Protein AF-0000000077172254 (afdb_homodimer)

Foldseek 3Di:
DAEEEEEAQDPVVQVVLCVLQVVVPYHYHYHNHLVSSLVVCQVPVGQAYEAEADGPDQGPLNSLQSQCLDPSRVLRAYEYEYEPPPPPCVLQCVLSPHPYYHYPPDDSVSSVVVVVVRSVVSVVVVPPDCVVVPPVVPSLPSQDKDKDAAFDWDDADQFKKKFWPAAKKWKWKAADVGDIETQDMHHPGAMDHDHPDPDSMDMIMGGHGMTIIGMDGPVRLVVGSSSVSSVVVSVVLSVLLVVLLPDDDPLSSLLSVVVSQQVRQWDADDQATWGPGADQLVNSCRHSVHDSVVSVVSVVVCVVVSQWDADPVRTIGGHPPRDD/DAEEEEEAQDPVVQVVLCVLQVVVPYHYHYHNHLVSSLVVCQVPVGQAYEAEADGPDQGPLNSLQSQCLDPSRVLRAYEYEYEPPPPPCVLQCVLSPHPYYHYPPDDSVSSVVVVVVRSVVSVVVVPPDCVVVPPVVPSLPVQDKDKDAAFDWDDADQFKKKFWPAAKKWKWKAADVGDIETQDMHHPGAMDHDHPDPDSMDMIMGGHGMTIIGMDGPVRLVVGSSSVSSVVVSVVLSVQLVVLLPDDDPLSSLLSVVVSQQVRQWDDDVQATWGPGADQLVNSCRHSVHDSVVSVVSVVVCVVVSQWDADPVRTIGGHPPRDD

pLDDT: mean 79.4, std 17.06, range [25.58, 97.06]

Structure (mmCIF, N/CA/C/O backbone):
data_AF-0000000077172254-model_v1
#
loop_
_entity.id
_entity.type
_entity.pdbx_description
1 polymer 'Two-component response regulator'
#
loop_
_atom_site.group_PDB
_atom_site.id
_atom_site.type_symbol
_atom_site.label_atom_id
_atom_site.label_alt_id
_atom_site.label_comp_id
_atom_site.label_asym_id
_atom_site.label_entity_id
_atom_site.label_seq_id
_atom_site.pdbx_PDB_ins_code
_atom_site.Cartn_x
_atom_site.Cartn_y
_atom_site.Cartn_z
_atom_site.occupancy
_atom_site.B_iso_or_equiv
_atom_site.auth_seq_id
_atom_site.auth_comp_id
_atom_site.auth_asym_id
_atom_site.auth_atom_id
_atom_site.pdbx_PDB_model_num
ATOM 1 N N . MET A 1 1 ? 36.312 -8.102 -20.938 1 73.25 1 MET A N 1
ATOM 2 C CA . MET A 1 1 ? 35.125 -8.461 -21.688 1 73.25 1 MET A CA 1
ATOM 3 C C . MET A 1 1 ? 33.906 -8.531 -20.781 1 73.25 1 MET A C 1
ATOM 5 O O . MET A 1 1 ? 34 -8.961 -19.625 1 73.25 1 MET A O 1
ATOM 9 N N . THR A 1 2 ? 32.719 -7.887 -21.156 1 86.75 2 THR A N 1
ATOM 10 C CA . THR A 1 2 ? 31.516 -7.84 -20.344 1 86.75 2 THR A CA 1
ATOM 11 C C . THR A 1 2 ? 30.688 -9.102 -20.562 1 86.75 2 THR A C 1
ATOM 13 O O . THR A 1 2 ? 30.375 -9.461 -21.703 1 86.75 2 THR A O 1
ATOM 16 N N . ASP A 1 3 ? 30.547 -9.859 -19.547 1 92.75 3 ASP A N 1
ATOM 17 C CA . ASP A 1 3 ? 29.812 -11.117 -19.562 1 92.75 3 ASP A CA 1
ATOM 18 C C . ASP A 1 3 ? 28.328 -10.898 -19.281 1 92.75 3 ASP A C 1
ATOM 20 O O . ASP A 1 3 ? 27.969 -10.266 -18.281 1 92.75 3 ASP A O 1
ATOM 24 N N . ILE A 1 4 ? 27.516 -11.414 -20.234 1 95.06 4 ILE A N 1
ATOM 25 C CA . ILE A 1 4 ? 26.078 -11.312 -20.031 1 95.06 4 ILE A CA 1
ATOM 26 C C . ILE A 1 4 ? 25.453 -12.711 -20.047 1 95.06 4 ILE A C 1
ATOM 28 O O . ILE A 1 4 ? 25.719 -13.5 -20.969 1 95.06 4 ILE A O 1
ATOM 32 N N . LEU A 1 5 ? 24.75 -13.055 -19 1 95.81 5 LEU A N 1
ATOM 33 C CA . LEU A 1 5 ? 24.031 -14.32 -18.906 1 95.81 5 LEU A CA 1
ATOM 34 C C . LEU A 1 5 ? 22.594 -14.172 -19.375 1 95.81 5 LEU A C 1
ATOM 36 O O . LEU A 1 5 ? 21.891 -13.266 -18.922 1 95.81 5 LEU A O 1
ATOM 40 N N . VAL A 1 6 ? 22.25 -15 -20.328 1 95.88 6 VAL A N 1
ATOM 41 C CA . VAL A 1 6 ? 20.891 -15.016 -20.859 1 95.88 6 VAL A CA 1
ATOM 42 C C . VAL A 1 6 ? 20.172 -16.312 -20.438 1 95.88 6 VAL A C 1
ATOM 44 O O . VAL A 1 6 ? 20.594 -17.406 -20.828 1 95.88 6 VAL A O 1
ATOM 47 N N . ILE A 1 7 ? 19.094 -16.109 -19.625 1 94.06 7 ILE A N 1
ATOM 48 C CA . ILE A 1 7 ? 18.312 -17.25 -19.156 1 94.06 7 ILE A CA 1
ATOM 49 C C . ILE A 1 7 ? 16.953 -17.281 -19.875 1 94.06 7 ILE A C 1
ATOM 51 O O . ILE A 1 7 ? 16.094 -16.438 -19.625 1 94.06 7 ILE A O 1
ATOM 55 N N . GLU A 1 8 ? 16.844 -18.266 -20.703 1 92 8 GLU A N 1
ATOM 56 C CA . GLU A 1 8 ? 15.703 -18.344 -21.625 1 92 8 GLU A CA 1
ATOM 57 C C . GLU A 1 8 ? 15.461 -19.781 -22.094 1 92 8 GLU A C 1
ATOM 59 O O . GLU A 1 8 ? 16.359 -20.422 -22.625 1 92 8 GLU A O 1
ATOM 64 N N . ASP A 1 9 ? 14.141 -20.188 -21.797 1 88.44 9 ASP A N 1
ATOM 65 C CA . ASP A 1 9 ? 13.875 -21.594 -22.078 1 88.44 9 ASP A CA 1
ATOM 66 C C . ASP A 1 9 ? 13.594 -21.797 -23.562 1 88.44 9 ASP A C 1
ATOM 68 O O . ASP A 1 9 ? 13.781 -22.906 -24.094 1 88.44 9 ASP A O 1
ATOM 72 N N . ASP A 1 10 ? 13.117 -20.812 -24.25 1 87.19 10 ASP A N 1
ATOM 73 C CA . ASP A 1 10 ? 12.906 -20.891 -25.688 1 87.19 10 ASP A CA 1
ATOM 74 C C . ASP A 1 10 ? 14.227 -20.766 -26.453 1 87.19 10 ASP A C 1
ATOM 76 O O . ASP A 1 10 ? 14.852 -19.703 -26.438 1 87.19 10 ASP A O 1
ATOM 80 N N . ALA A 1 11 ? 14.562 -21.781 -27.141 1 91.19 11 ALA A N 1
ATOM 81 C CA . ALA A 1 11 ? 15.867 -21.859 -27.797 1 91.19 11 ALA A CA 1
ATOM 82 C C . ALA A 1 11 ? 16 -20.781 -28.859 1 91.19 11 ALA A C 1
ATOM 84 O O . ALA A 1 11 ? 17.078 -20.188 -29.016 1 91.19 11 ALA A O 1
ATOM 85 N N . LEU A 1 12 ? 14.945 -20.547 -29.609 1 88.25 12 LEU A N 1
ATOM 86 C CA . LEU A 1 12 ? 14.992 -19.562 -30.688 1 88.25 12 LEU A CA 1
ATOM 87 C C . LEU A 1 12 ? 15.227 -18.156 -30.141 1 88.25 12 LEU A C 1
ATOM 89 O O . LEU A 1 12 ? 16.062 -17.422 -30.656 1 88.25 12 LEU A O 1
ATOM 93 N N . VAL A 1 13 ? 14.492 -17.859 -29.094 1 88.25 13 VAL A N 1
ATOM 94 C CA . VAL A 1 13 ? 14.625 -16.547 -28.484 1 88.25 13 VAL A CA 1
ATOM 95 C C . VAL A 1 13 ? 16.016 -16.406 -27.859 1 88.25 13 VAL A C 1
ATOM 97 O O . VAL A 1 13 ? 16.672 -15.383 -28.016 1 88.25 13 VAL A O 1
ATOM 100 N N . ARG A 1 14 ? 16.422 -17.422 -27.141 1 94.19 14 ARG A N 1
ATOM 101 C CA . ARG A 1 14 ? 17.719 -17.422 -26.469 1 94.19 14 ARG A CA 1
ATOM 102 C C . ARG A 1 14 ? 18.844 -17.188 -27.469 1 94.19 14 ARG A C 1
ATOM 104 O O . ARG A 1 14 ? 19.703 -16.328 -27.266 1 94.19 14 ARG A O 1
ATOM 111 N N . GLU A 1 15 ? 18.844 -17.906 -28.562 1 93.38 15 GLU A N 1
ATOM 112 C CA . GLU A 1 15 ? 19.906 -17.812 -29.578 1 93.38 15 GLU A CA 1
ATOM 113 C C . GLU A 1 15 ? 19.922 -16.438 -30.234 1 93.38 15 GLU A C 1
ATOM 115 O O . GLU A 1 15 ? 20.984 -15.891 -30.516 1 93.38 15 GLU A O 1
ATOM 120 N N . SER A 1 16 ? 18.688 -15.969 -30.5 1 92.44 16 SER A N 1
ATOM 121 C CA . SER A 1 16 ? 18.594 -14.648 -31.109 1 92.44 16 SER A CA 1
ATOM 122 C C . SER A 1 16 ? 19.219 -13.586 -30.219 1 92.44 16 SER A C 1
ATOM 124 O O . SER A 1 16 ? 19.953 -12.727 -30.703 1 92.44 16 SER A O 1
ATOM 126 N N . VAL A 1 17 ? 18.953 -13.68 -28.922 1 94.19 17 VAL A N 1
ATOM 127 C CA . VAL A 1 17 ? 19.469 -12.711 -27.969 1 94.19 17 VAL A CA 1
ATOM 128 C C . VAL A 1 17 ? 20.984 -12.844 -27.875 1 94.19 17 VAL A C 1
ATOM 130 O O . VAL A 1 17 ? 21.703 -11.844 -27.891 1 94.19 17 VAL A O 1
ATOM 133 N N . LEU A 1 18 ? 21.469 -14.062 -27.828 1 95 18 LEU A N 1
ATOM 134 C CA . LEU A 1 18 ? 22.891 -14.312 -27.75 1 95 18 LEU A CA 1
ATOM 135 C C . LEU A 1 18 ? 23.609 -13.734 -28.969 1 95 18 LEU A C 1
ATOM 137 O O . LEU A 1 18 ? 24.672 -13.109 -28.828 1 95 18 LEU A O 1
ATOM 141 N N . GLU A 1 19 ? 23.016 -13.922 -30.078 1 93.38 19 GLU A N 1
ATOM 142 C CA . GLU A 1 19 ? 23.609 -13.445 -31.328 1 93.38 19 GLU A CA 1
ATOM 143 C C . GLU A 1 19 ? 23.734 -11.922 -31.328 1 93.38 19 GLU A C 1
ATOM 145 O O . GLU A 1 19 ? 24.781 -11.383 -31.703 1 93.38 19 GLU A O 1
ATOM 150 N N . VAL A 1 20 ? 22.656 -11.289 -30.969 1 93.25 20 VAL A N 1
ATOM 151 C CA . VAL A 1 20 ? 22.641 -9.828 -30.953 1 93.25 20 VAL A CA 1
ATOM 152 C C . VAL A 1 20 ? 23.719 -9.312 -30 1 93.25 20 VAL A C 1
ATOM 154 O O . VAL A 1 20 ? 24.453 -8.375 -30.328 1 93.25 20 VAL A O 1
ATOM 157 N N . LEU A 1 21 ? 23.875 -9.977 -28.844 1 94.12 21 LEU A N 1
ATOM 158 C CA . LEU A 1 21 ? 24.844 -9.539 -27.828 1 94.12 21 LEU A CA 1
ATOM 159 C C . LEU A 1 21 ? 26.266 -9.789 -28.297 1 94.12 21 LEU A C 1
ATOM 161 O O . LEU A 1 21 ? 27.141 -8.93 -28.141 1 94.12 21 LEU A O 1
ATOM 165 N N . GLU A 1 22 ? 26.5 -10.93 -28.922 1 92.88 22 GLU A N 1
ATOM 166 C CA . GLU A 1 22 ? 27.828 -11.273 -29.406 1 92.88 22 GLU A CA 1
ATOM 167 C C . GLU A 1 22 ? 28.266 -10.359 -30.547 1 92.88 22 GLU A C 1
ATOM 169 O O . GLU A 1 22 ? 29.438 -10 -30.656 1 92.88 22 GLU A O 1
ATOM 174 N N . ALA A 1 23 ? 27.266 -9.953 -31.297 1 91.44 23 ALA A N 1
ATOM 175 C CA . ALA A 1 23 ? 27.562 -9.047 -32.406 1 91.44 23 ALA A CA 1
ATOM 176 C C . ALA A 1 23 ? 28.062 -7.699 -31.906 1 91.44 23 ALA A C 1
ATOM 178 O O . ALA A 1 23 ? 28.75 -6.977 -32.625 1 91.44 23 ALA A O 1
ATOM 179 N N . GLN A 1 24 ? 27.672 -7.391 -30.75 1 89.75 24 GLN A N 1
ATOM 180 C CA . GLN A 1 24 ? 28.062 -6.105 -30.172 1 89.75 24 GLN A CA 1
ATOM 181 C C . GLN A 1 24 ? 29.344 -6.238 -29.344 1 89.75 24 GLN A C 1
ATOM 183 O O . GLN A 1 24 ? 29.781 -5.277 -28.703 1 89.75 24 GLN A O 1
ATOM 188 N N . GLY A 1 25 ? 29.922 -7.52 -29.266 1 89.88 25 GLY A N 1
ATOM 189 C CA . GLY A 1 25 ? 31.203 -7.719 -28.609 1 89.88 25 GLY A CA 1
ATOM 190 C C . GLY A 1 25 ? 31.078 -8.227 -27.188 1 89.88 25 GLY A C 1
ATOM 191 O O . GLY A 1 25 ? 32.062 -8.305 -26.453 1 89.88 25 GLY A O 1
ATOM 192 N N . PHE A 1 26 ? 29.938 -8.531 -26.719 1 91.69 26 PHE A N 1
ATOM 193 C CA . PHE A 1 26 ? 29.75 -9.109 -25.391 1 91.69 26 PHE A CA 1
ATOM 194 C C . PHE A 1 26 ? 30.016 -10.609 -25.406 1 91.69 26 PHE A C 1
ATOM 196 O O . PHE A 1 26 ? 29.844 -11.258 -26.453 1 91.69 26 PHE A O 1
ATOM 203 N N . ARG A 1 27 ? 30.516 -11.07 -24.359 1 93.19 27 ARG A N 1
ATOM 204 C CA . ARG A 1 27 ? 30.469 -12.516 -24.156 1 93.19 27 ARG A CA 1
ATOM 205 C C . ARG A 1 27 ? 29.109 -12.945 -23.594 1 93.19 27 ARG A C 1
ATOM 207 O O . ARG A 1 27 ? 28.797 -12.641 -22.438 1 93.19 27 ARG A O 1
ATOM 214 N N . ALA A 1 28 ? 28.359 -13.586 -24.344 1 94.31 28 ALA A N 1
ATOM 215 C CA . ALA A 1 28 ? 27 -13.977 -23.953 1 94.31 28 ALA A CA 1
ATOM 216 C C . ALA A 1 28 ? 26.938 -15.469 -23.641 1 94.31 28 ALA A C 1
ATOM 218 O O . ALA A 1 28 ? 27.391 -16.297 -24.422 1 94.31 28 ALA A O 1
ATOM 219 N N . ILE A 1 29 ? 26.484 -15.82 -22.453 1 95.25 29 ILE A N 1
ATOM 220 C CA . ILE A 1 29 ? 26.297 -17.188 -22 1 95.25 29 ILE A CA 1
ATOM 221 C C . ILE A 1 29 ? 24.797 -17.516 -21.922 1 95.25 29 ILE A C 1
ATOM 223 O O . ILE A 1 29 ? 24.031 -16.75 -21.328 1 95.25 29 ILE A O 1
ATOM 227 N N . GLY A 1 30 ? 24.469 -18.562 -22.547 1 94.88 30 GLY A N 1
ATOM 228 C CA . GLY A 1 30 ? 23.062 -18.938 -22.547 1 94.88 30 GLY A CA 1
ATOM 229 C C . GLY A 1 30 ? 22.734 -20.047 -21.562 1 94.88 30 GLY A C 1
ATOM 230 O O . GLY A 1 30 ? 23.516 -20.984 -21.406 1 94.88 30 GLY A O 1
ATOM 231 N N . ALA A 1 31 ? 21.625 -19.875 -20.859 1 95 31 ALA A N 1
ATOM 232 C CA . ALA A 1 31 ? 21.047 -20.906 -19.984 1 95 31 ALA A CA 1
ATOM 233 C C . ALA A 1 31 ? 19.656 -21.297 -20.453 1 95 31 ALA A C 1
ATOM 235 O O . ALA A 1 31 ? 18.828 -20.438 -20.766 1 95 31 ALA A O 1
ATOM 236 N N . GLN A 1 32 ? 19.406 -22.562 -20.469 1 93.25 32 GLN A N 1
ATOM 237 C CA . GLN A 1 32 ? 18.172 -23.047 -21.047 1 93.25 32 GLN A CA 1
ATOM 238 C C . GLN A 1 32 ? 17.047 -23.094 -20.016 1 93.25 32 GLN A C 1
ATOM 240 O O . GLN A 1 32 ? 15.898 -23.391 -20.344 1 93.25 32 GLN A O 1
ATOM 245 N N . ASN A 1 33 ? 17.328 -22.984 -18.812 1 90.31 33 ASN A N 1
ATOM 246 C CA . ASN A 1 33 ? 16.344 -22.906 -17.734 1 90.31 33 ASN A CA 1
ATOM 247 C C . ASN A 1 33 ? 16.891 -22.203 -16.5 1 90.31 33 ASN A C 1
ATOM 249 O O . ASN A 1 33 ? 18.078 -21.875 -16.453 1 90.31 33 ASN A O 1
ATOM 253 N N . GLY A 1 34 ? 16.031 -21.953 -15.5 1 91.25 34 GLY A N 1
ATOM 254 C CA . GLY A 1 34 ? 16.422 -21.219 -14.312 1 91.25 34 GLY A CA 1
ATOM 255 C C . GLY A 1 34 ? 17.5 -21.891 -13.508 1 91.25 34 GLY A C 1
ATOM 256 O O . GLY A 1 34 ? 18.406 -21.234 -12.992 1 91.25 34 GLY A O 1
ATOM 257 N N . GLN A 1 35 ? 17.391 -23.219 -13.414 1 88.81 35 GLN A N 1
ATOM 258 C CA . GLN A 1 35 ? 18.375 -23.969 -12.633 1 88.81 35 GLN A CA 1
ATOM 259 C C . GLN A 1 35 ? 19.781 -23.828 -13.219 1 88.81 35 GLN A C 1
ATOM 261 O O . GLN A 1 35 ? 20.734 -23.547 -12.492 1 88.81 35 GLN A O 1
ATOM 266 N N . VAL A 1 36 ? 19.859 -24.016 -14.477 1 93.5 36 VAL A N 1
ATOM 267 C CA . VAL A 1 36 ? 21.125 -23.844 -15.164 1 93.5 36 VAL A CA 1
ATOM 268 C C . VAL A 1 36 ? 21.578 -22.391 -15.055 1 93.5 36 VAL A C 1
ATOM 270 O O . VAL A 1 36 ? 22.781 -22.109 -14.875 1 93.5 36 VAL A O 1
ATOM 273 N N . GLY A 1 37 ? 20.578 -21.5 -15.133 1 94.75 37 GLY A N 1
ATOM 274 C CA . GLY A 1 37 ? 20.891 -20.094 -14.992 1 94.75 37 GLY A CA 1
ATOM 275 C C . GLY A 1 37 ? 21.547 -19.75 -13.664 1 94.75 37 GLY A C 1
ATOM 276 O O . GLY A 1 37 ? 22.516 -19 -13.625 1 94.75 37 GLY A O 1
ATOM 277 N N . LEU A 1 38 ? 21.031 -20.297 -12.625 1 91.38 38 LEU A N 1
ATOM 278 C CA . LEU A 1 38 ? 21.578 -20.047 -11.297 1 91.38 38 LEU A CA 1
ATOM 279 C C . LEU A 1 38 ? 23 -20.594 -11.188 1 91.38 38 LEU A C 1
ATOM 281 O O . LEU A 1 38 ? 23.891 -19.906 -10.664 1 91.38 38 LEU A O 1
ATOM 285 N N . ARG A 1 39 ? 23.156 -21.766 -11.695 1 91.81 39 ARG A N 1
ATOM 286 C CA . ARG A 1 39 ? 24.484 -22.391 -11.672 1 91.81 39 ARG A CA 1
ATOM 287 C C . ARG A 1 39 ? 25.5 -21.547 -12.438 1 91.81 39 ARG A C 1
ATOM 289 O O . ARG A 1 39 ? 26.594 -21.266 -11.938 1 91.81 39 ARG A O 1
ATOM 296 N N . LEU A 1 40 ? 25.156 -21.094 -13.602 1 94 40 LEU A N 1
ATOM 297 C CA . LEU A 1 40 ? 26.062 -20.328 -14.453 1 94 40 LEU A CA 1
ATOM 298 C C . LEU A 1 40 ? 26.328 -18.953 -13.875 1 94 40 LEU A C 1
ATOM 300 O O . LEU A 1 40 ? 27.438 -18.406 -14.016 1 94 40 LEU A O 1
ATOM 304 N N . ALA A 1 41 ? 25.297 -18.422 -13.242 1 93.06 41 ALA A N 1
ATOM 305 C CA . ALA A 1 41 ? 25.5 -17.125 -12.594 1 93.06 41 ALA A CA 1
ATOM 306 C C . ALA A 1 41 ? 26.562 -17.219 -11.508 1 93.06 41 ALA A C 1
ATOM 308 O O . ALA A 1 41 ? 27.406 -16.312 -11.383 1 93.06 41 ALA A O 1
ATOM 309 N N . GLU A 1 42 ? 26.516 -18.281 -10.773 1 89.12 42 GLU A N 1
ATOM 310 C CA . GLU A 1 42 ? 27.484 -18.484 -9.703 1 89.12 42 GLU A CA 1
ATOM 311 C C . GLU A 1 42 ? 28.859 -18.797 -10.266 1 89.12 42 GLU A C 1
ATOM 313 O O . GLU A 1 42 ? 29.875 -18.328 -9.727 1 89.12 42 GLU A O 1
ATOM 318 N N . GLU A 1 43 ? 28.875 -19.516 -11.305 1 90.62 43 GLU A N 1
ATOM 319 C CA . GLU A 1 43 ? 30.125 -19.984 -11.898 1 90.62 43 GLU A CA 1
ATOM 320 C C . GLU A 1 43 ? 30.844 -18.844 -12.609 1 90.62 43 GLU A C 1
ATOM 322 O O . GLU A 1 43 ? 32.062 -18.719 -12.516 1 90.62 43 GLU A O 1
ATOM 327 N N . HIS A 1 44 ? 30.109 -17.969 -13.312 1 90.88 44 HIS A N 1
ATOM 328 C CA . HIS A 1 44 ? 30.75 -17.016 -14.203 1 90.88 44 HIS A CA 1
ATOM 329 C C . HIS A 1 44 ? 30.656 -15.594 -13.641 1 90.88 44 HIS A C 1
ATOM 331 O O . HIS A 1 44 ? 31.375 -14.695 -14.094 1 90.88 44 HIS A O 1
ATOM 337 N N . LEU A 1 45 ? 29.781 -15.438 -12.68 1 89.94 45 LEU A N 1
ATOM 338 C CA . LEU A 1 45 ? 29.562 -14.109 -12.117 1 89.94 45 LEU A CA 1
ATOM 339 C C . LEU A 1 45 ? 29.469 -13.062 -13.219 1 89.94 45 LEU A C 1
ATOM 341 O O . LEU A 1 45 ? 30.297 -12.156 -13.289 1 89.94 45 LEU A O 1
ATOM 345 N N . PRO A 1 46 ? 28.453 -13.172 -14.086 1 93.31 46 PRO A N 1
ATOM 346 C CA . PRO A 1 46 ? 28.312 -12.25 -15.219 1 93.31 46 PRO A CA 1
ATOM 347 C C . PRO A 1 46 ? 28.094 -10.805 -14.781 1 93.31 46 PRO A C 1
ATOM 349 O O . PRO A 1 46 ? 27.766 -10.555 -13.617 1 93.31 46 PRO A O 1
ATOM 352 N N . ASP A 1 47 ? 28.312 -9.945 -15.75 1 90.75 47 ASP A N 1
ATOM 353 C CA . ASP A 1 47 ? 28.141 -8.523 -15.477 1 90.75 47 ASP A CA 1
ATOM 354 C C . ASP A 1 47 ? 26.672 -8.117 -15.516 1 90.75 47 ASP A C 1
ATOM 356 O O . ASP A 1 47 ? 26.297 -7.074 -14.977 1 90.75 47 ASP A O 1
ATOM 360 N N . LEU A 1 48 ? 25.875 -8.891 -16.156 1 92.38 48 LEU A N 1
ATOM 361 C CA . LEU A 1 48 ? 24.438 -8.648 -16.312 1 92.38 48 LEU A CA 1
ATOM 362 C C . LEU A 1 48 ? 23.703 -9.945 -16.609 1 92.38 48 LEU A C 1
ATOM 364 O O . LEU A 1 48 ? 24.234 -10.828 -17.297 1 92.38 48 LEU A O 1
ATOM 368 N N . ILE A 1 49 ? 22.469 -10.016 -16.078 1 93.31 49 ILE A N 1
ATOM 369 C CA . ILE A 1 49 ? 21.656 -11.188 -16.328 1 93.31 49 ILE A CA 1
ATOM 370 C C . ILE A 1 49 ? 20.344 -10.773 -17.016 1 93.31 49 ILE A C 1
ATOM 372 O O . ILE A 1 49 ? 19.672 -9.844 -16.547 1 93.31 49 ILE A O 1
ATOM 376 N N . LEU A 1 50 ? 20.062 -11.367 -18.141 1 93.12 50 LEU A N 1
ATOM 377 C CA . LEU A 1 50 ? 18.766 -11.305 -18.797 1 93.12 50 LEU A CA 1
ATOM 378 C C . LEU A 1 50 ? 17.984 -12.594 -18.594 1 93.12 50 LEU A C 1
ATOM 380 O O . LEU A 1 50 ? 18.484 -13.688 -18.875 1 93.12 50 LEU A O 1
ATOM 384 N N . CYS A 1 51 ? 16.797 -12.422 -18 1 90.44 51 CYS A N 1
ATOM 385 C CA . CYS A 1 51 ? 16.094 -13.641 -17.625 1 90.44 51 CYS A CA 1
ATOM 386 C C . CYS A 1 51 ? 14.617 -13.57 -18.031 1 90.44 51 CYS A C 1
ATOM 388 O O . CYS A 1 51 ? 13.938 -12.594 -17.719 1 90.44 51 CYS A O 1
ATOM 390 N N . ASP A 1 52 ? 14.203 -14.617 -18.734 1 85.44 52 ASP A N 1
ATOM 391 C CA . ASP A 1 52 ? 12.766 -14.773 -18.969 1 85.44 52 ASP A CA 1
ATOM 392 C C . ASP A 1 52 ? 12.023 -15.039 -17.656 1 85.44 52 ASP A C 1
ATOM 394 O O . ASP A 1 52 ? 12.578 -15.633 -16.734 1 85.44 52 ASP A O 1
ATOM 398 N N . ILE A 1 53 ? 10.859 -14.641 -17.594 1 76.81 53 ILE A N 1
ATOM 399 C CA . ILE A 1 53 ? 10.07 -14.812 -16.375 1 76.81 53 ILE A CA 1
ATOM 400 C C . ILE A 1 53 ? 9.469 -16.219 -16.344 1 76.81 53 ILE A C 1
ATOM 402 O O . ILE A 1 53 ? 9.648 -16.953 -15.375 1 76.81 53 ILE A O 1
ATOM 406 N N . LEU A 1 54 ? 8.711 -16.5 -17.391 1 68.94 54 LEU A N 1
ATOM 407 C CA . LEU A 1 54 ? 8.008 -17.781 -17.422 1 68.94 54 LEU A CA 1
ATOM 408 C C . LEU A 1 54 ? 8.898 -18.875 -17.984 1 68.94 54 LEU A C 1
ATOM 410 O O . LEU A 1 54 ? 9.219 -18.875 -19.172 1 68.94 54 LEU A O 1
ATOM 414 N N . MET A 1 55 ? 9.367 -19.719 -17.172 1 76.5 55 MET A N 1
ATOM 415 C CA . MET A 1 55 ? 10.18 -20.875 -17.562 1 76.5 55 MET A CA 1
ATOM 416 C C . MET A 1 55 ? 9.766 -22.125 -16.781 1 76.5 55 MET A C 1
ATOM 418 O O . MET A 1 55 ? 9.32 -22.016 -15.633 1 76.5 55 MET A O 1
ATOM 422 N N . PRO A 1 56 ? 9.766 -23.25 -17.484 1 72.62 56 PRO A N 1
ATOM 423 C CA . PRO A 1 56 ? 9.508 -24.484 -16.734 1 72.62 56 PRO A CA 1
ATOM 424 C C . PRO A 1 56 ? 10.461 -24.688 -15.562 1 72.62 56 PRO A C 1
ATOM 426 O O . PRO A 1 56 ? 11.648 -24.375 -15.672 1 72.62 56 PRO A O 1
ATOM 429 N N . GLY A 1 57 ? 9.883 -25.156 -14.469 1 68.69 57 GLY A N 1
ATOM 430 C CA . GLY A 1 57 ? 10.688 -25.344 -13.273 1 68.69 57 GLY A CA 1
ATOM 431 C C . GLY A 1 57 ? 10.828 -24.078 -12.438 1 68.69 57 GLY A C 1
ATOM 432 O O . GLY A 1 57 ? 9.836 -23.562 -11.914 1 68.69 57 GLY A O 1
ATOM 433 N N . LEU A 1 58 ? 12.086 -23.625 -12.43 1 77.38 58 LEU A N 1
ATOM 434 C CA . LEU A 1 58 ? 12.398 -22.375 -11.727 1 77.38 58 LEU A CA 1
ATOM 435 C C . LEU A 1 58 ? 12.117 -21.172 -12.617 1 77.38 58 LEU A C 1
ATOM 437 O O . LEU A 1 58 ? 12.828 -20.938 -13.594 1 77.38 58 LEU A O 1
ATOM 441 N N . ASP A 1 59 ? 11.109 -20.453 -12.25 1 75.81 59 ASP A N 1
ATOM 442 C CA . ASP A 1 59 ? 10.773 -19.312 -13.094 1 75.81 59 ASP A CA 1
ATOM 443 C C . ASP A 1 59 ? 11.672 -18.109 -12.766 1 75.81 59 ASP A C 1
ATOM 445 O O . ASP A 1 59 ? 12.508 -18.188 -11.867 1 75.81 59 ASP A O 1
ATOM 449 N N . GLY A 1 60 ? 11.516 -17.109 -13.617 1 82.75 60 GLY A N 1
ATOM 450 C CA . GLY A 1 60 ? 12.398 -15.961 -13.484 1 82.75 60 GLY A CA 1
ATOM 451 C C . GLY A 1 60 ? 12.336 -15.312 -12.117 1 82.75 60 GLY A C 1
ATOM 452 O O . GLY A 1 60 ? 13.336 -14.781 -11.633 1 82.75 60 GLY A O 1
ATOM 453 N N . TYR A 1 61 ? 11.234 -15.422 -11.57 1 71.19 61 TYR A N 1
ATOM 454 C CA . TYR A 1 61 ? 11.094 -14.828 -10.242 1 71.19 61 TYR A CA 1
ATOM 455 C C . TYR A 1 61 ? 11.898 -15.609 -9.203 1 71.19 61 TYR A C 1
ATOM 457 O O . TYR A 1 61 ? 12.578 -15.016 -8.367 1 71.19 61 TYR A O 1
ATOM 465 N N . ALA A 1 62 ? 11.75 -16.828 -9.289 1 73.12 62 ALA A N 1
ATOM 466 C CA . ALA A 1 62 ? 12.516 -17.703 -8.398 1 73.12 62 ALA A CA 1
ATOM 467 C C . ALA A 1 62 ? 14.016 -17.547 -8.625 1 73.12 62 ALA A C 1
ATOM 469 O O . ALA A 1 62 ? 14.805 -17.562 -7.676 1 73.12 62 ALA A O 1
ATOM 470 N N . VAL A 1 63 ? 14.336 -17.344 -9.867 1 85.88 63 VAL A N 1
ATOM 471 C CA . VAL A 1 63 ? 15.742 -17.141 -10.203 1 85.88 63 VAL A CA 1
ATOM 472 C C . VAL A 1 63 ? 16.234 -15.852 -9.547 1 85.88 63 VAL A C 1
ATOM 474 O O . VAL A 1 63 ? 17.281 -15.844 -8.891 1 85.88 63 VAL A O 1
ATOM 477 N N . LEU A 1 64 ? 15.438 -14.875 -9.773 1 82.06 64 LEU A N 1
ATOM 478 C CA . LEU A 1 64 ? 15.836 -13.594 -9.195 1 82.06 64 LEU A CA 1
ATOM 479 C C . LEU A 1 64 ? 15.961 -13.703 -7.68 1 82.06 64 LEU A C 1
ATOM 481 O O . LEU A 1 64 ? 16.922 -13.195 -7.094 1 82.06 64 LEU A O 1
ATOM 485 N N . ALA A 1 65 ? 15.094 -14.312 -7.078 1 70.31 65 ALA A N 1
ATOM 486 C CA . ALA A 1 65 ? 15.102 -14.469 -5.625 1 70.31 65 ALA A CA 1
ATOM 487 C C . ALA A 1 65 ? 16.359 -15.211 -5.164 1 70.31 65 ALA A C 1
ATOM 489 O O . ALA A 1 65 ? 17.016 -14.797 -4.207 1 70.31 65 ALA A O 1
ATOM 490 N N . ALA A 1 66 ? 16.641 -16.234 -5.844 1 77 66 ALA A N 1
ATOM 491 C CA . ALA A 1 66 ? 17.828 -17.031 -5.512 1 77 66 ALA A CA 1
ATOM 492 C C . ALA A 1 66 ? 19.109 -16.219 -5.688 1 77 66 ALA A C 1
ATOM 494 O O . ALA A 1 66 ? 20.016 -16.297 -4.855 1 77 66 ALA A O 1
ATOM 495 N N . LEU A 1 67 ? 19.141 -15.461 -6.711 1 81.69 67 LEU A N 1
ATOM 496 C CA . LEU A 1 67 ? 20.328 -14.656 -6.988 1 81.69 67 LEU A CA 1
ATOM 497 C C . LEU A 1 67 ? 20.484 -13.547 -5.953 1 81.69 67 LEU A C 1
ATOM 499 O O . LEU A 1 67 ? 21.594 -13.227 -5.543 1 81.69 67 LEU A O 1
ATOM 503 N N . SER A 1 68 ? 19.375 -13.016 -5.633 1 72.5 68 SER A N 1
ATOM 504 C CA . SER A 1 68 ? 19.375 -11.914 -4.672 1 72.5 68 SER A CA 1
ATOM 505 C C . SER A 1 68 ? 19.828 -12.391 -3.293 1 72.5 68 SER A C 1
ATOM 507 O O . SER A 1 68 ? 20.406 -11.617 -2.523 1 72.5 68 SER A O 1
ATOM 509 N N . ASP A 1 69 ? 19.609 -13.562 -3.064 1 63.5 69 ASP A N 1
ATOM 510 C CA . ASP A 1 69 ? 19.906 -14.148 -1.762 1 63.5 69 ASP A CA 1
ATOM 511 C C . ASP A 1 69 ? 21.359 -14.617 -1.692 1 63.5 69 ASP A C 1
ATOM 513 O O . ASP A 1 69 ? 21.859 -14.953 -0.617 1 63.5 69 ASP A O 1
ATOM 517 N N . ASN A 1 70 ? 21.984 -14.68 -2.771 1 73.56 70 ASN A N 1
ATOM 518 C CA . ASN A 1 70 ? 23.391 -15.094 -2.865 1 73.56 70 ASN A CA 1
ATOM 519 C C . ASN A 1 70 ? 24.328 -13.891 -2.889 1 73.56 70 ASN A C 1
ATOM 521 O O . ASN A 1 70 ? 24.297 -13.094 -3.824 1 73.56 70 ASN A O 1
ATOM 525 N N . PRO A 1 71 ? 25.125 -13.773 -1.782 1 68.56 71 PRO A N 1
ATOM 526 C CA . PRO A 1 71 ? 26.016 -12.617 -1.708 1 68.56 71 PRO A CA 1
ATOM 527 C C . PRO A 1 71 ? 26.922 -12.477 -2.941 1 68.56 71 PRO A C 1
ATOM 529 O O . PRO A 1 71 ? 27.328 -11.367 -3.293 1 68.56 71 PRO A O 1
ATOM 532 N N . LEU A 1 72 ? 27.203 -13.586 -3.574 1 75.12 72 LEU A N 1
ATOM 533 C CA . LEU A 1 72 ? 28.078 -13.555 -4.738 1 75.12 72 LEU A CA 1
ATOM 534 C C . LEU A 1 72 ? 27.359 -12.961 -5.945 1 75.12 72 LEU A C 1
ATOM 536 O O . LEU A 1 72 ? 28 -12.359 -6.82 1 75.12 72 LEU A O 1
ATOM 540 N N . THR A 1 73 ? 26.016 -13.125 -5.969 1 83.25 73 THR A N 1
ATOM 541 C CA . THR A 1 73 ? 25.328 -12.773 -7.207 1 83.25 73 THR A CA 1
ATOM 542 C C . THR A 1 73 ? 24.328 -11.641 -6.973 1 83.25 73 THR A C 1
ATOM 544 O O . THR A 1 73 ? 23.766 -11.094 -7.922 1 83.25 73 THR A O 1
ATOM 547 N N . GLN A 1 74 ? 24.141 -11.234 -5.805 1 72.19 74 GLN A N 1
ATOM 548 C CA . GLN A 1 74 ? 23.094 -10.281 -5.449 1 72.19 74 GLN A CA 1
ATOM 549 C C . GLN A 1 74 ? 23.344 -8.914 -6.078 1 72.19 74 GLN A C 1
ATOM 551 O O . GLN A 1 74 ? 22.422 -8.148 -6.309 1 72.19 74 GLN A O 1
ATOM 556 N N . GLY A 1 75 ? 24.562 -8.68 -6.379 1 71.19 75 GLY A N 1
ATOM 557 C CA . GLY A 1 75 ? 24.922 -7.387 -6.941 1 71.19 75 GLY A CA 1
ATOM 558 C C . GLY A 1 75 ? 24.844 -7.352 -8.453 1 71.19 75 GLY A C 1
ATOM 559 O O . GLY A 1 75 ? 25 -6.293 -9.062 1 71.19 75 GLY A O 1
ATOM 560 N N . ILE A 1 76 ? 24.609 -8.43 -9.094 1 82.88 76 ILE A N 1
ATOM 561 C CA . ILE A 1 76 ? 24.594 -8.484 -10.547 1 82.88 76 ILE A CA 1
ATOM 562 C C . ILE A 1 76 ? 23.281 -7.887 -11.062 1 82.88 76 ILE A C 1
ATOM 564 O O . ILE A 1 76 ? 22.203 -8.305 -10.656 1 82.88 76 ILE A O 1
ATOM 568 N N . PRO A 1 77 ? 23.391 -6.863 -11.859 1 84 77 PRO A N 1
ATOM 569 C CA . PRO A 1 77 ? 22.172 -6.316 -12.445 1 84 77 PRO A CA 1
ATOM 570 C C . PRO A 1 77 ? 21.344 -7.367 -13.18 1 84 77 PRO A C 1
ATOM 572 O O . PRO A 1 77 ? 21.906 -8.227 -13.867 1 84 77 PRO A O 1
ATOM 575 N N . PHE A 1 78 ? 20.031 -7.277 -12.977 1 87.75 78 PHE A N 1
ATOM 576 C CA . PHE A 1 78 ? 19.109 -8.297 -13.453 1 87.75 78 PHE A CA 1
ATOM 577 C C . PHE A 1 78 ? 17.969 -7.664 -14.234 1 87.75 78 PHE A C 1
ATOM 579 O O . PHE A 1 78 ? 17.297 -6.754 -13.742 1 87.75 78 PHE A O 1
ATOM 586 N N . VAL A 1 79 ? 17.766 -8.172 -15.492 1 85.62 79 VAL A N 1
ATOM 587 C CA . VAL A 1 79 ? 16.719 -7.664 -16.375 1 85.62 79 VAL A CA 1
ATOM 588 C C . VAL A 1 79 ? 15.773 -8.805 -16.766 1 85.62 79 VAL A C 1
ATOM 590 O O . VAL A 1 79 ? 16.219 -9.844 -17.25 1 85.62 79 VAL A O 1
ATOM 593 N N . PHE A 1 80 ? 14.5 -8.602 -16.547 1 83.12 80 PHE A N 1
ATOM 594 C CA . PHE A 1 80 ? 13.516 -9.578 -16.984 1 83.12 80 PHE A CA 1
ATOM 595 C C . PHE A 1 80 ? 13.188 -9.391 -18.469 1 83.12 80 PHE A C 1
ATOM 597 O O . PHE A 1 80 ? 13 -8.266 -18.922 1 83.12 80 PHE A O 1
ATOM 604 N N . LEU A 1 81 ? 13.234 -10.508 -19.234 1 79.19 81 LEU A N 1
ATOM 605 C CA . LEU A 1 81 ? 12.641 -10.555 -20.562 1 79.19 81 LEU A CA 1
ATOM 606 C C . LEU A 1 81 ? 11.211 -11.07 -20.5 1 79.19 81 LEU A C 1
ATOM 608 O O . LEU A 1 81 ? 10.961 -12.188 -20.047 1 79.19 81 LEU A O 1
ATOM 612 N N . THR A 1 82 ? 10.242 -10.258 -20.703 1 64.44 82 THR A N 1
ATOM 613 C CA . THR A 1 82 ? 8.859 -10.625 -20.391 1 64.44 82 THR A CA 1
ATOM 614 C C . THR A 1 82 ? 8.016 -10.664 -21.656 1 64.44 82 THR A C 1
ATOM 616 O O . THR A 1 82 ? 8.32 -9.969 -22.641 1 64.44 82 THR A O 1
ATOM 619 N N . ALA A 1 83 ? 7.199 -11.758 -21.812 1 55.53 83 ALA A N 1
ATOM 620 C CA . ALA A 1 83 ? 6.23 -11.734 -22.906 1 55.53 83 ALA A CA 1
ATOM 621 C C . ALA A 1 83 ? 5.246 -10.578 -22.75 1 55.53 83 ALA A C 1
ATOM 623 O O . ALA A 1 83 ? 4.938 -10.18 -21.625 1 55.53 83 ALA A O 1
ATOM 624 N N . ARG A 1 84 ? 5.188 -9.883 -23.891 1 45.41 84 ARG A N 1
ATOM 625 C CA . ARG A 1 84 ? 4.289 -8.734 -23.938 1 45.41 84 ARG A CA 1
ATOM 626 C C . ARG A 1 84 ? 3.047 -8.969 -23.094 1 45.41 84 ARG A C 1
ATOM 628 O O . ARG A 1 84 ? 2.553 -8.039 -22.438 1 45.41 84 ARG A O 1
ATOM 635 N N . VAL A 1 85 ? 2.547 -10.078 -23.609 1 39.03 85 VAL A N 1
ATOM 636 C CA . VAL A 1 85 ? 1.215 -10.336 -23.062 1 39.03 85 VAL A CA 1
ATOM 637 C C . VAL A 1 85 ? 1.303 -10.547 -21.562 1 39.03 85 VAL A C 1
ATOM 639 O O . VAL A 1 85 ? 0.279 -10.656 -20.875 1 39.03 85 VAL A O 1
ATOM 642 N N . ALA A 1 86 ? 2.428 -11.188 -21.375 1 38.09 86 ALA A N 1
ATOM 643 C CA . ALA A 1 86 ? 2.389 -11.578 -19.969 1 38.09 86 ALA A CA 1
ATOM 644 C C . ALA A 1 86 ? 2.207 -10.367 -19.062 1 38.09 86 ALA A C 1
ATOM 646 O O . ALA A 1 86 ? 2.957 -9.391 -19.172 1 38.09 86 ALA A O 1
ATOM 647 N N . LYS A 1 87 ? 1.011 -10.055 -18.984 1 37.31 87 LYS A N 1
ATOM 648 C CA . LYS A 1 87 ? 0.582 -9.102 -17.969 1 37.31 87 LYS A CA 1
ATOM 649 C C . LYS A 1 87 ? 1.585 -9.039 -16.812 1 37.31 87 LYS A C 1
ATOM 651 O O . LYS A 1 87 ? 1.586 -9.898 -15.938 1 37.31 87 LYS A O 1
ATOM 656 N N . LEU A 1 88 ? 2.793 -9.062 -17.328 1 39.81 88 LEU A N 1
ATOM 657 C CA . LEU A 1 88 ? 3.939 -8.977 -16.438 1 39.81 88 LEU A CA 1
ATOM 658 C C . LEU A 1 88 ? 3.604 -8.141 -15.203 1 39.81 88 LEU A C 1
ATOM 660 O O . LEU A 1 88 ? 3.162 -6.996 -15.328 1 39.81 88 LEU A O 1
ATOM 664 N N . ASN A 1 89 ? 3.094 -8.82 -14.383 1 39.72 89 ASN A N 1
ATOM 665 C CA . ASN A 1 89 ? 3.057 -8.109 -13.109 1 39.72 89 ASN A CA 1
ATOM 666 C C . ASN A 1 89 ? 4.328 -7.301 -12.875 1 39.72 89 ASN A C 1
ATOM 668 O O . ASN A 1 89 ? 5.332 -7.832 -12.398 1 39.72 89 ASN A O 1
ATOM 672 N N . TRP A 1 90 ? 4.641 -6.465 -13.922 1 40.62 90 TRP A N 1
ATOM 673 C CA . TRP A 1 90 ? 5.746 -5.52 -13.797 1 40.62 90 TRP A CA 1
ATOM 674 C C . TRP A 1 90 ? 6.113 -5.301 -12.336 1 40.62 90 TRP A C 1
ATOM 676 O O . TRP A 1 90 ? 7.297 -5.262 -11.984 1 40.62 90 TRP A O 1
ATOM 686 N N . ARG A 1 91 ? 5.016 -5.297 -11.68 1 41.66 91 ARG A N 1
ATOM 687 C CA . ARG A 1 91 ? 5.148 -5.023 -10.25 1 41.66 91 ARG A CA 1
ATOM 688 C C . ARG A 1 91 ? 5.949 -6.121 -9.555 1 41.66 91 ARG A C 1
ATOM 690 O O . ARG A 1 91 ? 6.801 -5.832 -8.711 1 41.66 91 ARG A O 1
ATOM 697 N N . GLN A 1 92 ? 5.617 -7.293 -10.086 1 42.19 92 GLN A N 1
ATOM 698 C CA . GLN A 1 92 ? 6.301 -8.445 -9.516 1 42.19 92 GLN A CA 1
ATOM 699 C C . GLN A 1 92 ? 7.777 -8.461 -9.914 1 42.19 92 GLN A C 1
ATOM 701 O O . GLN A 1 92 ? 8.648 -8.727 -9.078 1 42.19 92 GLN A O 1
ATOM 706 N N . ALA A 1 93 ? 8 -8.164 -11.172 1 45.75 93 ALA A N 1
ATOM 707 C CA . ALA A 1 93 ? 9.375 -8.242 -11.656 1 45.75 93 ALA A CA 1
ATOM 708 C C . ALA A 1 93 ? 10.258 -7.188 -10.984 1 45.75 93 ALA A C 1
ATOM 710 O O . ALA A 1 93 ? 11.367 -7.484 -10.555 1 45.75 93 ALA A O 1
ATOM 711 N N . MET A 1 94 ? 9.68 -6.105 -10.906 1 44.69 94 MET A N 1
ATOM 712 C CA . MET A 1 94 ? 10.461 -5.016 -10.328 1 44.69 94 MET A CA 1
ATOM 713 C C . MET A 1 94 ? 10.578 -5.18 -8.812 1 44.69 94 MET A C 1
ATOM 715 O O . MET A 1 94 ? 11.633 -4.898 -8.234 1 44.69 94 MET A O 1
ATOM 719 N N . ALA A 1 95 ? 9.555 -5.766 -8.227 1 45.38 95 ALA A N 1
ATOM 720 C CA . ALA A 1 95 ? 9.516 -6.051 -6.793 1 45.38 95 ALA A CA 1
ATOM 721 C C . ALA A 1 95 ? 10.562 -7.09 -6.41 1 45.38 95 ALA A C 1
ATOM 723 O O . ALA A 1 95 ? 11.117 -7.043 -5.309 1 45.38 95 ALA A O 1
ATOM 724 N N . MET A 1 96 ? 10.938 -7.898 -7.312 1 44.59 96 MET A N 1
ATOM 725 C CA . MET A 1 96 ? 11.867 -8.992 -7.07 1 44.59 96 MET A CA 1
ATOM 726 C C . MET A 1 96 ? 13.312 -8.539 -7.27 1 44.59 96 MET A C 1
ATOM 728 O O . MET A 1 96 ? 14.25 -9.312 -7.059 1 44.59 96 MET A O 1
ATOM 732 N N . GLY A 1 97 ? 13.367 -7.211 -7.551 1 52.31 97 GLY A N 1
ATOM 733 C CA . GLY A 1 97 ? 14.719 -6.672 -7.598 1 52.31 97 GLY A CA 1
ATOM 734 C C . GLY A 1 97 ? 15.305 -6.656 -9 1 52.31 97 GLY A C 1
ATOM 735 O O . GLY A 1 97 ? 16.516 -6.559 -9.164 1 52.31 97 GLY A O 1
ATOM 736 N N . ALA A 1 98 ? 14.359 -6.863 -9.836 1 63.41 98 ALA A N 1
ATOM 737 C CA . ALA A 1 98 ? 14.922 -6.75 -11.18 1 63.41 98 ALA A CA 1
ATOM 738 C C . ALA A 1 98 ? 15.305 -5.309 -11.492 1 63.41 98 ALA A C 1
ATOM 740 O O . ALA A 1 98 ? 14.641 -4.371 -11.047 1 63.41 98 ALA A O 1
ATOM 741 N N . ASP A 1 99 ? 16.438 -5.137 -12.016 1 65.62 99 ASP A N 1
ATOM 742 C CA . ASP A 1 99 ? 16.938 -3.812 -12.367 1 65.62 99 ASP A CA 1
ATOM 743 C C . ASP A 1 99 ? 16.172 -3.217 -13.539 1 65.62 99 ASP A C 1
ATOM 745 O O . ASP A 1 99 ? 16.094 -1.996 -13.688 1 65.62 99 ASP A O 1
ATOM 749 N N . ASP A 1 100 ? 15.578 -4.055 -14.344 1 69 100 ASP A N 1
ATOM 750 C CA . ASP A 1 100 ? 14.852 -3.623 -15.531 1 69 100 ASP A CA 1
ATOM 751 C C . ASP A 1 100 ? 14.023 -4.766 -16.109 1 69 100 ASP A C 1
ATOM 753 O O . ASP A 1 100 ? 14.125 -5.91 -15.664 1 69 100 ASP A O 1
ATOM 757 N N . TYR A 1 101 ? 13.117 -4.301 -16.938 1 70.88 101 TYR A N 1
ATOM 758 C CA . TYR A 1 101 ? 12.336 -5.285 -17.688 1 70.88 101 TYR A CA 1
ATOM 759 C C . TYR A 1 101 ? 12.281 -4.926 -19.156 1 70.88 101 TYR A C 1
ATOM 761 O O . TYR A 1 101 ? 12.242 -3.746 -19.516 1 70.88 101 TYR A O 1
ATOM 769 N N . LEU A 1 102 ? 12.375 -5.895 -20.016 1 75.56 102 LEU A N 1
ATOM 770 C CA . LEU A 1 102 ? 12.281 -5.742 -21.469 1 75.56 102 LEU A CA 1
ATOM 771 C C . LEU A 1 102 ? 11.18 -6.625 -22.031 1 75.56 102 LEU A C 1
ATOM 773 O O . LEU A 1 102 ? 11.305 -7.852 -22.062 1 75.56 102 LEU A O 1
ATOM 777 N N . PRO A 1 103 ? 10 -5.988 -22.281 1 70.75 103 PRO A N 1
ATOM 778 C CA . PRO A 1 103 ? 8.883 -6.781 -22.797 1 70.75 103 PRO A CA 1
ATOM 779 C C . PRO A 1 103 ? 9.195 -7.426 -24.156 1 70.75 103 PRO A C 1
ATOM 781 O O . PRO A 1 103 ? 9.836 -6.805 -25 1 70.75 103 PRO A O 1
ATOM 784 N N . LYS A 1 104 ? 8.797 -8.656 -24.234 1 72.88 104 LYS A N 1
ATOM 785 C CA . LYS A 1 104 ? 8.836 -9.352 -25.516 1 72.88 104 LYS A CA 1
ATOM 786 C C . LYS A 1 104 ? 7.59 -9.055 -26.344 1 72.88 104 LYS A C 1
ATOM 788 O O . LYS A 1 104 ? 6.496 -8.922 -25.781 1 72.88 104 LYS A O 1
ATOM 793 N N . PRO A 1 105 ? 7.695 -8.844 -27.75 1 70.56 105 PRO A N 1
ATOM 794 C CA . PRO A 1 105 ? 8.938 -8.828 -28.531 1 70.56 105 PRO A CA 1
ATOM 795 C C . PRO A 1 105 ? 9.695 -7.512 -28.391 1 70.56 105 PRO A C 1
ATOM 797 O O . PRO A 1 105 ? 9.094 -6.473 -28.109 1 70.56 105 PRO A O 1
ATOM 800 N N . PHE A 1 106 ? 11.055 -7.574 -28.438 1 78.88 106 PHE A N 1
ATOM 801 C CA . PHE A 1 106 ? 11.898 -6.383 -28.406 1 78.88 106 PHE A CA 1
ATOM 802 C C . PHE A 1 106 ? 12.844 -6.359 -29.594 1 78.88 106 PHE A C 1
ATOM 804 O O . PHE A 1 106 ? 13.156 -7.406 -30.172 1 78.88 106 PHE A O 1
ATOM 811 N N . THR A 1 107 ? 13.211 -5.188 -30.062 1 79.94 107 THR A N 1
ATOM 812 C CA . THR A 1 107 ? 14.195 -5.035 -31.125 1 79.94 107 THR A CA 1
ATOM 813 C C . THR A 1 107 ? 15.609 -5.184 -30.578 1 79.94 107 THR A C 1
ATOM 815 O O . THR A 1 107 ? 15.828 -5.082 -29.375 1 79.94 107 THR A O 1
ATOM 818 N N . ALA A 1 108 ? 16.484 -5.434 -31.516 1 87.44 108 ALA A N 1
ATOM 819 C CA . ALA A 1 108 ? 17.891 -5.492 -31.141 1 87.44 108 ALA A CA 1
ATOM 820 C C . ALA A 1 108 ? 18.344 -4.188 -30.484 1 87.44 108 ALA A C 1
ATOM 822 O O . ALA A 1 108 ? 19.094 -4.203 -29.5 1 87.44 108 ALA A O 1
ATOM 823 N N . GLU A 1 109 ? 17.797 -3.168 -30.969 1 81.69 109 GLU A N 1
ATOM 824 C CA . GLU A 1 109 ? 18.156 -1.853 -30.438 1 81.69 109 GLU A CA 1
ATOM 825 C C . GLU A 1 109 ? 17.656 -1.68 -29 1 81.69 109 GLU A C 1
ATOM 827 O O . GLU A 1 109 ? 18.391 -1.176 -28.156 1 81.69 109 GLU A O 1
ATOM 832 N N . GLU A 1 110 ? 16.453 -2.078 -28.734 1 79.69 110 GLU A N 1
ATOM 833 C CA . GLU A 1 110 ? 15.883 -1.984 -27.406 1 79.69 110 GLU A CA 1
ATOM 834 C C . GLU A 1 110 ? 16.672 -2.826 -26.406 1 79.69 110 GLU A C 1
ATOM 836 O O . GLU A 1 110 ? 16.922 -2.385 -25.281 1 79.69 110 GLU A O 1
ATOM 841 N N . LEU A 1 111 ? 16.984 -3.998 -26.828 1 88.75 111 LEU A N 1
ATOM 842 C CA . LEU A 1 111 ? 17.766 -4.902 -26 1 88.75 111 LEU A CA 1
ATOM 843 C C . LEU A 1 111 ? 19.109 -4.285 -25.625 1 88.75 111 LEU A C 1
ATOM 845 O O . LEU A 1 111 ? 19.484 -4.246 -24.453 1 88.75 111 LEU A O 1
ATOM 849 N N . LEU A 1 112 ? 19.797 -3.752 -26.625 1 86.5 112 LEU A N 1
ATOM 850 C CA . LEU A 1 112 ? 21.141 -3.205 -26.422 1 86.5 112 LEU A CA 1
ATOM 851 C C . LEU A 1 112 ? 21.078 -1.942 -25.562 1 86.5 112 LEU A C 1
ATOM 853 O O . LEU A 1 112 ? 21.969 -1.702 -24.75 1 86.5 112 LEU A O 1
ATOM 857 N N . GLU A 1 113 ? 20.047 -1.18 -25.781 1 78.5 113 GLU A N 1
ATOM 858 C CA . GLU A 1 113 ? 19.891 0.02 -24.969 1 78.5 113 GLU A CA 1
ATOM 859 C C . GLU A 1 113 ? 19.688 -0.336 -23.5 1 78.5 113 GLU A C 1
ATOM 861 O O . GLU A 1 113 ? 20.297 0.276 -22.625 1 78.5 113 GLU A O 1
ATOM 866 N N . THR A 1 114 ? 18.844 -1.307 -23.266 1 79.62 114 THR A N 1
ATOM 867 C CA . THR A 1 114 ? 18.578 -1.754 -21.891 1 79.62 114 THR A CA 1
ATOM 868 C C . THR A 1 114 ? 19.859 -2.277 -21.25 1 79.62 114 THR A C 1
ATOM 870 O O . THR A 1 114 ? 20.172 -1.92 -20.109 1 79.62 114 THR A O 1
ATOM 873 N N . VAL A 1 115 ? 20.609 -3.062 -21.938 1 86.5 115 VAL A N 1
ATOM 874 C CA . VAL A 1 115 ? 21.859 -3.656 -21.453 1 86.5 115 VAL A CA 1
ATOM 875 C C . VAL A 1 115 ? 22.875 -2.559 -21.172 1 86.5 115 VAL A C 1
ATOM 877 O O . VAL A 1 115 ? 23.5 -2.549 -20.109 1 86.5 115 VAL A O 1
ATOM 880 N N . ALA A 1 116 ? 23 -1.64 -22.078 1 78.19 116 ALA A N 1
ATOM 881 C CA . ALA A 1 116 ? 23.984 -0.56 -21.922 1 78.19 116 ALA A CA 1
ATOM 882 C C . ALA A 1 116 ? 23.672 0.282 -20.688 1 78.19 116 ALA A C 1
ATOM 884 O O . ALA A 1 116 ? 24.578 0.611 -19.922 1 78.19 116 ALA A O 1
ATOM 885 N N . ILE A 1 117 ? 22.453 0.56 -20.562 1 70.56 117 ILE A N 1
ATOM 886 C CA . ILE A 1 117 ? 22.016 1.401 -19.453 1 70.56 117 ILE A CA 1
ATOM 887 C C . ILE A 1 117 ? 22.312 0.703 -18.125 1 70.56 117 ILE A C 1
ATOM 889 O O . ILE A 1 117 ? 22.844 1.314 -17.188 1 70.56 117 ILE A O 1
ATOM 893 N N . ARG A 1 118 ? 22.031 -0.543 -18.016 1 75.81 118 ARG A N 1
ATOM 894 C CA . ARG A 1 118 ? 22.172 -1.28 -16.766 1 75.81 118 ARG A CA 1
ATOM 895 C C . ARG A 1 118 ? 23.641 -1.526 -16.453 1 75.81 118 ARG A C 1
ATOM 897 O O . ARG A 1 118 ? 24.062 -1.446 -15.289 1 75.81 118 ARG A O 1
ATOM 904 N N . LEU A 1 119 ? 24.438 -1.81 -17.469 1 77.19 119 LEU A N 1
ATOM 905 C CA . LEU A 1 119 ? 25.875 -2.008 -17.266 1 77.19 119 LEU A CA 1
ATOM 906 C C . LEU A 1 119 ? 26.531 -0.713 -16.812 1 77.19 119 LEU A C 1
ATOM 908 O O . LEU A 1 119 ? 27.406 -0.729 -15.938 1 77.19 119 LEU A O 1
ATOM 912 N N . LYS A 1 120 ? 26.156 0.312 -17.422 1 66.75 120 LYS A N 1
ATOM 913 C CA . LYS A 1 120 ? 26.719 1.61 -17.062 1 66.75 120 LYS A CA 1
ATOM 914 C C . LYS A 1 120 ? 26.375 1.972 -15.625 1 66.75 120 LYS A C 1
ATOM 916 O O . LYS A 1 120 ? 27.25 2.424 -14.875 1 66.75 120 LYS A O 1
ATOM 921 N N . LYS A 1 121 ? 25.188 1.771 -15.305 1 61.5 121 LYS A N 1
ATOM 922 C CA . LYS A 1 121 ? 24.766 2.055 -13.938 1 61.5 121 LYS A CA 1
ATOM 923 C C . LYS A 1 121 ? 25.516 1.195 -12.938 1 61.5 121 LYS A C 1
ATOM 925 O O . LYS A 1 121 ? 25.922 1.679 -11.875 1 61.5 121 LYS A O 1
ATOM 930 N N . HIS A 1 122 ? 25.656 -0.026 -13.25 1 65.12 122 HIS A N 1
ATOM 931 C CA . HIS A 1 122 ? 26.391 -0.959 -12.391 1 65.12 122 HIS A CA 1
ATOM 932 C C . HIS A 1 122 ? 27.844 -0.559 -12.266 1 65.12 122 HIS A C 1
ATOM 934 O O . HIS A 1 122 ? 28.422 -0.639 -11.18 1 65.12 122 HIS A O 1
ATOM 940 N N . ALA A 1 123 ? 28.422 -0.276 -13.344 1 61.12 123 ALA A N 1
ATOM 941 C CA . ALA A 1 123 ? 29.828 0.159 -13.336 1 61.12 123 ALA A CA 1
ATOM 942 C C . ALA A 1 123 ? 30 1.408 -12.484 1 61.12 123 ALA A C 1
ATOM 944 O O . ALA A 1 123 ? 30.984 1.526 -11.75 1 61.12 123 ALA A O 1
ATOM 945 N N . LEU A 1 124 ? 29.125 2.242 -12.586 1 50.97 124 LEU A N 1
ATOM 946 C CA . LEU A 1 124 ? 29.172 3.473 -11.805 1 50.97 124 LEU A CA 1
ATOM 947 C C . LEU A 1 124 ? 29.062 3.172 -10.312 1 50.97 124 LEU A C 1
ATOM 949 O O . LEU A 1 124 ? 29.766 3.783 -9.5 1 50.97 124 LEU A O 1
ATOM 953 N N . LEU A 1 125 ? 28.312 2.244 -10.039 1 49.66 125 LEU A N 1
ATOM 954 C CA . LEU A 1 125 ? 28.125 1.85 -8.648 1 49.66 125 LEU A CA 1
ATOM 955 C C . LEU A 1 125 ? 29.359 1.126 -8.117 1 49.66 125 LEU A C 1
ATOM 957 O O . LEU A 1 125 ? 29.719 1.27 -6.949 1 49.66 125 LEU A O 1
ATOM 961 N N . ARG A 1 126 ? 30.016 0.2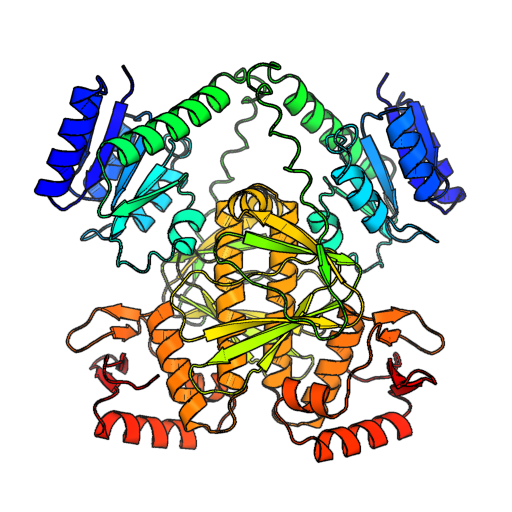8 -8.891 1 51.06 126 ARG A N 1
ATOM 962 C CA . ARG A 1 126 ? 31.219 -0.463 -8.516 1 51.06 126 ARG A CA 1
ATOM 963 C C . ARG A 1 126 ? 32.406 0.468 -8.375 1 51.06 126 ARG A C 1
ATOM 965 O O . ARG A 1 126 ? 33.406 0.142 -7.691 1 51.06 126 ARG A O 1
ATOM 972 N N . SER A 1 127 ? 32.625 1.4 -9.172 1 44.25 127 SER A N 1
ATOM 973 C CA . SER A 1 127 ? 33.781 2.309 -9.102 1 44.25 127 SER A CA 1
ATOM 974 C C . SER A 1 127 ? 33.719 3.145 -7.824 1 44.25 127 SER A C 1
ATOM 976 O O . SER A 1 127 ? 34.688 3.861 -7.512 1 44.25 127 SER A O 1
ATOM 978 N N . LEU A 1 128 ? 32.75 3.156 -7.18 1 37.44 128 LEU A N 1
ATOM 979 C CA . LEU A 1 128 ? 32.781 3.803 -5.871 1 37.44 128 LEU A CA 1
ATOM 980 C C . LEU A 1 128 ? 33.656 3.035 -4.887 1 37.44 128 LEU A C 1
ATOM 982 O O . LEU A 1 128 ? 33.656 1.803 -4.891 1 37.44 128 LEU A O 1
ATOM 986 N N . PRO A 1 129 ? 34.969 3.561 -4.434 1 33.16 129 PRO A N 1
ATOM 987 C CA . PRO A 1 129 ? 35.938 2.846 -3.6 1 33.16 129 PRO A CA 1
ATOM 988 C C . PRO A 1 129 ? 35.281 1.917 -2.586 1 33.16 129 PRO A C 1
ATOM 990 O O . PRO A 1 129 ? 34.125 2.154 -2.184 1 33.16 129 PRO A O 1
ATOM 993 N N . ASP A 1 130 ? 36.031 0.592 -2.332 1 34.59 130 ASP A N 1
ATOM 994 C CA . ASP A 1 130 ? 35.781 -0.511 -1.409 1 34.59 130 ASP A CA 1
ATOM 995 C C . ASP A 1 130 ? 35.344 0.006 -0.04 1 34.59 130 ASP A C 1
ATOM 997 O O . ASP A 1 130 ? 34.719 -0.73 0.746 1 34.59 130 ASP A O 1
ATOM 1001 N N . THR A 1 131 ? 36.156 0.995 0.626 1 30.25 131 THR A N 1
ATOM 1002 C CA . THR A 1 131 ? 35.969 1.534 1.966 1 30.25 131 THR A CA 1
ATOM 1003 C C . THR A 1 131 ? 34.5 1.951 2.168 1 30.25 131 THR A C 1
ATOM 1005 O O . THR A 1 131 ? 34 1.969 3.295 1 30.25 131 THR A O 1
ATOM 1008 N N . PHE A 1 132 ? 34 2.688 1.382 1 25.58 132 PHE A N 1
ATOM 1009 C CA . PHE A 1 132 ? 32.562 2.967 1.47 1 25.58 132 PHE A CA 1
ATOM 1010 C C . PHE A 1 132 ? 31.734 1.73 1.109 1 25.58 132 PHE A C 1
ATOM 1012 O O . PHE A 1 132 ? 30.516 1.734 1.229 1 25.58 132 PHE A O 1
ATOM 1019 N N . ASN A 1 133 ? 32.062 0.868 0.304 1 28.53 133 ASN A N 1
ATOM 1020 C CA . ASN A 1 133 ? 31.828 -0.553 0.09 1 28.53 133 ASN A CA 1
ATOM 1021 C C . ASN A 1 133 ? 32.125 -1.371 1.342 1 28.53 133 ASN A C 1
ATOM 1023 O O . ASN A 1 133 ? 32.406 -2.57 1.255 1 28.53 133 ASN A O 1
ATOM 1027 N N . THR A 1 134 ? 33.062 -0.818 2.074 1 28.22 134 THR A N 1
ATOM 1028 C CA . THR A 1 134 ? 33.531 -1.625 3.191 1 28.22 134 THR A CA 1
ATOM 1029 C C . THR A 1 134 ? 32.375 -2.381 3.846 1 28.22 134 THR A C 1
ATOM 1031 O O . THR A 1 134 ? 32.531 -3.551 4.203 1 28.22 134 THR A O 1
ATOM 1034 N N . LYS A 1 135 ? 31.938 -1.562 5.047 1 27.84 135 LYS A N 1
ATOM 1035 C CA . LYS A 1 135 ? 31.234 -2.584 5.812 1 27.84 135 LYS A CA 1
ATOM 1036 C C . LYS A 1 135 ? 30.188 -3.297 4.945 1 27.84 135 LYS A C 1
ATOM 1038 O O . LYS A 1 135 ? 29.344 -2.652 4.328 1 27.84 135 LYS A O 1
ATOM 1043 N N . LYS A 1 136 ? 30.578 -4.297 4.234 1 27.7 136 LYS A N 1
ATOM 1044 C CA . LYS A 1 136 ? 29.625 -5.309 3.816 1 27.7 136 LYS A CA 1
ATOM 1045 C C . LYS A 1 136 ? 28.25 -5.039 4.422 1 27.7 136 LYS A C 1
ATOM 1047 O O . LYS A 1 136 ? 28.094 -5.004 5.645 1 27.7 136 LYS A O 1
ATOM 1052 N N . PRO A 1 137 ? 27.469 -4.066 3.871 1 28.03 137 PRO A N 1
ATOM 1053 C CA . PRO A 1 137 ? 26.312 -4.184 4.754 1 28.03 137 PRO A CA 1
ATOM 1054 C C . PRO A 1 137 ? 26.281 -5.496 5.539 1 28.03 137 PRO A C 1
ATOM 1056 O O . PRO A 1 137 ? 26.75 -6.523 5.035 1 28.03 137 PRO A O 1
ATOM 1059 N N . ALA A 1 138 ? 26.625 -5.523 6.852 1 27.59 138 ALA A N 1
ATOM 1060 C CA . ALA A 1 138 ? 26.438 -6.883 7.355 1 27.59 138 ALA A CA 1
ATOM 1061 C C . ALA A 1 138 ? 25.609 -7.715 6.387 1 27.59 138 ALA A C 1
ATOM 1063 O O . ALA A 1 138 ? 24.766 -7.18 5.66 1 27.59 138 ALA A O 1
ATOM 1064 N N . ALA A 1 139 ? 26.094 -8.742 5.66 1 28.28 139 ALA A N 1
ATOM 1065 C CA . ALA A 1 139 ? 25.266 -9.711 4.961 1 28.28 139 ALA A CA 1
ATOM 1066 C C . ALA A 1 139 ? 23.781 -9.422 5.191 1 28.28 139 ALA A C 1
ATOM 1068 O O . ALA A 1 139 ? 23.375 -9.016 6.285 1 28.28 139 ALA A O 1
ATOM 1069 N N . PRO A 1 140 ? 23.047 -8.773 4.234 1 33.22 140 PRO A N 1
ATOM 1070 C CA . PRO A 1 140 ? 21.688 -8.828 4.754 1 33.22 140 PRO A CA 1
ATOM 1071 C C . PRO A 1 140 ? 21.547 -9.789 5.93 1 33.22 140 PRO A C 1
ATOM 1073 O O . PRO A 1 140 ? 22.094 -10.891 5.906 1 33.22 140 PRO A O 1
ATOM 1076 N N . PRO A 1 141 ? 21.703 -9.414 7.09 1 34.81 141 PRO A N 1
ATOM 1077 C CA . PRO A 1 141 ? 21.562 -10.555 8 1 34.81 141 PRO A CA 1
ATOM 1078 C C . PRO A 1 141 ? 20.953 -11.773 7.328 1 34.81 141 PRO A C 1
ATOM 1080 O O . PRO A 1 141 ? 20.141 -11.633 6.402 1 34.81 141 PRO A O 1
ATOM 1083 N N . GLN A 1 142 ? 21.594 -12.844 6.828 1 38.34 142 GLN A N 1
ATOM 1084 C CA . GLN A 1 142 ? 20.969 -14.141 6.578 1 38.34 142 GLN A CA 1
ATOM 1085 C C . GLN A 1 142 ? 19.516 -14.141 7.051 1 38.34 142 GLN A C 1
ATOM 1087 O O . GLN A 1 142 ? 19.25 -14.219 8.25 1 38.34 142 GLN A O 1
ATOM 1092 N N . HIS A 1 143 ? 18.719 -13.211 6.508 1 51.66 143 HIS A N 1
ATOM 1093 C CA . HIS A 1 143 ? 17.375 -13.352 7.051 1 51.66 143 HIS A CA 1
ATOM 1094 C C . HIS A 1 143 ? 16.969 -14.812 7.141 1 51.66 143 HIS A C 1
ATOM 1096 O O . HIS A 1 143 ? 17.031 -15.547 6.148 1 51.66 143 HIS A O 1
ATOM 1102 N N . SER A 1 144 ? 17.203 -15.398 8.047 1 64.19 144 SER A N 1
ATOM 1103 C CA . SER A 1 144 ? 16.734 -16.734 8.383 1 64.19 144 SER A CA 1
ATOM 1104 C C . SER A 1 144 ? 15.297 -16.953 7.918 1 64.19 144 SER A C 1
ATOM 1106 O O . SER A 1 144 ? 14.445 -16.078 8.109 1 64.19 144 SER A O 1
ATOM 1108 N N . ILE A 1 145 ? 15.227 -17.891 6.918 1 80.69 145 ILE A N 1
ATOM 1109 C CA . ILE A 1 145 ? 13.898 -18.328 6.512 1 80.69 145 ILE A CA 1
ATOM 1110 C C . ILE A 1 145 ? 13.188 -18.984 7.695 1 80.69 145 ILE A C 1
ATOM 1112 O O . ILE A 1 145 ? 13.742 -19.875 8.344 1 80.69 145 ILE A O 1
ATOM 1116 N N . SER A 1 146 ? 12.156 -18.406 8.008 1 88.88 146 SER A N 1
ATOM 1117 C CA . SER A 1 146 ? 11.281 -19 9.016 1 88.88 146 SER A CA 1
ATOM 1118 C C . SER A 1 146 ? 10.203 -19.859 8.375 1 88.88 146 SER A C 1
ATOM 1120 O O . SER A 1 146 ? 9.664 -19.516 7.324 1 88.88 146 SER A O 1
ATOM 1122 N N . HIS A 1 147 ? 9.984 -20.969 8.984 1 90.19 147 HIS A N 1
ATOM 1123 C CA . HIS A 1 147 ? 8.961 -21.875 8.484 1 90.19 147 HIS A CA 1
ATOM 1124 C C . HIS A 1 147 ? 7.715 -21.844 9.367 1 90.19 147 HIS A C 1
ATOM 1126 O O . HIS A 1 147 ? 7.816 -21.797 10.594 1 90.19 147 HIS A O 1
ATOM 1132 N N . PHE A 1 148 ? 6.609 -21.781 8.664 1 92.75 148 PHE A N 1
ATOM 1133 C CA . PHE A 1 148 ? 5.344 -21.812 9.383 1 92.75 148 PHE A CA 1
ATOM 1134 C C . PHE A 1 148 ? 4.449 -22.922 8.859 1 92.75 148 PHE A C 1
ATOM 1136 O O . PHE A 1 148 ? 4.375 -23.156 7.648 1 92.75 148 PHE A O 1
ATOM 1143 N N . ALA A 1 149 ? 3.797 -23.578 9.812 1 90.94 149 ALA A N 1
ATOM 1144 C CA . ALA A 1 149 ? 2.879 -24.672 9.492 1 90.94 149 ALA A CA 1
ATOM 1145 C C . ALA A 1 149 ? 1.506 -24.125 9.094 1 90.94 149 ALA A C 1
ATOM 1147 O O . ALA A 1 149 ? 1.215 -22.953 9.305 1 90.94 149 ALA A O 1
ATOM 1148 N N . PRO A 1 150 ? 0.701 -24.953 8.531 1 86.69 150 PRO A N 1
ATOM 1149 C CA . PRO A 1 150 ? -0.647 -24.516 8.156 1 86.69 150 PRO A CA 1
ATOM 1150 C C . PRO A 1 150 ? -1.448 -24 9.352 1 86.69 150 PRO A C 1
ATOM 1152 O O . PRO A 1 150 ? -1.447 -24.609 10.414 1 86.69 150 PRO A O 1
ATOM 1155 N N . ASN A 1 151 ? -2.07 -22.797 9.188 1 85.81 151 ASN A N 1
ATOM 1156 C CA . ASN A 1 151 ? -2.963 -22.156 10.148 1 85.81 151 ASN A CA 1
ATOM 1157 C C . ASN A 1 151 ? -2.189 -21.578 11.336 1 85.81 151 ASN A C 1
ATOM 1159 O O . ASN A 1 151 ? -2.787 -21.188 12.336 1 85.81 151 ASN A O 1
ATOM 1163 N N . GLN A 1 152 ? -0.909 -21.625 11.188 1 91.31 152 GLN A N 1
ATOM 1164 C CA . GLN A 1 152 ? -0.105 -21.031 12.25 1 91.31 152 GLN A CA 1
ATOM 1165 C C . GLN A 1 152 ? -0.093 -19.516 12.156 1 91.31 152 GLN A C 1
ATOM 1167 O O . GLN A 1 152 ? 0.038 -18.953 11.062 1 91.31 152 GLN A O 1
ATOM 1172 N N . GLY A 1 153 ? -0.264 -18.906 13.297 1 93.69 153 GLY A N 1
ATOM 1173 C CA . GLY A 1 153 ? -0.132 -17.453 13.344 1 93.69 153 GLY A CA 1
ATOM 1174 C C . GLY A 1 153 ? 1.291 -16.969 13.125 1 93.69 153 GLY A C 1
ATOM 1175 O O . GLY A 1 153 ? 2.242 -17.594 13.602 1 93.69 153 GLY A O 1
ATOM 1176 N N . ILE A 1 154 ? 1.384 -15.953 12.438 1 94.38 154 ILE A N 1
ATOM 1177 C CA . ILE A 1 154 ? 2.688 -15.359 12.148 1 94.38 154 ILE A CA 1
ATOM 1178 C C . ILE A 1 154 ? 2.867 -14.078 12.961 1 94.38 154 ILE A C 1
ATOM 1180 O O . ILE A 1 154 ? 2.082 -13.141 12.828 1 94.38 154 ILE A O 1
ATOM 1184 N N . PRO A 1 155 ? 3.877 -13.984 13.75 1 91.5 155 PRO A N 1
ATOM 1185 C CA . PRO A 1 155 ? 4.062 -12.789 14.57 1 91.5 155 PRO A CA 1
ATOM 1186 C C . PRO A 1 155 ? 4.418 -11.555 13.75 1 91.5 155 PRO A C 1
ATOM 1188 O O . PRO A 1 155 ? 5.25 -11.633 12.844 1 91.5 155 PRO A O 1
ATOM 1191 N N . LEU A 1 156 ? 3.744 -10.539 14.055 1 88.44 156 LEU A N 1
ATOM 1192 C CA . LEU A 1 156 ? 3.994 -9.266 13.383 1 88.44 156 LEU A CA 1
ATOM 1193 C C . LEU A 1 156 ? 4.629 -8.258 14.336 1 88.44 156 LEU A C 1
ATOM 1195 O O . LEU A 1 156 ? 4.25 -8.188 15.508 1 88.44 156 LEU A O 1
ATOM 1199 N N . HIS A 1 157 ? 5.621 -7.547 13.844 1 81.5 157 HIS A N 1
ATOM 1200 C CA . HIS A 1 157 ? 6.289 -6.5 14.617 1 81.5 157 HIS A CA 1
ATOM 1201 C C . HIS A 1 157 ? 6.352 -5.195 13.828 1 81.5 157 HIS A C 1
ATOM 1203 O O . HIS A 1 157 ? 6.641 -5.203 12.625 1 81.5 157 HIS A O 1
ATOM 1209 N N . PRO A 1 158 ? 6.102 -4.105 14.445 1 71.38 158 PRO A N 1
ATOM 1210 C CA . PRO A 1 158 ? 6.02 -2.82 13.75 1 71.38 158 PRO A CA 1
ATOM 1211 C C . PRO A 1 158 ? 7.328 -2.43 13.07 1 71.38 158 PRO A C 1
ATOM 1213 O O . PRO A 1 158 ? 7.332 -1.615 12.148 1 71.38 158 PRO A O 1
ATOM 1216 N N . ASP A 1 159 ? 8.391 -3.006 13.469 1 67.88 159 ASP A N 1
ATOM 1217 C CA . ASP A 1 159 ? 9.688 -2.578 12.945 1 67.88 159 ASP A CA 1
ATOM 1218 C C . ASP A 1 159 ? 10.211 -3.568 11.906 1 67.88 159 ASP A C 1
ATOM 1220 O O . ASP A 1 159 ? 11.383 -3.5 11.516 1 67.88 159 ASP A O 1
ATOM 1224 N N . SER A 1 160 ? 9.352 -4.473 11.594 1 80.75 160 SER A N 1
ATOM 1225 C CA . SER A 1 160 ? 9.82 -5.465 10.625 1 80.75 160 SER A CA 1
ATOM 1226 C C . SER A 1 160 ? 8.703 -5.895 9.688 1 80.75 160 SER A C 1
ATOM 1228 O O . SER A 1 160 ? 7.523 -5.68 9.977 1 80.75 160 SER A O 1
ATOM 1230 N N . PHE A 1 161 ? 9.133 -6.445 8.539 1 87.44 161 PHE A N 1
ATOM 1231 C CA . PHE A 1 161 ? 8.227 -6.984 7.531 1 87.44 161 PHE A CA 1
ATOM 1232 C C . PHE A 1 161 ? 8.609 -8.406 7.156 1 87.44 161 PHE A C 1
ATOM 1234 O O . PHE A 1 161 ? 9.789 -8.773 7.215 1 87.44 161 PHE A O 1
ATOM 1241 N N . TRP A 1 162 ? 7.609 -9.102 6.82 1 89.69 162 TRP A N 1
ATOM 1242 C CA . TRP A 1 162 ? 7.828 -10.43 6.25 1 89.69 162 TRP A CA 1
ATOM 1243 C C . TRP A 1 162 ? 7.73 -10.391 4.73 1 89.69 162 TRP A C 1
ATOM 1245 O O . TRP A 1 162 ? 6.863 -9.711 4.176 1 89.69 162 TRP A O 1
ATOM 1255 N N . GLN A 1 163 ? 8.594 -11.109 4.125 1 85.81 163 GLN A N 1
ATOM 1256 C CA . GLN A 1 163 ? 8.461 -11.383 2.695 1 85.81 163 GLN A CA 1
ATOM 1257 C C . GLN A 1 163 ? 8.18 -12.859 2.441 1 85.81 163 GLN A C 1
ATOM 1259 O O . GLN A 1 163 ? 8.852 -13.734 2.998 1 85.81 163 GLN A O 1
ATOM 1264 N N . VAL A 1 164 ? 7.246 -13.078 1.568 1 84.62 164 VAL A N 1
ATOM 1265 C CA . VAL A 1 164 ? 6.895 -14.461 1.275 1 84.62 164 VAL A CA 1
ATOM 1266 C C . VAL A 1 164 ? 7.871 -15.039 0.252 1 84.62 164 VAL A C 1
ATOM 1268 O O . VAL A 1 164 ? 8.039 -14.484 -0.835 1 84.62 164 VAL A O 1
ATOM 1271 N N . HIS A 1 165 ? 8.461 -16.047 0.665 1 78.19 165 HIS A N 1
ATOM 1272 C CA . HIS A 1 165 ? 9.32 -16.781 -0.254 1 78.19 165 HIS A CA 1
ATOM 1273 C C . HIS A 1 165 ? 8.562 -17.938 -0.91 1 78.19 165 HIS A C 1
ATOM 1275 O O . HIS A 1 165 ? 8.766 -18.234 -2.09 1 78.19 165 HIS A O 1
ATOM 1281 N N . HIS A 1 166 ? 7.832 -18.578 -0.102 1 79.62 166 HIS A N 1
ATOM 1282 C CA . HIS A 1 166 ? 7 -19.688 -0.567 1 79.62 166 HIS A CA 1
ATOM 1283 C C . HIS A 1 166 ? 5.707 -19.781 0.238 1 79.62 166 HIS A C 1
ATOM 1285 O O . HIS A 1 166 ? 5.703 -19.516 1.443 1 79.62 166 HIS A O 1
ATOM 1291 N N . GLY A 1 167 ? 4.637 -20.172 -0.578 1 81.38 167 GLY A N 1
ATOM 1292 C CA . GLY A 1 167 ? 3.365 -20.391 0.097 1 81.38 167 GLY A CA 1
ATOM 1293 C C . GLY A 1 167 ? 2.459 -19.172 0.059 1 81.38 167 GLY A C 1
ATOM 1294 O O . GLY A 1 167 ? 2.684 -18.25 -0.727 1 81.38 167 GLY A O 1
ATOM 1295 N N . LEU A 1 168 ? 1.388 -19.297 0.84 1 87.75 168 LEU A N 1
ATOM 1296 C CA . LEU A 1 168 ? 0.367 -18.266 0.89 1 87.75 168 LEU A CA 1
ATOM 1297 C C . LEU A 1 168 ? 0.068 -17.859 2.33 1 87.75 168 LEU A C 1
ATOM 1299 O O . LEU A 1 168 ? -0.039 -18.719 3.209 1 87.75 168 LEU A O 1
ATOM 1303 N N . VAL A 1 169 ? 0.041 -16.547 2.521 1 92.25 169 VAL A N 1
ATOM 1304 C CA . VAL A 1 169 ? -0.286 -16.016 3.84 1 92.25 169 VAL A CA 1
ATOM 1305 C C . VAL A 1 169 ? -1.619 -15.273 3.783 1 92.25 169 VAL A C 1
ATOM 1307 O O . VAL A 1 169 ? -1.848 -14.461 2.883 1 92.25 169 VAL A O 1
ATOM 1310 N N . LYS A 1 170 ? -2.479 -15.617 4.664 1 91.06 170 LYS A N 1
ATOM 1311 C CA . LYS A 1 170 ? -3.727 -14.875 4.824 1 91.06 170 LYS A CA 1
ATOM 1312 C C . LYS A 1 170 ? -3.541 -13.68 5.75 1 91.06 170 LYS A C 1
ATOM 1314 O O . LYS A 1 170 ? -3.025 -13.82 6.863 1 91.06 170 LYS A O 1
ATOM 1319 N N . LEU A 1 171 ? -3.951 -12.57 5.289 1 93.44 171 LEU A N 1
ATOM 1320 C CA . LEU A 1 171 ? -3.844 -11.336 6.055 1 93.44 171 LEU A CA 1
ATOM 1321 C C . LEU A 1 171 ? -5.223 -10.844 6.492 1 93.44 171 LEU A C 1
ATOM 1323 O O . LEU A 1 171 ? -6.156 -10.805 5.691 1 93.44 171 LEU A O 1
ATOM 1327 N N . SER A 1 172 ? -5.309 -10.477 7.75 1 91.38 172 SER A N 1
ATOM 1328 C CA . SER A 1 172 ? -6.578 -10.023 8.297 1 91.38 172 SER A CA 1
ATOM 1329 C C . SER A 1 172 ? -6.387 -8.812 9.203 1 91.38 172 SER A C 1
ATOM 1331 O O . SER A 1 172 ? -5.285 -8.562 9.695 1 91.38 172 SER A O 1
ATOM 1333 N N . ALA A 1 173 ? -7.375 -8.07 9.312 1 89.81 173 ALA A N 1
ATOM 1334 C CA . ALA A 1 173 ? -7.418 -6.918 10.211 1 89.81 173 ALA A CA 1
ATOM 1335 C C . ALA A 1 173 ? -8.742 -6.863 10.969 1 89.81 173 ALA A C 1
ATOM 1337 O O . ALA A 1 173 ? -9.766 -7.34 10.484 1 89.81 173 ALA A O 1
ATOM 1338 N N . ALA A 1 174 ? -8.633 -6.312 12.156 1 84.31 174 ALA A N 1
ATOM 1339 C CA . ALA A 1 174 ? -9.828 -6.195 12.984 1 84.31 174 ALA A CA 1
ATOM 1340 C C . ALA A 1 174 ? -9.852 -4.871 13.742 1 84.31 174 ALA A C 1
ATOM 1342 O O . ALA A 1 174 ? -8.805 -4.383 14.18 1 84.31 174 ALA A O 1
ATOM 1343 N N . LEU A 1 175 ? -11.07 -4.328 13.766 1 80.81 175 LEU A N 1
ATOM 1344 C CA . LEU A 1 175 ? -11.281 -3.234 14.711 1 80.81 175 LEU A CA 1
ATOM 1345 C C . LEU A 1 175 ? -11.305 -3.746 16.141 1 80.81 175 LEU A C 1
ATOM 1347 O O . LEU A 1 175 ? -11.414 -4.953 16.375 1 80.81 175 LEU A O 1
ATOM 1351 N N . VAL A 1 176 ? -11.172 -2.746 17.031 1 75.75 176 VAL A N 1
ATOM 1352 C CA . VAL A 1 176 ? -11.266 -3.123 18.438 1 75.75 176 VAL A CA 1
ATOM 1353 C C . VAL A 1 176 ? -12.625 -3.766 18.719 1 75.75 176 VAL A C 1
ATOM 1355 O O . VAL A 1 176 ? -13.664 -3.193 18.375 1 75.75 176 VAL A O 1
ATOM 1358 N N . GLU A 1 177 ? -12.727 -4.977 19.125 1 69.88 177 GLU A N 1
ATOM 1359 C CA . GLU A 1 177 ? -13.906 -5.754 19.484 1 69.88 177 GLU A CA 1
ATOM 1360 C C . GLU A 1 177 ? -14.641 -6.25 18.234 1 69.88 177 GLU A C 1
ATOM 1362 O O . GLU A 1 177 ? -15.773 -6.715 18.328 1 69.88 177 GLU A O 1
ATOM 1367 N N . GLY A 1 178 ? -14.07 -5.965 17.094 1 76.5 178 GLY A N 1
ATOM 1368 C CA . GLY A 1 178 ? -14.703 -6.43 15.875 1 76.5 178 GLY A CA 1
ATOM 1369 C C . GLY A 1 178 ? -14.172 -7.766 15.398 1 76.5 178 GLY A C 1
ATOM 1370 O O . GLY A 1 178 ? -13.188 -8.273 15.93 1 76.5 178 GLY A O 1
ATOM 1371 N N . GLU A 1 179 ? -14.875 -8.297 14.469 1 78.75 179 GLU A N 1
ATOM 1372 C CA . GLU A 1 179 ? -14.422 -9.539 13.844 1 78.75 179 GLU A CA 1
ATOM 1373 C C . GLU A 1 179 ? -13.336 -9.281 12.805 1 78.75 179 GLU A C 1
ATOM 1375 O O . GLU A 1 179 ? -13.398 -8.289 12.07 1 78.75 179 GLU A O 1
ATOM 1380 N N . PRO A 1 180 ? -12.43 -10.195 12.828 1 86.44 180 PRO A N 1
ATOM 1381 C CA . PRO A 1 180 ? -11.391 -10.023 11.812 1 86.44 180 PRO A CA 1
ATOM 1382 C C . PRO A 1 180 ? -11.93 -10.141 10.391 1 86.44 180 PRO A C 1
ATOM 1384 O O . PRO A 1 180 ? -12.828 -10.953 10.133 1 86.44 180 PRO A O 1
ATOM 1387 N N . VAL A 1 181 ? -11.336 -9.336 9.531 1 88.44 181 VAL A N 1
ATOM 1388 C CA . VAL A 1 181 ? -11.68 -9.344 8.109 1 88.44 181 VAL A CA 1
ATOM 1389 C C . VAL A 1 181 ? -10.422 -9.594 7.281 1 88.44 181 VAL A C 1
ATOM 1391 O O . VAL A 1 181 ? -9.344 -9.094 7.609 1 88.44 181 VAL A O 1
ATOM 1394 N N . VAL A 1 182 ? -10.648 -10.336 6.242 1 89.94 182 VAL A N 1
ATOM 1395 C CA . VAL A 1 182 ? -9.516 -10.57 5.348 1 89.94 182 VAL A CA 1
ATOM 1396 C C . VAL A 1 182 ? -9.188 -9.289 4.586 1 89.94 182 VAL A C 1
ATOM 1398 O O . VAL A 1 182 ? -10.07 -8.656 4.004 1 89.94 182 VAL A O 1
ATOM 1401 N N . VAL A 1 183 ? -7.93 -8.922 4.621 1 92.06 183 VAL A N 1
ATOM 1402 C CA . VAL A 1 183 ? -7.551 -7.688 3.943 1 92.06 183 VAL A CA 1
ATOM 1403 C C . VAL A 1 183 ? -6.637 -8.008 2.76 1 92.06 183 VAL A C 1
ATOM 1405 O O . VAL A 1 183 ? -6.238 -7.109 2.016 1 92.06 183 VAL A O 1
ATOM 1408 N N . GLY A 1 184 ? -6.301 -9.273 2.619 1 90.56 184 GLY A N 1
ATOM 1409 C CA . GLY A 1 184 ? -5.508 -9.688 1.475 1 90.56 184 GLY A CA 1
ATOM 1410 C C . GLY A 1 184 ? -4.816 -11.016 1.68 1 90.56 184 GLY A C 1
ATOM 1411 O O . GLY A 1 184 ? -5.066 -11.711 2.67 1 90.56 184 GLY A O 1
ATOM 1412 N N . TRP A 1 185 ? -4.031 -11.336 0.648 1 89.81 185 TRP A N 1
ATOM 1413 C CA . TRP A 1 185 ? -3.164 -12.516 0.645 1 89.81 185 TRP A CA 1
ATOM 1414 C C . TRP A 1 185 ? -1.767 -12.156 0.153 1 89.81 185 TRP A C 1
ATOM 1416 O O . TRP A 1 185 ? -1.61 -11.328 -0.747 1 89.81 185 TRP A O 1
ATOM 1426 N N . ALA A 1 186 ? -0.877 -12.75 0.764 1 89.81 186 ALA A N 1
ATOM 1427 C CA . ALA A 1 186 ? 0.498 -12.516 0.33 1 89.81 186 ALA A CA 1
ATOM 1428 C C . ALA A 1 186 ? 1.115 -13.781 -0.25 1 89.81 186 ALA A C 1
ATOM 1430 O O . ALA A 1 186 ? 1.043 -14.852 0.362 1 89.81 186 ALA A O 1
ATOM 1431 N N . VAL A 1 187 ? 1.557 -13.625 -1.405 1 81.44 187 VAL A N 1
ATOM 1432 C CA . VAL A 1 187 ? 2.336 -14.664 -2.07 1 81.44 187 VAL A CA 1
ATOM 1433 C C . VAL A 1 187 ? 3.709 -14.117 -2.451 1 81.44 187 VAL A C 1
ATOM 1435 O O . VAL A 1 187 ? 3.953 -12.914 -2.35 1 81.44 187 VAL A O 1
ATOM 1438 N N . ALA A 1 188 ? 4.594 -14.977 -2.797 1 73.25 188 ALA A N 1
ATOM 1439 C CA . ALA A 1 188 ? 5.906 -14.5 -3.227 1 73.25 188 ALA A CA 1
ATOM 1440 C C . ALA A 1 188 ? 5.785 -13.539 -4.398 1 73.25 188 ALA A C 1
ATOM 1442 O O . ALA A 1 188 ? 5.012 -13.773 -5.332 1 73.25 188 ALA A O 1
ATOM 1443 N N . PRO A 1 189 ? 6.434 -12.469 -4.34 1 71.44 189 PRO A N 1
ATOM 1444 C CA . PRO A 1 189 ? 7.383 -11.992 -3.33 1 71.44 189 PRO A CA 1
ATOM 1445 C C . PRO A 1 189 ? 6.812 -10.875 -2.461 1 71.44 189 PRO A C 1
ATOM 1447 O O . PRO A 1 189 ? 7.539 -9.961 -2.068 1 71.44 189 PRO A O 1
ATOM 1450 N N . MET A 1 190 ? 5.535 -10.914 -2.246 1 81.31 190 MET A N 1
ATOM 1451 C CA . MET A 1 190 ? 4.836 -9.828 -1.563 1 81.31 190 MET A CA 1
ATOM 1452 C C . MET A 1 190 ? 5.336 -9.68 -0.13 1 81.31 190 MET A C 1
ATOM 1454 O O . MET A 1 190 ? 5.855 -10.633 0.454 1 81.31 190 MET A O 1
ATOM 1458 N N . LEU A 1 191 ? 5.188 -8.484 0.372 1 86.25 191 LEU A N 1
ATOM 1459 C CA . LEU A 1 191 ? 5.547 -8.117 1.737 1 86.25 191 LEU A CA 1
ATOM 1460 C C . LEU A 1 191 ? 4.297 -7.883 2.582 1 86.25 191 LEU A C 1
ATOM 1462 O O . LEU A 1 191 ? 3.254 -7.488 2.057 1 86.25 191 LEU A O 1
ATOM 1466 N N . PHE A 1 192 ? 4.457 -8.18 3.811 1 90.25 192 PHE A N 1
ATOM 1467 C CA . PHE A 1 192 ? 3.402 -7.809 4.742 1 90.25 192 PHE A CA 1
ATOM 1468 C C . PHE A 1 192 ? 3.977 -7.527 6.125 1 90.25 192 PHE A C 1
ATOM 1470 O O . PHE A 1 192 ? 5.07 -7.992 6.457 1 90.25 192 PHE A O 1
ATOM 1477 N N . GLY A 1 193 ? 3.268 -6.73 6.824 1 88.19 193 GLY A N 1
ATOM 1478 C CA . GLY A 1 193 ? 3.637 -6.32 8.172 1 88.19 193 GLY A CA 1
ATOM 1479 C C . GLY A 1 193 ? 2.502 -5.648 8.922 1 88.19 193 GLY A C 1
ATOM 1480 O O . GLY A 1 193 ? 1.329 -5.902 8.641 1 88.19 193 GLY A O 1
ATOM 1481 N N . THR A 1 194 ? 2.9 -4.996 9.977 1 76.06 194 THR A N 1
ATOM 1482 C CA . THR A 1 194 ? 1.9 -4.312 10.789 1 76.06 194 THR A CA 1
ATOM 1483 C C . THR A 1 194 ? 2.293 -2.855 11.023 1 76.06 194 THR A C 1
ATOM 1485 O O . THR A 1 194 ? 3.463 -2.494 10.883 1 76.06 194 THR A O 1
ATOM 1488 N N . ASP A 1 195 ? 1.2 -2.197 11.125 1 68.19 195 ASP A N 1
ATOM 1489 C CA . ASP A 1 195 ? 1.396 -0.777 11.406 1 68.19 195 ASP A CA 1
ATOM 1490 C C . ASP A 1 195 ? 1.844 -0.556 12.844 1 68.19 195 ASP A C 1
ATOM 1492 O O . ASP A 1 195 ? 1.453 -1.305 13.742 1 68.19 195 ASP A O 1
ATOM 1496 N N . ALA A 1 196 ? 2.906 0.197 12.961 1 53.84 196 ALA A N 1
ATOM 1497 C CA . ALA A 1 196 ? 3.406 0.509 14.297 1 53.84 196 ALA A CA 1
ATOM 1498 C C . ALA A 1 196 ? 2.424 1.393 15.062 1 53.84 196 ALA A C 1
ATOM 1500 O O . ALA A 1 196 ? 2.506 1.51 16.281 1 53.84 196 ALA A O 1
ATOM 1501 N N . VAL A 1 197 ? 1.517 2.021 14.398 1 50.56 197 VAL A N 1
ATOM 1502 C CA . VAL A 1 197 ? 0.753 3.092 15.023 1 50.56 197 VAL A CA 1
ATOM 1503 C C . VAL A 1 197 ? -0.405 2.5 15.828 1 50.56 197 VAL A C 1
ATOM 1505 O O . VAL A 1 197 ? -0.969 1.472 15.445 1 50.56 197 VAL A O 1
ATOM 1508 N N . GLU A 1 198 ? -0.427 2.811 17.094 1 47.31 198 GLU A N 1
ATOM 1509 C CA . GLU A 1 198 ? -1.601 2.506 17.906 1 47.31 198 GLU A CA 1
ATOM 1510 C C . GLU A 1 198 ? -2.887 2.674 17.109 1 47.31 198 GLU A C 1
ATOM 1512 O O . GLU A 1 198 ? -3.443 3.771 17.047 1 47.31 198 GLU A O 1
ATOM 1517 N N . SER A 1 199 ? -3.076 1.754 16.156 1 61 199 SER A N 1
ATOM 1518 C CA . SER A 1 199 ? -4.234 1.867 15.266 1 61 199 SER A CA 1
ATOM 1519 C C . SER A 1 199 ? -5.441 1.135 15.844 1 61 199 SER A C 1
ATOM 1521 O O . SER A 1 199 ? -5.305 0.345 16.781 1 61 199 SER A O 1
ATOM 1523 N N . GLU A 1 200 ? -6.598 1.723 15.695 1 66.25 200 GLU A N 1
ATOM 1524 C CA . GLU A 1 200 ? -7.879 1.09 15.992 1 66.25 200 GLU A CA 1
ATOM 1525 C C . GLU A 1 200 ? -8.008 -0.252 15.273 1 66.25 200 GLU A C 1
ATOM 1527 O O . GLU A 1 200 ? -8.984 -0.982 15.484 1 66.25 200 GLU A O 1
ATOM 1532 N N . VAL A 1 201 ? -6.895 -0.572 14.586 1 79.25 201 VAL A N 1
ATOM 1533 C CA . VAL A 1 201 ? -6.973 -1.778 13.766 1 79.25 201 VAL A CA 1
ATOM 1534 C C . VAL A 1 201 ? -5.824 -2.721 14.125 1 79.25 201 VAL A C 1
ATOM 1536 O O . VAL A 1 201 ? -4.672 -2.297 14.211 1 79.25 201 VAL A O 1
ATOM 1539 N N . TYR A 1 202 ? -6.195 -3.91 14.477 1 82.69 202 TYR A N 1
ATOM 1540 C CA . TYR A 1 202 ? -5.211 -4.953 14.75 1 82.69 202 TYR A CA 1
ATOM 1541 C C . TYR A 1 202 ? -5.012 -5.844 13.531 1 82.69 202 TYR A C 1
ATOM 1543 O O . TYR A 1 202 ? -5.98 -6.23 12.867 1 82.69 202 TYR A O 1
ATOM 1551 N N . TYR A 1 203 ? -3.723 -6.105 13.25 1 87.88 203 TYR A N 1
ATOM 1552 C CA . TYR A 1 203 ? -3.398 -6.891 12.062 1 87.88 203 TYR A CA 1
ATOM 1553 C C . TYR A 1 203 ? -2.932 -8.289 12.453 1 87.88 203 TYR A C 1
ATOM 1555 O O . TYR A 1 203 ? -2.234 -8.461 13.453 1 87.88 203 TYR A O 1
ATOM 1563 N N . GLN A 1 204 ? -3.373 -9.219 11.688 1 88.56 204 GLN A N 1
ATOM 1564 C CA . GLN A 1 204 ? -2.996 -10.609 11.898 1 88.56 204 GLN A CA 1
ATOM 1565 C C . GLN A 1 204 ? -2.598 -11.281 10.586 1 88.56 204 GLN A C 1
ATOM 1567 O O . GLN A 1 204 ? -3.029 -10.852 9.508 1 88.56 204 GLN A O 1
ATOM 1572 N N . ALA A 1 205 ? -1.707 -12.211 10.703 1 94.44 205 ALA A N 1
ATOM 1573 C CA . ALA A 1 205 ? -1.282 -13.016 9.562 1 94.44 205 ALA A CA 1
ATOM 1574 C C . ALA A 1 205 ? -1.216 -14.492 9.93 1 94.44 205 ALA A C 1
ATOM 1576 O O . ALA A 1 205 ? -0.801 -14.852 11.031 1 94.44 205 ALA A O 1
ATOM 1577 N N . SER A 1 206 ? -1.657 -15.336 9.008 1 92.38 206 SER A N 1
ATOM 1578 C CA . SER A 1 206 ? -1.609 -16.781 9.25 1 92.38 206 SER A CA 1
ATOM 1579 C C . SER A 1 206 ? -1.197 -17.531 7.996 1 92.38 206 SER A C 1
ATOM 1581 O O . SER A 1 206 ? -1.511 -17.109 6.879 1 92.38 206 SER A O 1
ATOM 1583 N N . ALA A 1 207 ? -0.559 -18.609 8.125 1 92.31 207 ALA A N 1
ATOM 1584 C CA . ALA A 1 207 ? -0.078 -19.438 7.027 1 92.31 207 ALA A CA 1
ATOM 1585 C C . ALA A 1 207 ? -1.204 -20.297 6.449 1 92.31 207 ALA A C 1
ATOM 1587 O O . ALA A 1 207 ? -1.959 -20.922 7.191 1 92.31 207 ALA A O 1
ATOM 1588 N N . VAL A 1 208 ? -1.28 -20.141 5.125 1 86.81 208 VAL A N 1
ATOM 1589 C CA . VAL A 1 208 ? -2.141 -21.062 4.402 1 86.81 208 VAL A CA 1
ATOM 1590 C C . VAL A 1 208 ? -1.299 -22.188 3.801 1 86.81 208 VAL A C 1
ATOM 1592 O O . VAL A 1 208 ? -0.621 -21.984 2.789 1 86.81 208 VAL A O 1
ATOM 1595 N N . GLY A 1 209 ? -1.222 -23.359 4.438 1 83.44 209 GLY A N 1
ATOM 1596 C CA . GLY A 1 209 ? -0.266 -24.406 4.094 1 83.44 209 GLY A CA 1
ATOM 1597 C C . GLY A 1 209 ? 1.124 -24.141 4.645 1 83.44 209 GLY A C 1
ATOM 1598 O O . GLY A 1 209 ? 1.275 -23.5 5.68 1 83.44 209 GLY A O 1
ATOM 1599 N N . ARG A 1 210 ? 2.07 -24.688 3.955 1 84.56 210 ARG A N 1
ATOM 1600 C CA . ARG A 1 210 ? 3.455 -24.438 4.352 1 84.56 210 ARG A CA 1
ATOM 1601 C C . ARG A 1 210 ? 3.979 -23.141 3.744 1 84.56 210 ARG A C 1
ATOM 1603 O O . ARG A 1 210 ? 3.842 -22.922 2.541 1 84.56 210 ARG A O 1
ATOM 1610 N N . VAL A 1 211 ? 4.48 -22.344 4.672 1 89.81 211 VAL A N 1
ATOM 1611 C CA . VAL A 1 211 ? 4.918 -21.031 4.215 1 89.81 211 VAL A CA 1
ATOM 1612 C C . VAL A 1 211 ? 6.359 -20.781 4.652 1 89.81 211 VAL A C 1
ATOM 1614 O O . VAL A 1 211 ? 6.762 -21.188 5.742 1 89.81 211 VAL A O 1
ATOM 1617 N N . GLU A 1 212 ? 7.094 -20.234 3.777 1 85.44 212 GLU A N 1
ATOM 1618 C CA . GLU A 1 212 ? 8.461 -19.781 4.055 1 85.44 212 GLU A CA 1
ATOM 1619 C C . GLU A 1 212 ? 8.578 -18.266 3.945 1 85.44 212 GLU A C 1
ATOM 1621 O O . GLU A 1 212 ? 8.234 -17.688 2.916 1 85.44 212 GLU A O 1
ATOM 1626 N N . LEU A 1 213 ? 9.078 -17.719 5.062 1 89.5 213 LEU A N 1
ATOM 1627 C CA . LEU A 1 213 ? 9.133 -16.266 5.121 1 89.5 213 LEU A CA 1
ATOM 1628 C C . LEU A 1 213 ? 10.539 -15.781 5.465 1 89.5 213 LEU A C 1
ATOM 1630 O O . LEU A 1 213 ? 11.242 -16.422 6.246 1 89.5 213 LEU A O 1
ATOM 1634 N N . ALA A 1 214 ? 10.859 -14.656 4.918 1 83.75 214 ALA A N 1
ATOM 1635 C CA . ALA A 1 214 ? 12.07 -13.938 5.301 1 83.75 214 ALA A CA 1
ATOM 1636 C C . ALA A 1 214 ? 11.727 -12.625 6.004 1 83.75 214 ALA A C 1
ATOM 1638 O O . ALA A 1 214 ? 10.805 -11.922 5.598 1 83.75 214 ALA A O 1
ATOM 1639 N N . LYS A 1 215 ? 12.469 -12.352 6.992 1 84.62 215 LYS A N 1
ATOM 1640 C CA . LYS A 1 215 ? 12.219 -11.141 7.766 1 84.62 215 LYS A CA 1
ATOM 1641 C C . LYS A 1 215 ? 13.156 -10.016 7.352 1 84.62 215 LYS A C 1
ATOM 1643 O O . LYS A 1 215 ? 14.352 -10.234 7.164 1 84.62 215 LYS A O 1
ATOM 1648 N N . PHE A 1 216 ? 12.555 -8.859 7.211 1 78.5 216 PHE A N 1
ATOM 1649 C CA . PHE A 1 216 ? 13.32 -7.664 6.871 1 78.5 216 PHE A CA 1
ATOM 1650 C C . PHE A 1 216 ? 12.992 -6.523 7.828 1 78.5 216 PHE A C 1
ATOM 1652 O O . PHE A 1 216 ? 11.844 -6.375 8.258 1 78.5 216 PHE A O 1
ATOM 1659 N N . SER A 1 217 ? 13.938 -5.754 8.078 1 72.06 217 SER A N 1
ATOM 1660 C CA . SER A 1 217 ? 13.672 -4.559 8.867 1 72.06 217 SER A CA 1
ATOM 1661 C C . SER A 1 217 ? 12.977 -3.49 8.031 1 72.06 217 SER A C 1
ATOM 1663 O O . SER A 1 217 ? 13.055 -3.506 6.805 1 72.06 217 SER A O 1
ATOM 1665 N N . ALA A 1 218 ? 12.32 -2.635 8.695 1 71.5 218 ALA A N 1
ATOM 1666 C CA . ALA A 1 218 ? 11.664 -1.521 8.016 1 71.5 218 ALA A CA 1
ATOM 1667 C C . ALA A 1 218 ? 12.664 -0.703 7.207 1 71.5 218 ALA A C 1
ATOM 1669 O O . ALA A 1 218 ? 12.344 -0.23 6.113 1 71.5 218 ALA A O 1
ATOM 1670 N N . GLN A 1 219 ? 13.766 -0.582 7.691 1 63.75 219 GLN A N 1
ATOM 1671 C CA . GLN A 1 219 ? 14.812 0.167 7.008 1 63.75 219 GLN A CA 1
ATOM 1672 C C . GLN A 1 219 ? 15.234 -0.528 5.715 1 63.75 219 GLN A C 1
ATOM 1674 O O . GLN A 1 219 ? 15.438 0.126 4.691 1 63.75 219 GLN A O 1
ATOM 1679 N N . GLU A 1 220 ? 15.359 -1.785 5.82 1 67.06 220 GLU A N 1
ATOM 1680 C CA . GLU A 1 220 ? 15.711 -2.572 4.645 1 67.06 220 GLU A CA 1
ATOM 1681 C C . GLU A 1 220 ? 14.641 -2.461 3.561 1 67.06 220 GLU A C 1
ATOM 1683 O O . GLU A 1 220 ? 14.961 -2.363 2.373 1 67.06 220 GLU A O 1
ATOM 1688 N N . VAL A 1 221 ? 13.469 -2.465 3.945 1 73.31 221 VAL A N 1
ATOM 1689 C CA . VAL A 1 221 ? 12.336 -2.375 3.023 1 73.31 221 VAL A CA 1
ATOM 1690 C C . VAL A 1 221 ? 12.328 -1.004 2.35 1 73.31 221 VAL A C 1
ATOM 1692 O O . VAL A 1 221 ? 12.148 -0.904 1.135 1 73.31 221 VAL A O 1
ATOM 1695 N N . ALA A 1 222 ? 12.586 -0.047 3.088 1 66.94 222 ALA A N 1
ATOM 1696 C CA . ALA A 1 222 ? 12.57 1.318 2.57 1 66.94 222 ALA A CA 1
ATOM 1697 C C . ALA A 1 222 ? 13.734 1.55 1.606 1 66.94 222 ALA A C 1
ATOM 1699 O O . ALA A 1 222 ? 13.625 2.342 0.667 1 66.94 222 ALA A O 1
ATOM 1700 N N . ALA A 1 223 ? 14.758 0.868 1.85 1 58.69 223 ALA A N 1
ATOM 1701 C CA . ALA A 1 223 ? 15.977 1.095 1.083 1 58.69 223 ALA A CA 1
ATOM 1702 C C . ALA A 1 223 ? 15.977 0.276 -0.205 1 58.69 223 ALA A C 1
ATOM 1704 O O . ALA A 1 223 ? 16.828 0.485 -1.081 1 58.69 223 ALA A O 1
ATOM 1705 N N . SER A 1 224 ? 15.016 -0.578 -0.268 1 62.5 224 SER A N 1
ATOM 1706 C CA . SER A 1 224 ? 15.008 -1.487 -1.409 1 62.5 224 SER A CA 1
ATOM 1707 C C . SER A 1 224 ? 13.883 -1.143 -2.379 1 62.5 224 SER A C 1
ATOM 1709 O O . SER A 1 224 ? 12.703 -1.257 -2.035 1 62.5 224 SER A O 1
ATOM 1711 N N . PRO A 1 225 ? 14.219 -0.72 -3.543 1 61.62 225 PRO A N 1
ATOM 1712 C CA . PRO A 1 225 ? 13.18 -0.419 -4.531 1 61.62 225 PRO A CA 1
ATOM 1713 C C . PRO A 1 225 ? 12.25 -1.605 -4.793 1 61.62 225 PRO A C 1
ATOM 1715 O O . PRO A 1 225 ? 11.055 -1.419 -5.039 1 61.62 225 PRO A O 1
ATOM 1718 N N . HIS A 1 226 ? 12.758 -2.729 -4.664 1 63.12 226 HIS A N 1
ATOM 1719 C CA . HIS A 1 226 ? 11.961 -3.934 -4.875 1 63.12 226 HIS A CA 1
ATOM 1720 C C . HIS A 1 226 ? 10.891 -4.082 -3.803 1 63.12 226 HIS A C 1
ATOM 1722 O O . HIS A 1 226 ? 9.773 -4.516 -4.09 1 63.12 226 HIS A O 1
ATOM 1728 N N . MET A 1 227 ? 11.273 -3.713 -2.812 1 69.88 227 MET A N 1
ATOM 1729 C CA . MET A 1 227 ? 10.336 -3.846 -1.704 1 69.88 227 MET A CA 1
ATOM 1730 C C . MET A 1 227 ? 9.219 -2.814 -1.812 1 69.88 227 MET A C 1
ATOM 1732 O O . MET A 1 227 ? 8.07 -3.094 -1.457 1 69.88 227 MET A O 1
ATOM 1736 N N . ALA A 1 228 ? 9.508 -1.689 -2.377 1 71.25 228 ALA A N 1
ATOM 1737 C CA . ALA A 1 228 ? 8.469 -0.69 -2.635 1 71.25 228 ALA A CA 1
ATOM 1738 C C . ALA A 1 228 ? 7.418 -1.228 -3.6 1 71.25 228 ALA A C 1
ATOM 1740 O O . ALA A 1 228 ? 6.223 -0.993 -3.416 1 71.25 228 ALA A O 1
ATOM 1741 N N . GLN A 1 229 ? 7.789 -1.929 -4.434 1 70.62 229 GLN A N 1
ATOM 1742 C CA . GLN A 1 229 ? 6.875 -2.516 -5.406 1 70.62 229 GLN A CA 1
ATOM 1743 C C . GLN A 1 229 ? 5.988 -3.578 -4.758 1 70.62 229 GLN A C 1
ATOM 1745 O O . GLN A 1 229 ? 4.805 -3.689 -5.086 1 70.62 229 GLN A O 1
ATOM 1750 N N . ALA A 1 230 ? 6.676 -4.375 -3.98 1 75.62 230 ALA A N 1
ATOM 1751 C CA . ALA A 1 230 ? 5.906 -5.375 -3.246 1 75.62 230 ALA A CA 1
ATOM 1752 C C . ALA A 1 230 ? 4.816 -4.719 -2.406 1 75.62 230 ALA A C 1
ATOM 1754 O O . ALA A 1 230 ? 3.699 -5.238 -2.314 1 75.62 230 ALA A O 1
ATOM 1755 N N . LEU A 1 231 ? 5.102 -3.631 -1.942 1 80.38 231 LEU A N 1
ATOM 1756 C CA . LEU A 1 231 ? 4.133 -2.885 -1.152 1 80.38 231 LEU A CA 1
ATOM 1757 C C . LEU A 1 231 ? 3.006 -2.355 -2.035 1 80.38 231 LEU A C 1
ATOM 1759 O O . LEU A 1 231 ? 1.839 -2.369 -1.636 1 80.38 231 LEU A O 1
ATOM 1763 N N . LEU A 1 232 ? 3.379 -1.94 -3.174 1 80.69 232 LEU A N 1
ATOM 1764 C CA . LEU A 1 232 ? 2.393 -1.435 -4.121 1 80.69 232 LEU A CA 1
ATOM 1765 C C . LEU A 1 232 ? 1.414 -2.531 -4.527 1 80.69 232 LEU A C 1
ATOM 1767 O O . LEU A 1 232 ? 0.211 -2.285 -4.637 1 80.69 232 LEU A O 1
ATOM 1771 N N . SER A 1 233 ? 1.94 -3.656 -4.719 1 82.38 233 SER A N 1
ATOM 1772 C CA . SER A 1 233 ? 1.081 -4.785 -5.062 1 82.38 233 SER A CA 1
ATOM 1773 C C . SER A 1 233 ? 0.064 -5.062 -3.961 1 82.38 233 SER A C 1
ATOM 1775 O O . SER A 1 233 ? -1.106 -5.328 -4.242 1 82.38 233 SER A O 1
ATOM 1777 N N . ARG A 1 234 ? 0.534 -4.961 -2.816 1 86.75 234 ARG A N 1
ATOM 1778 C CA . ARG A 1 234 ? -0.354 -5.16 -1.675 1 86.75 234 ARG A CA 1
ATOM 1779 C C . ARG A 1 234 ? -1.424 -4.074 -1.619 1 86.75 234 ARG A C 1
ATOM 1781 O O . ARG A 1 234 ? -2.588 -4.359 -1.331 1 86.75 234 ARG A O 1
ATOM 1788 N N . LEU A 1 235 ? -0.989 -2.928 -1.87 1 88.88 235 LEU A N 1
ATOM 1789 C CA . LEU A 1 235 ? -1.924 -1.809 -1.854 1 88.88 235 LEU A CA 1
ATOM 1790 C C . LEU A 1 235 ? -3.027 -2.008 -2.887 1 88.88 235 LEU A C 1
ATOM 1792 O O . LEU A 1 235 ? -4.211 -1.879 -2.568 1 88.88 235 LEU A O 1
ATOM 1796 N N . TYR A 1 236 ? -2.703 -2.4 -4.008 1 86.81 236 TYR A N 1
ATOM 1797 C CA . TYR A 1 236 ? -3.695 -2.545 -5.07 1 86.81 236 TYR A CA 1
ATOM 1798 C C . TYR A 1 236 ? -4.586 -3.756 -4.82 1 86.81 236 TYR A C 1
ATOM 1800 O O . TYR A 1 236 ? -5.77 -3.744 -5.164 1 86.81 236 TYR A O 1
ATOM 1808 N N . GLN A 1 237 ? -4.016 -4.738 -4.242 1 89.31 237 GLN A N 1
ATOM 1809 C CA . GLN A 1 237 ? -4.855 -5.855 -3.83 1 89.31 237 GLN A CA 1
ATOM 1810 C C . GLN A 1 237 ? -5.922 -5.406 -2.834 1 89.31 237 GLN A C 1
ATOM 1812 O O . GLN A 1 237 ? -7.094 -5.75 -2.975 1 89.31 237 GLN A O 1
ATOM 1817 N N . SER A 1 238 ? -5.477 -4.672 -1.849 1 91.94 238 SER A N 1
ATOM 1818 C CA . SER A 1 238 ? -6.414 -4.172 -0.846 1 91.94 238 SER A CA 1
ATOM 1819 C C . SER A 1 238 ? -7.465 -3.264 -1.473 1 91.94 238 SER A C 1
ATOM 1821 O O . SER A 1 238 ? -8.648 -3.338 -1.124 1 91.94 238 SER A O 1
ATOM 1823 N N . ASN A 1 239 ? -7.031 -2.438 -2.381 1 91.44 239 ASN A N 1
ATOM 1824 C CA . ASN A 1 239 ? -7.973 -1.57 -3.078 1 91.44 239 ASN A CA 1
ATOM 1825 C C . ASN A 1 239 ? -8.984 -2.377 -3.891 1 91.44 239 ASN A C 1
ATOM 1827 O O . ASN A 1 239 ? -10.172 -2.051 -3.916 1 91.44 239 ASN A O 1
ATOM 1831 N N . ALA A 1 240 ? -8.5 -3.373 -4.52 1 90.38 240 ALA A N 1
ATOM 1832 C CA . ALA A 1 240 ? -9.398 -4.234 -5.293 1 90.38 240 ALA A CA 1
ATOM 1833 C C . ALA A 1 240 ? -10.422 -4.91 -4.391 1 90.38 240 ALA A C 1
ATOM 1835 O O . ALA A 1 240 ? -11.594 -5.035 -4.754 1 90.38 240 ALA A O 1
ATOM 1836 N N . LEU A 1 241 ? -9.945 -5.332 -3.295 1 93.12 241 LEU A N 1
ATOM 1837 C CA . LEU A 1 241 ? -10.852 -5.961 -2.342 1 93.12 241 LEU A CA 1
ATOM 1838 C C . LEU A 1 241 ? -11.938 -4.984 -1.892 1 93.12 241 LEU A C 1
ATOM 1840 O O . LEU A 1 241 ? -13.102 -5.363 -1.761 1 93.12 241 LEU A O 1
ATOM 1844 N N . LEU A 1 242 ? -11.508 -3.795 -1.696 1 92.75 242 LEU A N 1
ATOM 1845 C CA . LEU A 1 242 ? -12.484 -2.773 -1.328 1 92.75 242 LEU A CA 1
ATOM 1846 C C . LEU A 1 242 ? -13.523 -2.596 -2.428 1 92.75 242 LEU A C 1
ATOM 1848 O O . LEU A 1 242 ? -14.727 -2.529 -2.148 1 92.75 242 LEU A O 1
ATOM 1852 N N . ALA A 1 243 ? -13.102 -2.529 -3.613 1 90.12 243 ALA A N 1
ATOM 1853 C CA . ALA A 1 243 ? -14.008 -2.379 -4.746 1 90.12 243 ALA A CA 1
ATOM 1854 C C . ALA A 1 243 ? -14.984 -3.553 -4.832 1 90.12 243 ALA A C 1
ATOM 1856 O O . ALA A 1 243 ? -16.172 -3.363 -5.102 1 90.12 243 ALA A O 1
ATOM 1857 N N . VAL A 1 244 ? -14.438 -4.688 -4.57 1 91.69 244 VAL A N 1
ATOM 1858 C CA . VAL A 1 244 ? -15.242 -5.902 -4.617 1 91.69 244 VAL A CA 1
ATOM 1859 C C . VAL A 1 244 ? -16.297 -5.871 -3.51 1 91.69 244 VAL A C 1
ATOM 1861 O O . VAL A 1 244 ? -17.484 -6.078 -3.768 1 91.69 244 VAL A O 1
ATOM 1864 N N . CYS A 1 245 ? -15.844 -5.578 -2.311 1 90.31 245 CYS A N 1
ATOM 1865 C CA . CYS A 1 245 ? -16.719 -5.621 -1.142 1 90.31 245 CYS A CA 1
ATOM 1866 C C . CYS A 1 245 ? -17.75 -4.5 -1.188 1 90.31 245 CYS A C 1
ATOM 1868 O O . CYS A 1 245 ? -18.797 -4.586 -0.544 1 90.31 245 CYS A O 1
ATOM 1870 N N . GLY A 1 246 ? -17.469 -3.537 -1.934 1 87.25 246 GLY A N 1
ATOM 1871 C CA . GLY A 1 246 ? -18.359 -2.387 -2.021 1 87.25 246 GLY A CA 1
ATOM 1872 C C . GLY A 1 246 ? -19.531 -2.604 -2.967 1 87.25 246 GLY A C 1
ATOM 1873 O O . GLY A 1 246 ? -20.438 -1.78 -3.033 1 87.25 246 GLY A O 1
ATOM 1874 N N . GLN A 1 247 ? -19.562 -3.664 -3.662 1 87 247 GLN A N 1
ATOM 1875 C CA . GLN A 1 247 ? -20.656 -3.949 -4.57 1 87 247 GLN A CA 1
ATOM 1876 C C . GLN A 1 247 ? -21.938 -4.285 -3.797 1 87 247 GLN A C 1
ATOM 1878 O O . GLN A 1 247 ? -21.875 -4.891 -2.727 1 87 247 GLN A O 1
ATOM 1883 N N . ARG A 1 248 ? -23.078 -3.945 -4.387 1 83.5 248 ARG A N 1
ATOM 1884 C CA . ARG A 1 248 ? -24.359 -4.129 -3.703 1 83.5 248 ARG A CA 1
ATOM 1885 C C . ARG A 1 248 ? -24.797 -5.59 -3.752 1 83.5 248 ARG A C 1
ATOM 1887 O O . ARG A 1 248 ? -25.297 -6.125 -2.76 1 83.5 248 ARG A O 1
ATOM 1894 N N . ARG A 1 249 ? -24.609 -6.215 -4.867 1 89.06 249 ARG A N 1
ATOM 1895 C CA . ARG A 1 249 ? -25.094 -7.578 -5.055 1 89.06 249 ARG A CA 1
ATOM 1896 C C . ARG A 1 249 ? -24.031 -8.602 -4.648 1 89.06 249 ARG A C 1
ATOM 1898 O O . ARG A 1 249 ? -22.875 -8.484 -5.039 1 89.06 249 ARG A O 1
ATOM 1905 N N . ALA A 1 250 ? -24.469 -9.578 -3.9 1 91.31 250 ALA A N 1
ATOM 1906 C CA . ALA A 1 250 ? -23.562 -10.633 -3.457 1 91.31 250 ALA A CA 1
ATOM 1907 C C . ALA A 1 250 ? -22.953 -11.367 -4.645 1 91.31 250 ALA A C 1
ATOM 1909 O O . ALA A 1 250 ? -21.797 -11.789 -4.598 1 91.31 250 ALA A O 1
ATOM 1910 N N . ASP A 1 251 ? -23.703 -11.5 -5.676 1 93.38 251 ASP A N 1
ATOM 1911 C CA . ASP A 1 251 ? -23.25 -12.148 -6.898 1 93.38 251 ASP A CA 1
ATOM 1912 C C . ASP A 1 251 ? -22.031 -11.422 -7.48 1 93.38 251 ASP A C 1
ATOM 1914 O O . ASP A 1 251 ? -21.031 -12.047 -7.828 1 93.38 251 ASP A O 1
ATOM 1918 N N . ASP A 1 252 ? -22.156 -10.117 -7.504 1 90.88 252 ASP A N 1
ATOM 1919 C CA . ASP A 1 252 ? -21.062 -9.289 -8.023 1 90.88 252 ASP A CA 1
ATOM 1920 C C . ASP A 1 252 ? -19.828 -9.375 -7.133 1 90.88 252 ASP A C 1
ATOM 1922 O O . ASP A 1 252 ? -18.703 -9.438 -7.625 1 90.88 252 ASP A O 1
ATOM 1926 N N . ARG A 1 253 ? -20.094 -9.367 -5.879 1 92.5 253 ARG A N 1
ATOM 1927 C CA . ARG A 1 253 ? -18.984 -9.445 -4.938 1 92.5 253 ARG A CA 1
ATOM 1928 C C . ARG A 1 253 ? -18.234 -10.766 -5.074 1 92.5 253 ARG A C 1
ATOM 1930 O O . ARG A 1 253 ? -17 -10.789 -5.117 1 92.5 253 ARG A O 1
ATOM 1937 N N . LEU A 1 254 ? -18.969 -11.867 -5.203 1 95.12 254 LEU A N 1
ATOM 1938 C CA . LEU A 1 254 ? -18.312 -13.172 -5.297 1 95.12 254 LEU A CA 1
ATOM 1939 C C . LEU A 1 254 ? -17.562 -13.32 -6.617 1 95.12 254 LEU A C 1
ATOM 1941 O O . LEU A 1 254 ? -16.438 -13.82 -6.645 1 95.12 254 LEU A O 1
ATOM 1945 N N . ARG A 1 255 ? -18.188 -12.867 -7.664 1 93.69 255 ARG A N 1
ATOM 1946 C CA . ARG A 1 255 ? -17.516 -12.914 -8.953 1 93.69 255 ARG A CA 1
ATOM 1947 C C . ARG A 1 255 ? -16.219 -12.094 -8.922 1 93.69 255 ARG A C 1
ATOM 1949 O O . ARG A 1 255 ? -15.172 -12.562 -9.359 1 93.69 255 ARG A O 1
ATOM 1956 N N . GLY A 1 256 ? -16.344 -10.906 -8.391 1 92.12 256 GLY A N 1
ATOM 1957 C CA . GLY A 1 256 ? -15.172 -10.062 -8.266 1 92.12 256 GLY A CA 1
ATOM 1958 C C . GLY A 1 256 ? -14.07 -10.695 -7.43 1 92.12 256 GLY A C 1
ATOM 1959 O O . GLY A 1 256 ? -12.891 -10.617 -7.777 1 92.12 256 GLY A O 1
ATOM 1960 N N . LEU A 1 257 ? -14.461 -11.273 -6.348 1 93.62 257 LEU A N 1
ATOM 1961 C CA . LEU A 1 257 ? -13.492 -11.938 -5.48 1 93.62 257 LEU A CA 1
ATOM 1962 C C . LEU A 1 257 ? -12.797 -13.078 -6.219 1 93.62 257 LEU A C 1
ATOM 1964 O O . LEU A 1 257 ? -11.57 -13.211 -6.141 1 93.62 257 LEU A O 1
ATOM 1968 N N . LEU A 1 258 ? -13.555 -13.867 -6.914 1 94 258 LEU A N 1
ATOM 1969 C CA . LEU A 1 258 ? -12.984 -15.008 -7.629 1 94 258 LEU A CA 1
ATOM 1970 C C . LEU A 1 258 ? -12.016 -14.539 -8.703 1 94 258 LEU A C 1
ATOM 1972 O O . LEU A 1 258 ? -10.953 -15.141 -8.898 1 94 258 LEU A O 1
ATOM 1976 N N . LEU A 1 259 ? -12.375 -13.492 -9.359 1 90.19 259 LEU A N 1
ATOM 1977 C CA . LEU A 1 259 ? -11.484 -12.945 -10.375 1 90.19 259 LEU A CA 1
ATOM 1978 C C . LEU A 1 259 ? -10.195 -12.414 -9.742 1 90.19 259 LEU A C 1
ATOM 1980 O O . LEU A 1 259 ? -9.109 -12.594 -10.305 1 90.19 259 LEU A O 1
ATOM 1984 N N . LEU A 1 260 ? -10.359 -11.773 -8.664 1 88.5 260 LEU A N 1
ATOM 1985 C CA . LEU A 1 260 ? -9.195 -11.281 -7.945 1 88.5 260 LEU A CA 1
ATOM 1986 C C . LEU A 1 260 ? -8.297 -12.43 -7.508 1 88.5 260 LEU A C 1
ATOM 1988 O O . LEU A 1 260 ? -7.078 -12.375 -7.68 1 88.5 260 LEU A O 1
ATOM 1992 N N . LEU A 1 261 ? -8.914 -13.477 -6.934 1 89.62 261 LEU A N 1
ATOM 1993 C CA . LEU A 1 261 ? -8.156 -14.633 -6.477 1 89.62 261 LEU A CA 1
ATOM 1994 C C . LEU A 1 261 ? -7.461 -15.32 -7.645 1 89.62 261 LEU A C 1
ATOM 1996 O O . LEU A 1 261 ? -6.316 -15.766 -7.52 1 89.62 261 LEU A O 1
ATOM 2000 N N . LYS A 1 262 ? -8.172 -15.383 -8.688 1 88.12 262 LYS A N 1
ATOM 2001 C CA . LYS A 1 262 ? -7.605 -15.945 -9.914 1 88.12 262 LYS A CA 1
ATOM 2002 C C . LYS A 1 262 ? -6.316 -15.234 -10.305 1 88.12 262 LYS A C 1
ATOM 2004 O O . LYS A 1 262 ? -5.324 -15.883 -10.656 1 88.12 262 LYS A O 1
ATOM 2009 N N . ARG A 1 263 ? -6.348 -14.016 -10.18 1 81.06 263 ARG A N 1
ATOM 2010 C CA . ARG A 1 263 ? -5.211 -13.188 -10.57 1 81.06 263 ARG A CA 1
ATOM 2011 C C . ARG A 1 263 ? -4.078 -13.305 -9.562 1 81.06 263 ARG A C 1
ATOM 2013 O O . ARG A 1 263 ? -2.908 -13.422 -9.938 1 81.06 263 ARG A O 1
ATOM 2020 N N . GLU A 1 264 ? -4.406 -13.328 -8.305 1 80.06 264 GLU A N 1
ATOM 2021 C CA . GLU A 1 264 ? -3.42 -13.203 -7.238 1 80.06 264 GLU A CA 1
ATOM 2022 C C . GLU A 1 264 ? -2.797 -14.555 -6.898 1 80.06 264 GLU A C 1
ATOM 2024 O O . GLU A 1 264 ? -1.606 -14.633 -6.59 1 80.06 264 GLU A O 1
ATOM 2029 N N . VAL A 1 265 ? -3.635 -15.539 -6.918 1 82 265 VAL A N 1
ATOM 2030 C CA . VAL A 1 265 ? -3.146 -16.812 -6.402 1 82 265 VAL A CA 1
ATOM 2031 C C . VAL A 1 265 ? -3.496 -17.938 -7.375 1 82 265 VAL A C 1
ATOM 2033 O O . VAL A 1 265 ? -3.658 -19.078 -6.973 1 82 265 VAL A O 1
ATOM 2036 N N . GLY A 1 266 ? -3.697 -17.531 -8.562 1 80.62 266 GLY A N 1
ATOM 2037 C CA . GLY A 1 266 ? -4.074 -18.516 -9.562 1 80.62 266 GLY A CA 1
ATOM 2038 C C . GLY A 1 266 ? -2.885 -19.141 -10.266 1 80.62 266 GLY A C 1
ATOM 2039 O O . GLY A 1 266 ? -1.812 -18.547 -10.336 1 80.62 266 GLY A O 1
ATOM 2040 N N . GLU A 1 267 ? -3.123 -20.312 -10.734 1 74.06 267 GLU A N 1
ATOM 2041 C CA . GLU A 1 267 ? -2.197 -21.016 -11.609 1 74.06 267 GLU A CA 1
ATOM 2042 C C . GLU A 1 267 ? -2.926 -21.625 -12.805 1 74.06 267 GLU A C 1
ATOM 2044 O O . GLU A 1 267 ? -4.059 -22.094 -12.672 1 74.06 267 GLU A O 1
ATOM 2049 N N . PRO A 1 268 ? -2.295 -21.578 -13.906 1 75.56 268 PRO A N 1
ATOM 2050 C CA . PRO A 1 268 ? -2.975 -22.125 -15.078 1 75.56 268 PRO A CA 1
ATOM 2051 C C . PRO A 1 268 ? -3.303 -23.609 -14.93 1 75.56 268 PRO A C 1
ATOM 2053 O O . PRO A 1 268 ? -2.521 -24.359 -14.344 1 75.56 268 PRO A O 1
ATOM 2056 N N . CYS A 1 269 ? -4.508 -24.047 -15.305 1 73.94 269 CYS A N 1
ATOM 2057 C CA . CYS A 1 269 ? -4.938 -25.438 -15.336 1 73.94 269 CYS A CA 1
ATOM 2058 C C . CYS A 1 269 ? -5.809 -25.719 -16.562 1 73.94 269 CYS A C 1
ATOM 2060 O O . CYS A 1 269 ? -6.047 -24.812 -17.375 1 73.94 269 CYS A O 1
ATOM 2062 N N . ARG A 1 270 ? -6.129 -27.062 -16.594 1 77.19 270 ARG A N 1
ATOM 2063 C CA . ARG A 1 270 ? -7.023 -27.453 -17.672 1 77.19 270 ARG A CA 1
ATOM 2064 C C . ARG A 1 270 ? -8.391 -26.797 -17.516 1 77.19 270 ARG A C 1
ATOM 2066 O O . ARG A 1 270 ? -9.023 -26.922 -16.469 1 77.19 270 ARG A O 1
ATOM 2073 N N . GLY A 1 271 ? -8.75 -25.906 -18.312 1 80.06 271 GLY A N 1
ATOM 2074 C CA . GLY A 1 271 ? -10.062 -25.297 -18.266 1 80.06 271 GLY A CA 1
ATOM 2075 C C . GLY A 1 271 ? -10.039 -23.844 -17.812 1 80.06 271 GLY A C 1
ATOM 2076 O O . GLY A 1 271 ? -11.078 -23.172 -17.797 1 80.06 271 GLY A O 1
ATOM 2077 N N . GLY A 1 272 ? -8.906 -23.516 -17.234 1 88.44 272 GLY A N 1
ATOM 2078 C CA . GLY A 1 272 ? -8.789 -22.125 -16.844 1 88.44 272 GLY A CA 1
ATOM 2079 C C . GLY A 1 272 ? -7.648 -21.859 -15.875 1 88.44 272 GLY A C 1
ATOM 2080 O O . GLY A 1 272 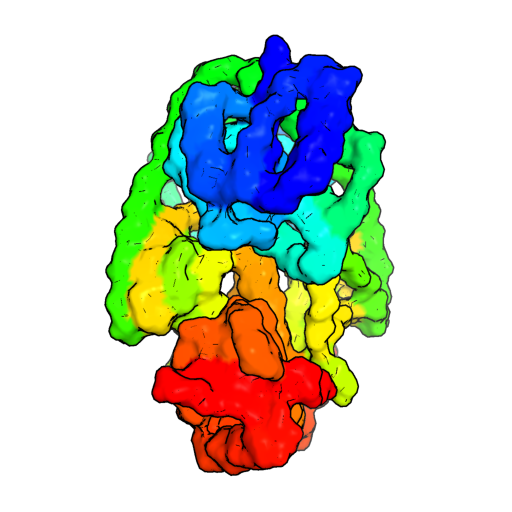? -6.492 -22.156 -16.188 1 88.44 272 GLY A O 1
ATOM 2081 N N . THR A 1 273 ? -8.062 -21.312 -14.703 1 88.56 273 THR A N 1
ATOM 2082 C CA . THR A 1 273 ? -7.082 -20.984 -13.672 1 88.56 273 THR A CA 1
ATOM 2083 C C . THR A 1 273 ? -7.469 -21.594 -12.336 1 88.56 273 THR A C 1
ATOM 2085 O O . THR A 1 273 ? -8.562 -21.359 -11.828 1 88.56 273 THR A O 1
ATOM 2088 N N . ARG A 1 274 ? -6.555 -22.375 -11.82 1 89.06 274 ARG A N 1
ATOM 2089 C CA . ARG A 1 274 ? -6.805 -23.016 -10.531 1 89.06 274 ARG A CA 1
ATOM 2090 C C . ARG A 1 274 ? -6.191 -22.219 -9.391 1 89.06 274 ARG A C 1
ATOM 2092 O O . ARG A 1 274 ? -5.07 -21.703 -9.516 1 89.06 274 ARG A O 1
ATOM 2099 N N . LEU A 1 275 ? -6.98 -22.094 -8.273 1 87.75 275 LEU A N 1
ATOM 2100 C CA . LEU A 1 275 ? -6.438 -21.406 -7.105 1 87.75 275 LEU A CA 1
ATOM 2101 C C . LEU A 1 275 ? -5.418 -22.281 -6.387 1 87.75 275 LEU A C 1
ATOM 2103 O O . LEU A 1 275 ? -5.645 -23.484 -6.203 1 87.75 275 LEU A O 1
ATOM 2107 N N . ARG A 1 276 ? -4.344 -21.719 -5.969 1 77.62 276 ARG A N 1
ATOM 2108 C CA . ARG A 1 276 ? -3.23 -22.438 -5.371 1 77.62 276 ARG A CA 1
ATOM 2109 C C . ARG A 1 276 ? -3.602 -22.969 -3.988 1 77.62 276 ARG A C 1
ATOM 2111 O O . ARG A 1 276 ? -2.955 -23.891 -3.475 1 77.62 276 ARG A O 1
ATOM 2118 N N . VAL A 1 277 ? -4.648 -22.422 -3.436 1 78.12 277 VAL A N 1
ATOM 2119 C CA . VAL A 1 277 ? -5.066 -22.828 -2.098 1 78.12 277 VAL A CA 1
ATOM 2120 C C . VAL A 1 277 ? -6.574 -23.062 -2.076 1 78.12 277 VAL A C 1
ATOM 2122 O O . VAL A 1 277 ? -7.301 -22.562 -2.938 1 78.12 277 VAL A O 1
ATOM 2125 N N . ARG A 1 278 ? -6.883 -23.859 -1.077 1 85.62 278 ARG A N 1
ATOM 2126 C CA . ARG A 1 278 ? -8.297 -24.141 -0.868 1 85.62 278 ARG A CA 1
ATOM 2127 C C . ARG A 1 278 ? -8.953 -23.031 -0.049 1 85.62 278 ARG A C 1
ATOM 2129 O O . ARG A 1 278 ? -8.453 -22.656 1.011 1 85.62 278 ARG A O 1
ATOM 2136 N N . PHE A 1 279 ? -10.055 -22.547 -0.559 1 87.5 279 PHE A N 1
ATOM 2137 C CA . PHE A 1 279 ? -10.891 -21.609 0.183 1 87.5 279 PHE A CA 1
ATOM 2138 C C . PHE A 1 279 ? -12.227 -22.25 0.536 1 87.5 279 PHE A C 1
ATOM 2140 O O . PHE A 1 279 ? -12.922 -22.781 -0.337 1 87.5 279 PHE A O 1
ATOM 2147 N N . THR A 1 280 ? -12.508 -22.203 1.842 1 87.81 280 THR A N 1
ATOM 2148 C CA . THR A 1 280 ? -13.82 -22.703 2.236 1 87.81 280 THR A CA 1
ATOM 2149 C C . THR A 1 280 ? -14.914 -21.703 1.867 1 87.81 280 THR A C 1
ATOM 2151 O O . THR A 1 280 ? -14.625 -20.531 1.587 1 87.81 280 THR A O 1
ATOM 2154 N N . HIS A 1 281 ? -16.141 -22.203 1.819 1 93.12 281 HIS A N 1
ATOM 2155 C CA . HIS A 1 281 ? -17.266 -21.312 1.577 1 93.12 281 HIS A CA 1
ATOM 2156 C C . HIS A 1 281 ? -17.328 -20.219 2.637 1 93.12 281 HIS A C 1
ATOM 2158 O O . HIS A 1 281 ? -17.688 -19.078 2.334 1 93.12 281 HIS A O 1
ATOM 2164 N N . GLN A 1 282 ? -16.922 -20.562 3.814 1 87.62 282 GLN A N 1
ATOM 2165 C CA . GLN A 1 282 ? -16.922 -19.609 4.914 1 87.62 282 GLN A CA 1
ATOM 2166 C C . GLN A 1 282 ? -15.859 -18.531 4.703 1 87.62 282 GLN A C 1
ATOM 2168 O O . GLN A 1 282 ? -16.094 -17.344 4.965 1 87.62 282 GLN A O 1
ATOM 2173 N N . ASP A 1 283 ? -14.719 -18.969 4.199 1 84.81 283 ASP A N 1
ATOM 2174 C CA . ASP A 1 283 ? -13.648 -18.016 3.898 1 84.81 283 ASP A CA 1
ATOM 2175 C C . ASP A 1 283 ? -14.117 -16.969 2.895 1 84.81 283 ASP A C 1
ATOM 2177 O O . ASP A 1 283 ? -13.906 -15.773 3.098 1 84.81 283 ASP A O 1
ATOM 2181 N N . LEU A 1 284 ? -14.703 -17.484 1.876 1 92.12 284 LEU A N 1
ATOM 2182 C CA . LEU A 1 284 ? -15.188 -16.609 0.821 1 92.12 284 LEU A CA 1
ATOM 2183 C C . LEU A 1 284 ? -16.281 -15.68 1.345 1 92.12 284 LEU A C 1
ATOM 2185 O O . LEU A 1 284 ? -16.266 -14.477 1.063 1 92.12 284 LEU A O 1
ATOM 2189 N N . ALA A 1 285 ? -17.172 -16.203 2.176 1 91.12 285 ALA A N 1
ATOM 2190 C CA . ALA A 1 285 ? -18.266 -15.43 2.75 1 91.12 285 ALA A CA 1
ATOM 2191 C C . ALA A 1 285 ? -17.734 -14.32 3.656 1 91.12 285 ALA A C 1
ATOM 2193 O O . ALA A 1 285 ? -18.172 -13.172 3.557 1 91.12 285 ALA A O 1
ATOM 2194 N N . ASN A 1 286 ? -16.766 -14.617 4.418 1 83.19 286 ASN A N 1
ATOM 2195 C CA . ASN A 1 286 ? -16.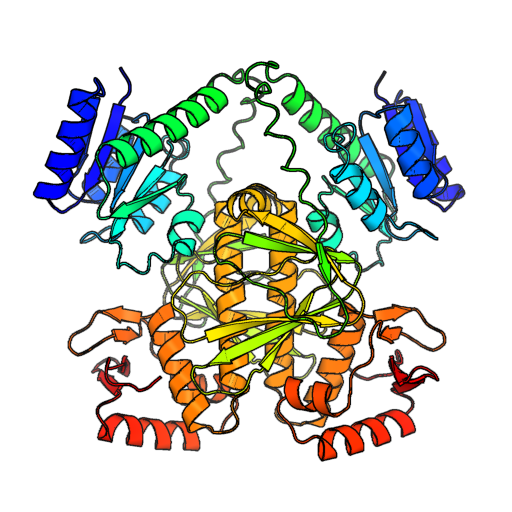172 -13.641 5.332 1 83.19 286 ASN A CA 1
ATOM 2196 C C . ASN A 1 286 ? -15.484 -12.508 4.578 1 83.19 286 ASN A C 1
ATOM 2198 O O . ASN A 1 286 ? -15.523 -11.352 5.008 1 83.19 286 ASN A O 1
ATOM 2202 N N . THR A 1 287 ? -14.906 -12.914 3.529 1 87.25 287 THR A N 1
ATOM 2203 C CA . THR A 1 287 ? -14.141 -11.93 2.77 1 87.25 287 THR A CA 1
ATOM 2204 C C . THR A 1 287 ? -15.07 -10.906 2.121 1 87.25 287 THR A C 1
ATOM 2206 O O . THR A 1 287 ? -14.766 -9.711 2.098 1 87.25 287 THR A O 1
ATOM 2209 N N . ILE A 1 288 ? -16.219 -11.359 1.67 1 89.94 288 ILE A N 1
ATOM 2210 C CA . ILE A 1 288 ? -17.062 -10.43 0.929 1 89.94 288 ILE A CA 1
ATOM 2211 C C . ILE A 1 288 ? -18.234 -9.992 1.802 1 89.94 288 ILE A C 1
ATOM 2213 O O . ILE A 1 288 ? -19.188 -9.375 1.314 1 89.94 288 ILE A O 1
ATOM 2217 N N . GLY A 1 289 ? -18.219 -10.375 3.031 1 84.88 289 GLY A N 1
ATOM 2218 C CA . GLY A 1 289 ? -19.203 -9.883 3.996 1 84.88 289 GLY A CA 1
ATOM 2219 C C . GLY A 1 289 ? -20.609 -10.391 3.73 1 84.88 289 GLY A C 1
ATOM 2220 O O . GLY A 1 289 ? -21.562 -9.609 3.697 1 84.88 289 GLY A O 1
ATOM 2221 N N . THR A 1 290 ? -20.75 -11.633 3.482 1 88.19 290 THR A N 1
ATOM 2222 C CA . THR A 1 290 ? -22.062 -12.219 3.281 1 88.19 290 THR A CA 1
ATOM 2223 C C . THR A 1 290 ? -22.188 -13.539 4.031 1 88.19 290 THR A C 1
ATOM 2225 O O . THR A 1 290 ? -21.266 -13.953 4.727 1 88.19 290 THR A O 1
ATOM 2228 N N . ALA A 1 291 ? -23.375 -14.07 3.992 1 90.44 291 ALA A N 1
ATOM 2229 C CA . ALA A 1 291 ? -23.625 -15.336 4.68 1 90.44 291 ALA A CA 1
ATOM 2230 C C . ALA A 1 291 ? -23.047 -16.516 3.898 1 90.44 291 ALA A C 1
ATOM 2232 O O . ALA A 1 291 ? -23.078 -16.516 2.666 1 90.44 291 ALA A O 1
ATOM 2233 N N . ARG A 1 292 ? -22.594 -17.5 4.648 1 92.56 292 ARG A N 1
ATOM 2234 C CA . ARG A 1 292 ? -22.031 -18.703 4.047 1 92.56 292 ARG A CA 1
ATOM 2235 C C . ARG A 1 292 ? -23.047 -19.359 3.111 1 92.56 292 ARG A C 1
ATOM 2237 O O . ARG A 1 292 ? -22.688 -19.828 2.027 1 92.56 292 ARG A O 1
ATOM 2244 N N . ALA A 1 293 ? -24.266 -19.406 3.543 1 95.69 293 ALA A N 1
ATOM 2245 C CA . ALA A 1 293 ? -25.312 -20.047 2.752 1 95.69 293 ALA A CA 1
ATOM 2246 C C . ALA A 1 293 ? -25.469 -19.359 1.393 1 95.69 293 ALA A C 1
ATOM 2248 O O . ALA A 1 293 ? -25.703 -20.031 0.381 1 95.69 293 ALA A O 1
ATOM 2249 N N . THR A 1 294 ? -25.312 -18.078 1.386 1 95.19 294 THR A N 1
ATOM 2250 C CA . THR A 1 294 ? -25.406 -17.312 0.149 1 95.19 294 THR A CA 1
ATOM 2251 C C . THR A 1 294 ? -24.281 -17.672 -0.804 1 95.19 294 THR A C 1
ATOM 2253 O O . THR A 1 294 ? -24.5 -17.859 -2.002 1 95.19 294 THR A O 1
ATOM 2256 N N . VAL A 1 295 ? -23.094 -17.812 -0.328 1 95.44 295 VAL A N 1
ATOM 2257 C CA . VAL A 1 295 ? -21.938 -18.156 -1.138 1 95.44 295 VAL A CA 1
ATOM 2258 C C . VAL A 1 295 ? -22.094 -19.562 -1.706 1 95.44 295 VAL A C 1
ATOM 2260 O O . VAL A 1 295 ? -21.797 -19.797 -2.875 1 95.44 295 VAL A O 1
ATOM 2263 N N . THR A 1 296 ? -22.562 -20.453 -0.868 1 96.44 296 THR A N 1
ATOM 2264 C CA . THR A 1 296 ? -22.781 -21.828 -1.314 1 96.44 296 THR A CA 1
ATOM 2265 C C . THR A 1 296 ? -23.766 -21.859 -2.488 1 96.44 296 THR A C 1
ATOM 2267 O O . THR A 1 296 ? -23.516 -22.547 -3.484 1 96.44 296 THR A O 1
ATOM 2270 N N . LEU A 1 297 ? -24.828 -21.109 -2.334 1 97.06 297 LEU A N 1
ATOM 2271 C CA . LEU A 1 297 ? -25.828 -21.047 -3.391 1 97.06 297 LEU A CA 1
ATOM 2272 C C . LEU A 1 297 ? -25.219 -20.469 -4.672 1 97.06 297 LEU A C 1
ATOM 2274 O O . LEU A 1 297 ? -25.469 -21 -5.762 1 97.06 297 LEU A O 1
ATOM 2278 N N . LEU A 1 298 ? -24.469 -19.469 -4.555 1 96.94 298 LEU A N 1
ATOM 2279 C CA . LEU A 1 298 ? -23.891 -18.797 -5.715 1 96.94 298 LEU A CA 1
ATOM 2280 C C . LEU A 1 298 ? -22.844 -19.672 -6.383 1 96.94 298 LEU A C 1
ATOM 2282 O O . LEU A 1 298 ? -22.766 -19.734 -7.609 1 96.94 298 LEU A O 1
ATOM 2286 N N . LEU A 1 299 ? -22.062 -20.312 -5.602 1 96.25 299 LEU A N 1
ATOM 2287 C CA . LEU A 1 299 ? -21.047 -21.188 -6.16 1 96.25 299 LEU A CA 1
ATOM 2288 C C . LEU A 1 299 ? -21.688 -22.328 -6.949 1 96.25 299 LEU A C 1
ATOM 2290 O O . LEU A 1 299 ? -21.172 -22.734 -7.992 1 96.25 299 LEU A O 1
ATOM 2294 N N . ASN A 1 300 ? -22.766 -22.828 -6.387 1 96.56 300 ASN A N 1
ATOM 2295 C CA . ASN A 1 300 ? -23.5 -23.859 -7.117 1 96.56 300 ASN A CA 1
ATOM 2296 C C . ASN A 1 300 ? -24.031 -23.328 -8.453 1 96.56 300 ASN A C 1
ATOM 2298 O O . ASN A 1 300 ? -23.938 -24.031 -9.469 1 96.56 300 ASN A O 1
ATOM 2302 N N . ARG A 1 301 ? -24.562 -22.203 -8.422 1 96.88 301 ARG A N 1
ATOM 2303 C CA . ARG A 1 301 ? -25.031 -21.578 -9.648 1 96.88 301 ARG A CA 1
ATOM 2304 C C . ARG A 1 301 ? -23.891 -21.375 -10.641 1 96.88 301 ARG A C 1
ATOM 2306 O O . ARG A 1 301 ? -24.047 -21.609 -11.836 1 96.88 301 ARG A O 1
ATOM 2313 N N . PHE A 1 302 ? -22.75 -20.859 -10.133 1 96.94 302 PHE A N 1
ATOM 2314 C CA . PHE A 1 302 ? -21.594 -20.609 -10.984 1 96.94 302 PHE A CA 1
ATOM 2315 C C . PHE A 1 302 ? -21.094 -21.906 -11.617 1 96.94 302 PHE A C 1
ATOM 2317 O O . PHE A 1 302 ? -20.656 -21.906 -12.773 1 96.94 302 PHE A O 1
ATOM 2324 N N . LYS A 1 303 ? -21.172 -22.969 -10.883 1 95.75 303 LYS A N 1
ATOM 2325 C CA . LYS A 1 303 ? -20.812 -24.281 -11.391 1 95.75 303 LYS A CA 1
ATOM 2326 C C . LYS A 1 303 ? -21.719 -24.719 -12.531 1 95.75 303 LYS A C 1
ATOM 2328 O O . LYS A 1 303 ? -21.25 -25.219 -13.555 1 95.75 303 LYS A O 1
ATOM 2333 N N . GLN A 1 304 ? -22.984 -24.531 -12.352 1 95.88 304 GLN A N 1
ATOM 2334 C CA . GLN A 1 304 ? -23.969 -24.891 -13.359 1 95.88 304 GLN A CA 1
ATOM 2335 C C . GLN A 1 304 ? -23.766 -24.109 -14.648 1 95.88 304 GLN A C 1
ATOM 2337 O O . GLN A 1 304 ? -23.984 -24.641 -15.742 1 95.88 304 GLN A O 1
ATOM 2342 N N . CYS A 1 305 ? -23.281 -22.891 -14.492 1 95.31 305 CYS A N 1
ATOM 2343 C CA . CYS A 1 305 ? -23.047 -22.031 -15.648 1 95.31 305 CYS A CA 1
ATOM 2344 C C . CYS A 1 305 ? -21.703 -22.344 -16.297 1 95.31 305 CYS A C 1
ATOM 2346 O O . CYS A 1 305 ? -21.375 -21.781 -17.344 1 95.31 305 CYS A O 1
ATOM 2348 N N . GLY A 1 306 ? -20.906 -23.188 -15.648 1 93.81 306 GLY A N 1
ATOM 2349 C CA . GLY A 1 306 ? -19.594 -23.547 -16.172 1 93.81 306 GLY A CA 1
ATOM 2350 C C . GLY A 1 306 ? -18.531 -22.516 -15.883 1 93.81 306 GLY A C 1
ATOM 2351 O O . GLY A 1 306 ? -17.484 -22.484 -16.547 1 93.81 306 GLY A O 1
ATOM 2352 N N . TRP A 1 307 ? -18.812 -21.656 -14.93 1 95.81 307 TRP A N 1
ATOM 2353 C CA . TRP A 1 307 ? -17.891 -20.562 -14.633 1 95.81 307 TRP A CA 1
ATOM 2354 C C . TRP A 1 307 ? -16.797 -21.016 -13.672 1 95.81 307 TRP A C 1
ATOM 2356 O O . TRP A 1 307 ? -15.711 -20.438 -13.625 1 95.81 307 TRP A O 1
ATOM 2366 N N . ILE A 1 308 ? -17.141 -22.031 -12.867 1 96.12 308 ILE A N 1
ATOM 2367 C CA . ILE A 1 308 ? -16.141 -22.562 -11.938 1 96.12 308 ILE A CA 1
ATOM 2368 C C . ILE A 1 308 ? -16.281 -24.094 -11.867 1 96.12 308 ILE A C 1
ATOM 2370 O O . ILE A 1 308 ? -17.281 -24.656 -12.289 1 96.12 308 ILE A O 1
ATOM 2374 N N . ALA A 1 309 ? -15.219 -24.734 -11.438 1 94.69 309 ALA A N 1
ATOM 2375 C CA . ALA A 1 309 ? -15.195 -26.156 -11.148 1 94.69 309 ALA A CA 1
ATOM 2376 C C . ALA A 1 309 ? -14.422 -26.453 -9.867 1 94.69 309 ALA A C 1
ATOM 2378 O O . ALA A 1 309 ? -13.539 -25.672 -9.477 1 94.69 309 ALA A O 1
ATOM 2379 N N . VAL A 1 310 ? -14.844 -27.453 -9.219 1 91.94 310 VAL A N 1
ATOM 2380 C CA . VAL A 1 310 ? -14.133 -27.875 -8.016 1 91.94 310 VAL A CA 1
ATOM 2381 C C . VAL A 1 310 ? -13.305 -29.125 -8.32 1 91.94 310 VAL A C 1
ATOM 2383 O O . VAL A 1 310 ? -13.844 -30.141 -8.773 1 91.94 310 VAL A O 1
ATOM 2386 N N . GLU A 1 311 ? -12.086 -28.984 -8 1 88.75 311 GLU A N 1
ATOM 2387 C CA . GLU A 1 311 ? -11.18 -30.109 -8.273 1 88.75 311 GLU A CA 1
ATOM 2388 C C . GLU A 1 311 ? -11.227 -31.141 -7.156 1 88.75 311 GLU A C 1
ATOM 2390 O O . GLU A 1 311 ? -11.875 -30.922 -6.129 1 88.75 311 GLU A O 1
ATOM 2395 N N . SER A 1 312 ? -10.516 -32.281 -7.383 1 85.94 312 SER A N 1
ATOM 2396 C CA . SER A 1 312 ? -10.531 -33.375 -6.441 1 85.94 312 SER A CA 1
ATOM 2397 C C . SER A 1 312 ? -9.93 -33 -5.098 1 85.94 312 SER A C 1
ATOM 2399 O O . SER A 1 312 ? -10.328 -33.531 -4.055 1 85.94 312 SER A O 1
ATOM 2401 N N . ASP A 1 313 ? -9.047 -32.062 -5.168 1 84.62 313 ASP A N 1
ATOM 2402 C CA . ASP A 1 313 ? -8.414 -31.609 -3.932 1 84.62 313 ASP A CA 1
ATOM 2403 C C . ASP A 1 313 ? -9.188 -30.469 -3.299 1 84.62 313 ASP A C 1
ATOM 2405 O O . ASP A 1 313 ? -8.695 -29.812 -2.381 1 84.62 313 ASP A O 1
ATOM 2409 N N . ARG A 1 314 ? -10.367 -30.156 -3.84 1 87.62 314 ARG A N 1
ATOM 2410 C CA . ARG A 1 314 ? -11.328 -29.188 -3.311 1 87.62 314 ARG A CA 1
ATOM 2411 C C . ARG A 1 314 ? -10.906 -27.766 -3.617 1 87.62 314 ARG A C 1
ATOM 2413 O O . ARG A 1 314 ? -11.453 -26.812 -3.053 1 87.62 314 ARG A O 1
ATOM 2420 N N . ARG A 1 315 ? -9.914 -27.641 -4.469 1 90.06 315 ARG A N 1
ATOM 2421 C CA . ARG A 1 315 ? -9.547 -26.297 -4.926 1 90.06 315 ARG A CA 1
ATOM 2422 C C . ARG A 1 315 ? -10.445 -25.859 -6.074 1 90.06 315 ARG A C 1
ATOM 2424 O O . ARG A 1 315 ? -10.961 -26.688 -6.824 1 90.06 315 ARG A O 1
ATOM 2431 N N . LEU A 1 316 ? -10.594 -24.562 -6.18 1 93.44 316 LEU A N 1
ATOM 2432 C CA . LEU A 1 316 ? -11.484 -24 -7.188 1 93.44 316 LEU A CA 1
ATOM 2433 C C . LEU A 1 316 ? -10.727 -23.734 -8.484 1 93.44 316 LEU A C 1
ATOM 2435 O O . LEU A 1 316 ? -9.602 -23.25 -8.469 1 93.44 316 LEU A O 1
ATOM 2439 N N . CYS A 1 317 ? -11.297 -24.172 -9.531 1 94.38 317 CYS A N 1
ATOM 2440 C CA . CYS A 1 317 ? -10.844 -23.797 -10.875 1 94.38 317 CYS A CA 1
ATOM 2441 C C . CYS A 1 317 ? -11.789 -22.781 -11.492 1 94.38 317 CYS A C 1
ATOM 2443 O O . CYS A 1 317 ? -12.984 -23.031 -11.625 1 94.38 317 CYS A O 1
ATOM 2445 N N . ILE A 1 318 ? -11.242 -21.688 -11.828 1 94.38 318 ILE A N 1
ATOM 2446 C CA . ILE A 1 318 ? -12.039 -20.578 -12.375 1 94.38 318 ILE A CA 1
ATOM 2447 C C . ILE A 1 318 ? -11.883 -20.531 -13.891 1 94.38 318 ILE A C 1
ATOM 2449 O O . ILE A 1 318 ? -10.766 -20.359 -14.398 1 94.38 318 ILE A O 1
ATOM 2453 N N . SER A 1 319 ? -12.969 -20.625 -14.531 1 93.44 319 SER A N 1
ATOM 2454 C CA . SER A 1 319 ? -12.984 -20.625 -15.992 1 93.44 319 SER A CA 1
ATOM 2455 C C . SER A 1 319 ? -12.773 -19.219 -16.547 1 93.44 319 SER A C 1
ATOM 2457 O O . SER A 1 319 ? -13.141 -18.234 -15.906 1 93.44 319 SER A O 1
ATOM 2459 N N . ASP A 1 320 ? -12.297 -19.188 -17.781 1 86.94 320 ASP A N 1
ATOM 2460 C CA . ASP A 1 320 ? -12.125 -17.906 -18.453 1 86.94 320 ASP A CA 1
ATOM 2461 C C . ASP A 1 320 ? -13.477 -17.328 -18.891 1 86.94 320 ASP A C 1
ATOM 2463 O O . ASP A 1 320 ? -13.57 -16.156 -19.25 1 86.94 320 ASP A O 1
ATOM 2467 N N . ALA A 1 321 ? -14.477 -18.141 -18.766 1 88.5 321 ALA A N 1
ATOM 2468 C CA . ALA A 1 321 ? -15.82 -17.734 -19.156 1 88.5 321 ALA A CA 1
ATOM 2469 C C . ALA A 1 321 ? -16.5 -16.938 -18.047 1 88.5 321 ALA A C 1
ATOM 2471 O O . ALA A 1 321 ? -17.562 -16.359 -18.25 1 88.5 321 ALA A O 1
ATOM 2472 N N . LEU A 1 322 ? -15.875 -16.938 -16.875 1 90.75 322 LEU A N 1
ATOM 2473 C CA . LEU A 1 322 ? -16.453 -16.141 -15.797 1 90.75 322 LEU A CA 1
ATOM 2474 C C . LEU A 1 322 ? -16.531 -14.672 -16.188 1 90.75 322 LEU A C 1
ATOM 2476 O O . LEU A 1 322 ? -15.516 -14.062 -16.547 1 90.75 322 LEU A O 1
ATOM 2480 N N . PRO A 1 323 ? -17.766 -14.18 -16.141 1 81 323 PRO A N 1
ATOM 2481 C CA . PRO A 1 323 ? -17.938 -12.797 -16.578 1 81 323 PRO A CA 1
ATOM 2482 C C . PRO A 1 323 ? -17.266 -11.797 -15.633 1 81 323 PRO A C 1
ATOM 2484 O O . PRO A 1 323 ? -17.25 -12 -14.422 1 81 323 PRO A O 1
ATOM 2487 N N . HIS A 1 324 ? -16.828 -10.695 -16.203 1 78 324 HIS A N 1
ATOM 2488 C CA . HIS A 1 324 ? -16.234 -9.609 -15.43 1 78 324 HIS A CA 1
ATOM 2489 C C . HIS A 1 324 ? -17.312 -8.688 -14.867 1 78 324 HIS A C 1
ATOM 2491 O O . HIS A 1 324 ? -18.375 -8.523 -15.469 1 78 324 HIS A O 1
ATOM 2497 N N . MET B 1 1 ? 34.562 22.188 10.578 1 73.25 1 MET B N 1
ATOM 2498 C CA . MET B 1 1 ? 33.562 22.109 11.648 1 73.25 1 MET B CA 1
ATOM 2499 C C . MET B 1 1 ? 32.219 21.641 11.109 1 73.25 1 MET B C 1
ATOM 2501 O O . MET B 1 1 ? 31.828 22 9.992 1 73.25 1 MET B O 1
ATOM 2505 N N . THR B 1 2 ? 31.547 20.625 11.773 1 86.69 2 THR B N 1
ATOM 2506 C CA . THR B 1 2 ? 30.281 20.047 11.336 1 86.69 2 THR B CA 1
ATOM 2507 C C . THR B 1 2 ? 29.109 20.891 11.844 1 86.69 2 THR B C 1
ATOM 2509 O O . THR B 1 2 ? 29 21.172 13.039 1 86.69 2 THR B O 1
ATOM 2512 N N . ASP B 1 3 ? 28.422 21.484 10.945 1 92.69 3 ASP B N 1
ATOM 2513 C CA . ASP B 1 3 ? 27.281 22.359 11.25 1 92.69 3 ASP B CA 1
ATOM 2514 C C . ASP B 1 3 ? 25.984 21.547 11.367 1 92.69 3 ASP B C 1
ATOM 2516 O O . ASP B 1 3 ? 25.656 20.781 10.469 1 92.69 3 ASP B O 1
ATOM 2520 N N . ILE B 1 4 ? 25.344 21.766 12.539 1 95.06 4 ILE B N 1
ATOM 2521 C CA . ILE B 1 4 ? 24.062 21.094 12.734 1 95.06 4 ILE B CA 1
ATOM 2522 C C . ILE B 1 4 ? 22.969 22.125 13 1 95.06 4 ILE B C 1
ATOM 2524 O O . ILE B 1 4 ? 23.141 23.016 13.852 1 95.06 4 ILE B O 1
ATOM 2528 N N . LEU B 1 5 ? 21.922 22.094 12.211 1 95.81 5 LEU B N 1
ATOM 2529 C CA . LEU B 1 5 ? 20.781 22.984 12.391 1 95.81 5 LEU B CA 1
ATOM 2530 C C . LEU B 1 5 ? 19.688 22.312 13.219 1 95.81 5 LEU B C 1
ATOM 2532 O O . LEU B 1 5 ? 19.297 21.172 12.938 1 95.81 5 LEU B O 1
ATOM 2536 N N . VAL B 1 6 ? 19.312 22.984 14.273 1 95.88 6 VAL B N 1
ATOM 2537 C CA . VAL B 1 6 ? 18.266 22.484 15.148 1 95.88 6 VAL B CA 1
ATOM 2538 C C . VAL B 1 6 ? 17.016 23.375 15.016 1 95.88 6 VAL B C 1
ATOM 2540 O O . VAL B 1 6 ? 17.062 24.562 15.344 1 95.88 6 VAL B O 1
ATOM 2543 N N . ILE B 1 7 ? 15.922 22.734 14.516 1 94.06 7 ILE B N 1
ATOM 2544 C CA . ILE B 1 7 ? 14.664 23.438 14.359 1 94.06 7 ILE B CA 1
ATOM 2545 C C . ILE B 1 7 ? 13.664 22.969 15.422 1 94.06 7 ILE B C 1
ATOM 2547 O O . ILE B 1 7 ? 13.164 21.844 15.359 1 94.06 7 ILE B O 1
ATOM 2551 N N . GLU B 1 8 ? 13.391 23.875 16.312 1 91.94 8 GLU B N 1
ATOM 2552 C CA . GLU B 1 8 ? 12.617 23.547 17.516 1 91.94 8 GLU B CA 1
ATOM 2553 C C . GLU B 1 8 ? 11.969 24.797 18.109 1 91.94 8 GLU B C 1
ATOM 2555 O O . GLU B 1 8 ? 12.648 25.766 18.422 1 91.94 8 GLU B O 1
ATOM 2560 N N . ASP B 1 9 ? 10.578 24.641 18.203 1 88.44 9 ASP B N 1
ATOM 2561 C CA . ASP B 1 9 ? 9.875 25.844 18.625 1 88.44 9 ASP B CA 1
ATOM 2562 C C . ASP B 1 9 ? 9.953 26 20.156 1 88.44 9 ASP B C 1
ATOM 2564 O O . ASP B 1 9 ? 9.836 27.125 20.672 1 88.44 9 ASP B O 1
ATOM 2568 N N . ASP B 1 10 ? 10.117 24.953 20.875 1 87.25 10 ASP B N 1
ATOM 2569 C CA . ASP B 1 10 ? 10.289 25.031 22.312 1 87.25 10 ASP B CA 1
ATOM 2570 C C . ASP B 1 10 ? 11.703 25.469 22.688 1 87.25 10 ASP B C 1
ATOM 2572 O O . ASP B 1 10 ? 12.664 24.734 22.438 1 87.25 10 ASP B O 1
ATOM 2576 N N . ALA B 1 11 ? 11.797 26.578 23.312 1 91.12 11 ALA B N 1
ATOM 2577 C CA . ALA B 1 11 ? 13.094 27.188 23.594 1 91.12 11 ALA B CA 1
ATOM 2578 C C . ALA B 1 11 ? 13.93 26.312 24.516 1 91.12 11 ALA B C 1
ATOM 2580 O O . ALA B 1 11 ? 15.148 26.203 24.344 1 91.12 11 ALA B O 1
ATOM 2581 N N . LEU B 1 12 ? 13.273 25.719 25.5 1 88.38 12 LEU B N 1
ATOM 2582 C CA . LEU B 1 12 ? 14 24.891 26.469 1 88.38 12 LEU B CA 1
ATOM 2583 C C . LEU B 1 12 ? 14.609 23.672 25.797 1 88.38 12 LEU B C 1
ATOM 2585 O O . LEU B 1 12 ? 15.773 23.344 26.016 1 88.38 12 LEU B O 1
ATOM 2589 N N . VAL B 1 13 ? 13.789 23.078 24.984 1 88.12 13 VAL B N 1
ATOM 2590 C CA . VAL B 1 13 ? 14.258 21.875 24.281 1 88.12 13 VAL B CA 1
ATOM 2591 C C . VAL B 1 13 ? 15.352 22.25 23.297 1 88.12 13 VAL B C 1
ATOM 2593 O O . VAL B 1 13 ? 16.375 21.578 23.203 1 88.12 13 VAL B O 1
ATOM 2596 N N . ARG B 1 14 ? 15.117 23.297 22.531 1 94.19 14 ARG B N 1
ATOM 2597 C CA . ARG B 1 14 ? 16.078 23.766 21.547 1 94.19 14 ARG B CA 1
ATOM 2598 C C . ARG B 1 14 ? 17.438 24.047 22.188 1 94.19 14 ARG B C 1
ATOM 2600 O O . ARG B 1 14 ? 18.469 23.594 21.703 1 94.19 14 ARG B O 1
ATOM 2607 N N . GLU B 1 15 ? 17.469 24.781 23.266 1 93.38 15 GLU B N 1
ATOM 2608 C CA . GLU B 1 15 ? 18.703 25.172 23.953 1 93.38 15 GLU B CA 1
ATOM 2609 C C . GLU B 1 15 ? 19.438 23.953 24.5 1 93.38 15 GLU B C 1
ATOM 2611 O O . GLU B 1 15 ? 20.656 23.875 24.453 1 93.38 15 GLU B O 1
ATOM 2616 N N . SER B 1 16 ? 18.609 23.047 25.062 1 92.44 16 SER B N 1
ATOM 2617 C CA . SER B 1 16 ? 19.203 21.828 25.594 1 92.44 16 SER B CA 1
ATOM 2618 C C . SER B 1 16 ? 19.938 21.047 24.516 1 92.44 16 SER B C 1
ATOM 2620 O O . SER B 1 16 ? 21.062 20.594 24.719 1 92.44 16 SER B O 1
ATOM 2622 N N . VAL B 1 17 ? 19.297 20.969 23.344 1 94.06 17 VAL B N 1
ATOM 2623 C CA . VAL B 1 17 ? 19.875 20.219 22.234 1 94.06 17 VAL B CA 1
ATOM 2624 C C . VAL B 1 17 ? 21.125 20.938 21.734 1 94.06 17 VAL B C 1
ATOM 2626 O O . VAL B 1 17 ? 22.156 20.297 21.484 1 94.06 17 VAL B O 1
ATOM 2629 N N . LEU B 1 18 ? 21.062 22.234 21.625 1 95 18 LEU B N 1
ATOM 2630 C CA . LEU B 1 18 ? 22.203 23.016 21.172 1 95 18 LEU B CA 1
ATOM 2631 C C . LEU B 1 18 ? 23.391 22.844 22.109 1 95 18 LEU B C 1
ATOM 2633 O O . LEU B 1 18 ? 24.531 22.672 21.656 1 95 18 LEU B O 1
ATOM 2637 N N . GLU B 1 19 ? 23.094 22.844 23.359 1 93.38 19 GLU B N 1
ATOM 2638 C CA . GLU B 1 19 ? 24.141 22.703 24.359 1 93.38 19 GLU B CA 1
ATOM 2639 C C . GLU B 1 19 ? 24.859 21.359 24.234 1 93.38 19 GLU B C 1
ATOM 2641 O O . GLU B 1 19 ? 26.078 21.281 24.297 1 93.38 19 GLU B O 1
ATOM 2646 N N . VAL B 1 20 ? 24.062 20.344 24.156 1 93.31 20 VAL B N 1
ATOM 2647 C CA . VAL B 1 20 ? 24.609 18.984 24.047 1 93.31 20 VAL B CA 1
ATOM 2648 C C . VAL B 1 20 ? 25.5 18.891 22.812 1 93.31 20 VAL B C 1
ATOM 2650 O O . VAL B 1 20 ? 26.594 18.328 22.891 1 93.31 20 VAL B O 1
ATOM 2653 N N . LEU B 1 21 ? 25.062 19.484 21.703 1 94.12 21 LEU B N 1
ATOM 2654 C CA . LEU B 1 21 ? 25.797 19.406 20.438 1 94.12 21 LEU B CA 1
ATOM 2655 C C . LEU B 1 21 ? 27.078 20.219 20.516 1 94.12 21 LEU B C 1
ATOM 2657 O O . LEU B 1 21 ? 28.141 19.766 20.078 1 94.12 21 LEU B O 1
ATOM 2661 N N . GLU B 1 22 ? 27 21.391 21.125 1 92.81 22 GLU B N 1
ATOM 2662 C CA . GLU B 1 22 ? 28.172 22.25 21.25 1 92.81 22 GLU B CA 1
ATOM 2663 C C . GLU B 1 22 ? 29.219 21.641 22.172 1 92.81 22 GLU B C 1
ATOM 2665 O O . GLU B 1 22 ? 30.422 21.781 21.922 1 92.81 22 GLU B O 1
ATOM 2670 N N . ALA B 1 23 ? 28.734 20.938 23.141 1 91.38 23 ALA B N 1
ATOM 2671 C CA . ALA B 1 23 ? 29.641 20.281 24.078 1 91.38 23 ALA B CA 1
ATOM 2672 C C . ALA B 1 23 ? 30.469 19.203 23.375 1 91.38 23 ALA B C 1
ATOM 2674 O O . ALA B 1 23 ? 31.562 18.859 23.828 1 91.38 23 ALA B O 1
ATOM 2675 N N . GLN B 1 24 ? 29.922 18.703 22.344 1 89.62 24 GLN B N 1
ATOM 2676 C CA . GLN B 1 24 ? 30.609 17.641 21.609 1 89.62 24 GLN B CA 1
ATOM 2677 C C . GLN B 1 24 ? 31.453 18.219 20.484 1 89.62 24 GLN B C 1
ATOM 2679 O O . GLN B 1 24 ? 32.031 17.469 19.688 1 89.62 24 GLN B O 1
ATOM 2684 N N . GLY B 1 25 ? 31.469 19.609 20.328 1 89.88 25 GLY B N 1
ATOM 2685 C CA . GLY B 1 25 ? 32.344 20.266 19.344 1 89.88 25 GLY B CA 1
ATOM 2686 C C . GLY B 1 25 ? 31.625 20.594 18.047 1 89.88 25 GLY B C 1
ATOM 2687 O O . GLY B 1 25 ? 32.25 21.016 17.078 1 89.88 25 GLY B O 1
ATOM 2688 N N . PHE B 1 26 ? 30.359 20.422 17.922 1 91.56 26 PHE B N 1
ATOM 2689 C CA . PHE B 1 26 ? 29.609 20.797 16.734 1 91.56 26 PHE B CA 1
ATOM 2690 C C . PHE B 1 26 ? 29.266 22.281 16.781 1 91.56 26 PHE B C 1
ATOM 2692 O O . PHE B 1 26 ? 29.141 22.875 17.859 1 91.56 26 PHE B O 1
ATOM 2699 N N . ARG B 1 27 ? 29.234 22.844 15.664 1 93.12 27 ARG B N 1
ATOM 2700 C CA . ARG B 1 27 ? 28.578 24.141 15.562 1 93.12 27 ARG B CA 1
ATOM 2701 C C . ARG B 1 27 ? 27.062 23.984 15.422 1 93.12 27 ARG B C 1
ATOM 2703 O O . ARG B 1 27 ? 26.578 23.516 14.383 1 93.12 27 ARG B O 1
ATOM 2710 N N . ALA B 1 28 ? 26.344 24.312 16.391 1 94.31 28 ALA B N 1
ATOM 2711 C CA . ALA B 1 28 ? 24.891 24.109 16.391 1 94.31 28 ALA B CA 1
ATOM 2712 C C . ALA B 1 28 ? 24.172 25.438 16.203 1 94.31 28 ALA B C 1
ATOM 2714 O O . ALA B 1 28 ? 24.453 26.422 16.891 1 94.31 28 ALA B O 1
ATOM 2715 N N . ILE B 1 29 ? 23.312 25.516 15.211 1 95.25 29 ILE B N 1
ATOM 2716 C CA . ILE B 1 29 ? 22.484 26.672 14.898 1 95.25 29 ILE B CA 1
ATOM 2717 C C . ILE B 1 29 ? 21.016 26.375 15.25 1 95.25 29 ILE B C 1
ATOM 2719 O O . ILE B 1 29 ? 20.484 25.344 14.852 1 95.25 29 ILE B O 1
ATOM 2723 N N . GLY B 1 30 ? 20.484 27.25 16 1 94.88 30 GLY B N 1
ATOM 2724 C CA . GLY B 1 30 ? 19.109 27.047 16.422 1 94.88 30 GLY B CA 1
ATOM 2725 C C . GLY B 1 30 ? 18.109 27.875 15.633 1 94.88 30 GLY B C 1
ATOM 2726 O O . GLY B 1 30 ? 18.375 29.031 15.312 1 94.88 30 GLY B O 1
ATOM 2727 N N . ALA B 1 31 ? 17 27.25 15.234 1 95 31 ALA B N 1
ATOM 2728 C CA . ALA B 1 31 ? 15.859 27.922 14.625 1 95 31 ALA B CA 1
ATOM 2729 C C . ALA B 1 31 ? 14.602 27.75 15.477 1 95 31 ALA B C 1
ATOM 2731 O O . ALA B 1 31 ? 14.305 26.656 15.945 1 95 31 ALA B O 1
ATOM 2732 N N . GLN B 1 32 ? 13.906 28.828 15.625 1 93.19 32 GLN B N 1
ATOM 2733 C CA . GLN B 1 32 ? 12.781 28.812 16.562 1 93.19 32 GLN B CA 1
ATOM 2734 C C . GLN B 1 32 ? 11.5 28.359 15.875 1 93.19 32 GLN B C 1
ATOM 2736 O O . GLN B 1 32 ? 10.461 28.219 16.531 1 93.19 32 GLN B O 1
ATOM 2741 N N . ASN B 1 33 ? 11.461 28.312 14.633 1 90.38 33 ASN B N 1
ATOM 2742 C CA . ASN B 1 33 ? 10.328 27.797 13.875 1 90.38 33 ASN B CA 1
ATOM 2743 C C . ASN B 1 33 ? 10.75 27.297 12.492 1 90.38 33 ASN B C 1
ATOM 2745 O O . ASN B 1 33 ? 11.906 27.453 12.102 1 90.38 33 ASN B O 1
ATOM 2749 N N . GLY B 1 34 ? 9.812 26.672 11.75 1 91.25 34 GLY B N 1
ATOM 2750 C CA . GLY B 1 34 ? 10.109 26.062 10.461 1 91.25 34 GLY B CA 1
ATOM 2751 C C . GLY B 1 34 ? 10.586 27.078 9.43 1 91.25 34 GLY B C 1
ATOM 2752 O O . GLY B 1 34 ? 11.492 26.797 8.648 1 91.25 34 GLY B O 1
ATOM 2753 N N . GLN B 1 35 ? 9.945 28.25 9.453 1 88.62 35 GLN B N 1
ATOM 2754 C CA . GLN B 1 35 ? 10.297 29.281 8.477 1 88.62 35 GLN B CA 1
ATOM 2755 C C . GLN B 1 35 ? 11.75 29.719 8.648 1 88.62 35 GLN B C 1
ATOM 2757 O O . GLN B 1 35 ? 12.492 29.797 7.676 1 88.62 35 GLN B O 1
ATOM 2762 N N . VAL B 1 36 ? 12.086 29.984 9.844 1 93.44 36 VAL B N 1
ATOM 2763 C CA . VAL B 1 36 ? 13.461 30.375 10.148 1 93.44 36 VAL B CA 1
ATOM 2764 C C . VAL B 1 36 ? 14.398 29.203 9.828 1 93.44 36 VAL B C 1
ATOM 2766 O O . VAL B 1 36 ? 15.5 29.422 9.312 1 93.44 36 VAL B O 1
ATOM 2769 N N . GLY B 1 37 ? 13.891 28.016 10.133 1 94.69 37 GLY B N 1
ATOM 2770 C CA . GLY B 1 37 ? 14.672 26.828 9.828 1 94.69 37 GLY B CA 1
ATOM 2771 C C . GLY B 1 37 ? 15.016 26.703 8.352 1 94.69 37 GLY B C 1
ATOM 2772 O O . GLY B 1 37 ? 16.156 26.406 8.008 1 94.69 37 GLY B O 1
ATOM 2773 N N . LEU B 1 38 ? 14.07 26.938 7.516 1 91.31 38 LEU B N 1
ATOM 2774 C CA . LEU B 1 38 ? 14.281 26.859 6.078 1 91.31 38 LEU B CA 1
ATOM 2775 C C . LEU B 1 38 ? 15.297 27.906 5.621 1 91.31 38 LEU B C 1
ATOM 2777 O O . LEU B 1 38 ? 16.203 27.609 4.836 1 91.31 38 LEU B O 1
ATOM 2781 N N . ARG B 1 39 ? 15.109 29.078 6.137 1 91.81 39 ARG B N 1
ATOM 2782 C CA . ARG B 1 39 ? 16.031 30.156 5.789 1 91.81 39 ARG B CA 1
ATOM 2783 C C . ARG B 1 39 ? 17.453 29.828 6.203 1 91.81 39 ARG B C 1
ATOM 2785 O O . ARG B 1 39 ? 18.391 29.969 5.406 1 91.81 39 ARG B O 1
ATOM 2792 N N . LEU B 1 40 ? 17.656 29.344 7.387 1 94 40 LEU B N 1
ATOM 2793 C CA . LEU B 1 40 ? 18.984 29.062 7.91 1 94 40 LEU B CA 1
ATOM 2794 C C . LEU B 1 40 ? 19.609 27.859 7.195 1 94 40 LEU B C 1
ATOM 2796 O O . LEU B 1 40 ? 20.828 27.812 7.004 1 94 40 LEU B O 1
ATOM 2800 N N . ALA B 1 41 ? 18.734 26.938 6.84 1 93 41 ALA B N 1
ATOM 2801 C CA . ALA B 1 41 ? 19.234 25.797 6.086 1 93 41 ALA B CA 1
ATOM 2802 C C . ALA B 1 41 ? 19.844 26.234 4.762 1 93 41 ALA B C 1
ATOM 2804 O O . ALA B 1 41 ? 20.891 25.719 4.359 1 93 41 ALA B O 1
ATOM 2805 N N . GLU B 1 42 ? 19.172 27.141 4.129 1 89.12 42 GLU B N 1
ATOM 2806 C CA . GLU B 1 42 ? 19.656 27.641 2.848 1 89.12 42 GLU B CA 1
ATOM 2807 C C . GLU B 1 42 ? 20.906 28.5 3.027 1 89.12 42 GLU B C 1
ATOM 2809 O O . GLU B 1 42 ? 21.812 28.453 2.207 1 89.12 42 GLU B O 1
ATOM 2814 N N . GLU B 1 43 ? 20.906 29.234 4.066 1 90.56 43 GLU B N 1
ATOM 2815 C CA . GLU B 1 43 ? 21.984 30.172 4.316 1 90.56 43 GLU B CA 1
ATOM 2816 C C . GLU B 1 43 ? 23.266 29.453 4.738 1 90.56 43 GLU B C 1
ATOM 2818 O O . GLU B 1 43 ? 24.359 29.812 4.301 1 90.56 43 GLU B O 1
ATOM 2823 N N . HIS B 1 44 ? 23.156 28.422 5.566 1 90.81 44 HIS B N 1
ATOM 2824 C CA . HIS B 1 44 ? 24.328 27.828 6.195 1 90.81 44 HIS B CA 1
ATOM 2825 C C . HIS B 1 44 ? 24.656 26.453 5.598 1 90.81 44 HIS B C 1
ATOM 2827 O O . HIS B 1 44 ? 25.75 25.938 5.781 1 90.81 44 HIS B O 1
ATOM 2833 N N . LEU B 1 45 ? 23.672 25.922 4.902 1 90 45 LEU B N 1
ATOM 2834 C CA . LEU B 1 45 ? 23.844 24.594 4.344 1 90 45 LEU B CA 1
ATOM 2835 C C . LEU B 1 45 ? 24.469 23.641 5.363 1 90 45 LEU B C 1
ATOM 2837 O O . LEU B 1 45 ? 25.578 23.141 5.148 1 90 45 LEU B O 1
ATOM 2841 N N . PRO B 1 46 ? 23.797 23.391 6.477 1 93.38 46 PRO B N 1
ATOM 2842 C CA . PRO B 1 46 ? 24.344 22.547 7.547 1 93.38 46 PRO B CA 1
ATOM 2843 C C . PRO B 1 46 ? 24.594 21.109 7.098 1 93.38 46 PRO B C 1
ATOM 2845 O O . PRO B 1 46 ? 24.078 20.688 6.059 1 93.38 46 PRO B O 1
ATOM 2848 N N . ASP B 1 47 ? 25.375 20.453 7.926 1 90.75 47 ASP B N 1
ATOM 2849 C CA . ASP B 1 47 ? 25.719 19.078 7.625 1 90.75 47 ASP B CA 1
ATOM 2850 C C . ASP B 1 47 ? 24.594 18.125 8.039 1 90.75 47 ASP B C 1
ATOM 2852 O O . ASP B 1 47 ? 24.531 17 7.559 1 90.75 47 ASP B O 1
ATOM 2856 N N . LEU B 1 48 ? 23.75 18.562 8.914 1 92.38 48 LEU B N 1
ATOM 2857 C CA . LEU B 1 48 ? 22.641 17.781 9.445 1 92.38 48 LEU B CA 1
ATOM 2858 C C . LEU B 1 48 ? 21.562 18.703 10.016 1 92.38 48 LEU B C 1
ATOM 2860 O O . LEU B 1 48 ? 21.875 19.75 10.578 1 92.38 48 LEU B O 1
ATOM 2864 N N . ILE B 1 49 ? 20.312 18.266 9.828 1 93.31 49 ILE B N 1
ATOM 2865 C CA . ILE B 1 49 ? 19.203 19.031 10.367 1 93.31 49 ILE B CA 1
ATOM 2866 C C . ILE B 1 49 ? 18.406 18.172 11.352 1 93.31 49 ILE B C 1
ATOM 2868 O O . ILE B 1 49 ? 18.047 17.031 11.039 1 93.31 49 ILE B O 1
ATOM 2872 N N . LEU B 1 50 ? 18.234 18.672 12.547 1 93.12 50 LEU B N 1
ATOM 2873 C CA . LEU B 1 50 ? 17.297 18.141 13.547 1 93.12 50 LEU B CA 1
ATOM 2874 C C . LEU B 1 50 ? 16.047 19 13.633 1 93.12 50 LEU B C 1
ATOM 2876 O O . LEU B 1 50 ? 16.141 20.219 13.828 1 93.12 50 LEU B O 1
ATOM 2880 N N . CYS B 1 51 ? 14.906 18.344 13.375 1 90.5 51 CYS B N 1
ATOM 2881 C CA . CYS B 1 51 ? 13.703 19.172 13.289 1 90.5 51 CYS B CA 1
ATOM 2882 C C . CYS B 1 51 ? 12.555 18.547 14.07 1 90.5 51 CYS B C 1
ATOM 2884 O O . CYS B 1 51 ? 12.258 17.359 13.898 1 90.5 51 CYS B O 1
ATOM 2886 N N . ASP B 1 52 ? 11.984 19.375 14.938 1 85.5 52 ASP B N 1
ATOM 2887 C CA . ASP B 1 52 ? 10.727 18.969 15.555 1 85.5 52 ASP B CA 1
ATOM 2888 C C . ASP B 1 52 ? 9.617 18.844 14.516 1 85.5 52 ASP B C 1
ATOM 2890 O O . ASP B 1 52 ? 9.602 19.578 13.523 1 85.5 52 ASP B O 1
ATOM 2894 N N . ILE B 1 53 ? 8.719 18.016 14.727 1 77 53 ILE B N 1
ATOM 2895 C CA . ILE B 1 53 ? 7.629 17.797 13.789 1 77 53 ILE B CA 1
ATOM 2896 C C . ILE B 1 53 ? 6.539 18.844 14.008 1 77 53 ILE B C 1
ATOM 2898 O O . ILE B 1 53 ? 6.145 19.531 13.07 1 77 53 ILE B O 1
ATOM 2902 N N . LEU B 1 54 ? 6.051 18.875 15.234 1 69.44 54 LEU B N 1
ATOM 2903 C CA . LEU B 1 54 ? 4.941 19.766 15.539 1 69.44 54 LEU B CA 1
ATOM 2904 C C . LEU B 1 54 ? 5.453 21.156 15.898 1 69.44 54 LEU B C 1
ATOM 2906 O O . LEU B 1 54 ? 6.066 21.344 16.953 1 69.44 54 LEU B O 1
ATOM 2910 N N . MET B 1 55 ? 5.305 22.078 15.039 1 76.44 55 MET B N 1
ATOM 2911 C CA . MET B 1 55 ? 5.668 23.469 15.258 1 76.44 55 MET B CA 1
ATOM 2912 C C . MET B 1 55 ? 4.602 24.406 14.703 1 76.44 55 MET B C 1
ATOM 2914 O O . MET B 1 55 ? 3.926 24.078 13.727 1 76.44 55 MET B O 1
ATOM 2918 N N . PRO B 1 56 ? 4.355 25.5 15.445 1 72.69 56 PRO B N 1
ATOM 2919 C CA . PRO B 1 56 ? 3.434 26.484 14.883 1 72.69 56 PRO B CA 1
ATOM 2920 C C . PRO B 1 56 ? 3.871 26.984 13.5 1 72.69 56 PRO B C 1
ATOM 2922 O O . PRO B 1 56 ? 5.066 27.172 13.258 1 72.69 56 PRO B O 1
ATOM 2925 N N . GLY B 1 57 ? 2.883 27.125 12.625 1 68.69 57 GLY B N 1
ATOM 2926 C CA . GLY B 1 57 ? 3.184 27.547 11.266 1 68.69 57 GLY B CA 1
ATOM 2927 C C . GLY B 1 57 ? 3.572 26.406 10.359 1 68.69 57 GLY B C 1
ATOM 2928 O O . GLY B 1 57 ? 2.768 25.5 10.102 1 68.69 57 GLY B O 1
ATOM 2929 N N . LEU B 1 58 ? 4.859 26.453 9.977 1 77.44 58 LEU B N 1
ATOM 2930 C CA . LEU B 1 58 ? 5.422 25.406 9.148 1 77.44 58 LEU B CA 1
ATOM 2931 C C . LEU B 1 58 ? 5.895 24.234 10.008 1 77.44 58 LEU B C 1
ATOM 2933 O O . LEU B 1 58 ? 6.879 24.344 10.742 1 77.44 58 LEU B O 1
ATOM 2937 N N . ASP B 1 59 ? 5.191 23.172 9.875 1 75.88 59 ASP B N 1
ATOM 2938 C CA . ASP B 1 59 ? 5.582 22.031 10.711 1 75.88 59 ASP B CA 1
ATOM 2939 C C . ASP B 1 59 ? 6.746 21.266 10.086 1 75.88 59 ASP B C 1
ATOM 2941 O O . ASP B 1 59 ? 7.211 21.609 9 1 75.88 59 ASP B O 1
ATOM 2945 N N . GLY B 1 60 ? 7.234 20.328 10.883 1 82.62 60 GLY B N 1
ATOM 2946 C CA . GLY B 1 60 ? 8.422 19.609 10.445 1 82.62 60 GLY B CA 1
ATOM 2947 C C . GLY B 1 60 ? 8.25 18.922 9.109 1 82.62 60 GLY B C 1
ATOM 2948 O O . GLY B 1 60 ? 9.203 18.797 8.336 1 82.62 60 GLY B O 1
ATOM 2949 N N . TYR B 1 61 ? 7.094 18.547 8.883 1 71.19 61 TYR B N 1
ATOM 2950 C CA . TYR B 1 61 ? 6.832 17.875 7.617 1 71.19 61 TYR B CA 1
ATOM 2951 C C . TYR B 1 61 ? 6.945 18.859 6.449 1 71.19 61 TYR B C 1
ATOM 2953 O O . TYR B 1 61 ? 7.547 18.531 5.422 1 71.19 61 TYR B O 1
ATOM 2961 N N . ALA B 1 62 ? 6.363 19.922 6.645 1 73.25 62 ALA B N 1
ATOM 2962 C CA . ALA B 1 62 ? 6.449 20.969 5.629 1 73.25 62 ALA B CA 1
ATOM 2963 C C . ALA B 1 62 ? 7.895 21.422 5.43 1 73.25 62 ALA B C 1
ATOM 2965 O O . ALA B 1 62 ? 8.312 21.703 4.305 1 73.25 62 ALA B O 1
ATOM 2966 N N . VAL B 1 63 ? 8.594 21.438 6.527 1 85.81 63 VAL B N 1
ATOM 2967 C CA . VAL B 1 63 ? 10 21.812 6.449 1 85.81 63 VAL B CA 1
ATOM 2968 C C . VAL B 1 63 ? 10.766 20.797 5.609 1 85.81 63 VAL B C 1
ATOM 2970 O O . VAL B 1 63 ? 11.5 21.172 4.695 1 85.81 63 VAL B O 1
ATOM 2973 N N . LEU B 1 64 ? 10.5 19.609 5.984 1 82.19 64 LEU B N 1
ATOM 2974 C CA . LEU B 1 64 ? 11.195 18.547 5.242 1 82.19 64 LEU B CA 1
ATOM 2975 C C . LEU B 1 64 ? 10.844 18.609 3.76 1 82.19 64 LEU B C 1
ATOM 2977 O O . LEU B 1 64 ? 11.727 18.5 2.902 1 82.19 64 LEU B O 1
ATOM 2981 N N . ALA B 1 65 ? 9.68 18.797 3.447 1 70.44 65 ALA B N 1
ATOM 2982 C CA . ALA B 1 65 ? 9.234 18.875 2.061 1 70.44 65 ALA B CA 1
ATOM 2983 C C . ALA B 1 65 ? 9.922 20.016 1.32 1 70.44 65 ALA B C 1
ATOM 2985 O O . ALA B 1 65 ? 10.398 19.844 0.197 1 70.44 65 ALA B O 1
ATOM 2986 N N . ALA B 1 66 ? 9.969 21.109 1.957 1 76.94 66 ALA B N 1
ATOM 2987 C CA . ALA B 1 66 ? 10.594 22.297 1.365 1 76.94 66 ALA B CA 1
ATOM 2988 C C . ALA B 1 66 ? 12.086 22.062 1.136 1 76.94 66 ALA B C 1
ATOM 2990 O O . ALA B 1 66 ? 12.625 22.453 0.096 1 76.94 66 ALA B O 1
ATOM 2991 N N . LEU B 1 67 ? 12.695 21.438 2.068 1 81.62 67 LEU B N 1
ATOM 2992 C CA . LEU B 1 67 ? 14.125 21.188 1.96 1 81.62 67 LEU B CA 1
ATOM 2993 C C . LEU B 1 67 ? 14.414 20.172 0.854 1 81.62 67 LEU B C 1
ATOM 2995 O O . LEU B 1 67 ? 15.414 20.297 0.137 1 81.62 67 LEU B O 1
ATOM 2999 N N . SER B 1 68 ? 13.555 19.234 0.817 1 72.69 68 SER B N 1
ATOM 3000 C CA . SER B 1 68 ? 13.727 18.172 -0.175 1 72.69 68 SER B CA 1
ATOM 3001 C C . SER B 1 68 ? 13.555 18.719 -1.591 1 72.69 68 SER B C 1
ATOM 3003 O O . SER B 1 68 ? 14.148 18.188 -2.537 1 72.69 68 SER B O 1
ATOM 3005 N N . ASP B 1 69 ? 12.836 19.688 -1.674 1 63.69 69 ASP B N 1
ATOM 3006 C CA . ASP B 1 69 ? 12.516 20.281 -2.969 1 63.69 69 ASP B CA 1
ATOM 3007 C C . ASP B 1 69 ? 13.586 21.281 -3.4 1 63.69 69 ASP B C 1
ATOM 3009 O O . ASP B 1 69 ? 13.602 21.734 -4.551 1 63.69 69 ASP B O 1
ATOM 3013 N N . ASN B 1 70 ? 14.414 21.641 -2.527 1 73.75 70 ASN B N 1
ATOM 3014 C CA . ASN B 1 70 ? 15.508 22.562 -2.793 1 73.75 70 ASN B CA 1
ATOM 3015 C C . ASN B 1 70 ? 16.812 21.828 -3.102 1 73.75 70 ASN B C 1
ATOM 3017 O O . ASN B 1 70 ? 17.359 21.141 -2.24 1 73.75 70 ASN B O 1
ATOM 3021 N N . PRO B 1 71 ? 17.25 21.984 -4.391 1 69.25 71 PRO B N 1
ATOM 3022 C CA . PRO B 1 71 ? 18.469 21.266 -4.777 1 69.25 71 PRO B CA 1
ATOM 3023 C C . PRO B 1 71 ? 19.641 21.562 -3.846 1 69.25 71 PRO B C 1
ATOM 3025 O O . PRO B 1 71 ? 20.531 20.719 -3.688 1 69.25 71 PRO B O 1
ATOM 3028 N N . LEU B 1 72 ? 19.641 22.703 -3.246 1 75.44 72 LEU B N 1
ATOM 3029 C CA . LEU B 1 72 ? 20.734 23.094 -2.371 1 75.44 72 LEU B CA 1
ATOM 3030 C C . LEU B 1 72 ? 20.672 22.328 -1.051 1 75.44 72 LEU B C 1
ATOM 3032 O O . LEU B 1 72 ? 21.703 22.078 -0.422 1 75.44 72 LEU B O 1
ATOM 3036 N N . THR B 1 73 ? 19.422 21.953 -0.657 1 83.12 73 THR B N 1
ATOM 3037 C CA . THR B 1 73 ? 19.312 21.422 0.698 1 83.12 73 THR B CA 1
ATOM 3038 C C . THR B 1 73 ? 18.812 19.984 0.677 1 83.12 73 THR B C 1
ATOM 3040 O O . THR B 1 73 ? 18.797 19.312 1.711 1 83.12 73 THR B O 1
ATOM 3043 N N . GLN B 1 74 ? 18.469 19.469 -0.409 1 72.44 74 GLN B N 1
ATOM 3044 C CA . GLN B 1 74 ? 17.828 18.172 -0.518 1 72.44 74 GLN B CA 1
ATOM 3045 C C . GLN B 1 74 ? 18.766 17.047 -0.067 1 72.44 74 GLN B C 1
ATOM 3047 O O . GLN B 1 74 ? 18.312 15.984 0.364 1 72.44 74 GLN B O 1
ATOM 3052 N N . GLY B 1 75 ? 20.016 17.328 -0.125 1 71.12 75 GLY B N 1
ATOM 3053 C CA . GLY B 1 75 ? 20.984 16.312 0.239 1 71.12 75 GLY B CA 1
ATOM 3054 C C . GLY B 1 75 ? 21.359 16.328 1.71 1 71.12 75 GLY B C 1
ATOM 3055 O O . GLY B 1 75 ? 22.078 15.453 2.191 1 71.12 75 GLY B O 1
ATOM 3056 N N . ILE B 1 76 ? 20.906 17.266 2.457 1 82.88 76 ILE B N 1
ATOM 3057 C CA . ILE B 1 76 ? 21.266 17.375 3.865 1 82.88 76 ILE B CA 1
ATOM 3058 C C . ILE B 1 76 ? 20.484 16.344 4.684 1 82.88 76 ILE B C 1
ATOM 3060 O O . ILE B 1 76 ? 19.25 16.281 4.609 1 82.88 76 ILE B O 1
ATOM 3064 N N . PRO B 1 77 ? 21.203 15.5 5.352 1 84.06 77 PRO B N 1
ATOM 3065 C CA . PRO B 1 77 ? 20.5 14.547 6.215 1 84.06 77 PRO B CA 1
ATOM 3066 C C . PRO B 1 77 ? 19.562 15.227 7.207 1 84.06 77 PRO B C 1
ATOM 3068 O O . PRO B 1 77 ? 19.906 16.281 7.762 1 84.06 77 PRO B O 1
ATOM 3071 N N . PHE B 1 78 ? 18.391 14.609 7.367 1 87.75 78 PHE B N 1
ATOM 3072 C CA . PHE B 1 78 ? 17.297 15.211 8.133 1 87.75 78 PHE B CA 1
ATOM 3073 C C . PHE B 1 78 ? 16.766 14.227 9.164 1 87.75 78 PHE B C 1
ATOM 3075 O O . PHE B 1 78 ? 16.391 13.102 8.82 1 87.75 78 PHE B O 1
ATOM 3082 N N . VAL B 1 79 ? 16.734 14.68 10.445 1 85.62 79 VAL B N 1
ATOM 3083 C CA . VAL B 1 79 ? 16.25 13.852 11.547 1 85.62 79 VAL B CA 1
ATOM 3084 C C . VAL B 1 79 ? 15.086 14.547 12.25 1 85.62 79 VAL B C 1
ATOM 3086 O O . VAL B 1 79 ? 15.203 15.711 12.656 1 85.62 79 VAL B O 1
ATOM 3089 N N . PHE B 1 80 ? 13.984 13.852 12.375 1 83.19 80 PHE B N 1
ATOM 3090 C CA . PHE B 1 80 ? 12.859 14.383 13.125 1 83.19 80 PHE B CA 1
ATOM 3091 C C . PHE B 1 80 ? 13.055 14.164 14.625 1 83.19 80 PHE B C 1
ATOM 3093 O O . PHE B 1 80 ? 13.461 13.086 15.047 1 83.19 80 PHE B O 1
ATOM 3100 N N . LEU B 1 81 ? 12.867 15.258 15.422 1 79.12 81 LEU B N 1
ATOM 3101 C CA . LEU B 1 81 ? 12.695 15.148 16.859 1 79.12 81 LEU B CA 1
ATOM 3102 C C . LEU B 1 81 ? 11.211 15.047 17.234 1 79.12 81 LEU B C 1
ATOM 3104 O O . LEU B 1 81 ? 10.43 15.945 16.906 1 79.12 81 LEU B O 1
ATOM 3108 N N . THR B 1 82 ? 10.734 13.938 17.641 1 64.56 82 THR B N 1
ATOM 3109 C CA . THR B 1 82 ? 9.297 13.719 17.75 1 64.56 82 THR B CA 1
ATOM 3110 C C . THR B 1 82 ? 8.898 13.484 19.203 1 64.56 82 THR B C 1
ATOM 3112 O O . THR B 1 82 ? 9.703 13.008 20 1 64.56 82 THR B O 1
ATOM 3115 N N . ALA B 1 83 ? 7.805 14.172 19.656 1 55.62 83 ALA B N 1
ATOM 3116 C CA . ALA B 1 83 ? 7.266 13.812 20.969 1 55.62 83 ALA B CA 1
ATOM 3117 C C . ALA B 1 83 ? 6.801 12.359 21 1 55.62 83 ALA B C 1
ATOM 3119 O O . ALA B 1 83 ? 6.379 11.82 19.969 1 55.62 83 ALA B O 1
ATOM 3120 N N . ARG B 1 84 ? 7.332 11.758 22.062 1 45.5 84 ARG B N 1
ATOM 3121 C CA . ARG B 1 84 ? 7.004 10.352 22.281 1 45.5 84 ARG B CA 1
ATOM 3122 C C . ARG B 1 84 ? 5.59 10.039 21.797 1 45.5 84 ARG B C 1
ATOM 3124 O O . ARG B 1 84 ? 5.34 8.961 21.25 1 45.5 84 ARG B O 1
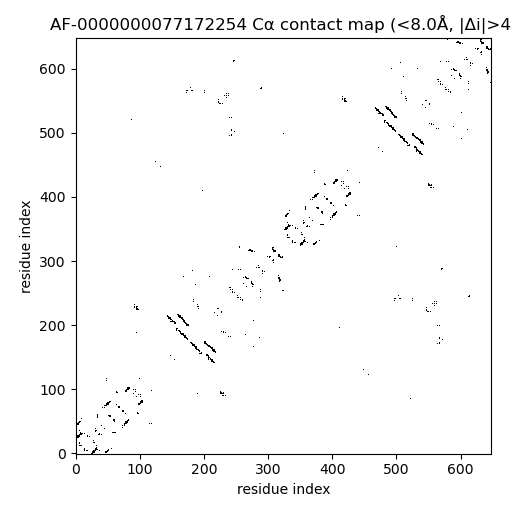ATOM 3131 N N . VAL B 1 85 ? 4.848 10.891 22.484 1 39.16 85 VAL B N 1
ATOM 3132 C CA . VAL B 1 85 ? 3.43 10.586 22.328 1 39.16 85 VAL B CA 1
ATOM 3133 C C . VAL B 1 85 ? 3.029 10.742 20.859 1 39.16 85 VAL B C 1
ATOM 3135 O O . VAL B 1 85 ? 1.9 10.414 20.484 1 39.16 85 VAL B O 1
ATOM 3138 N N . ALA B 1 86 ? 3.74 11.758 20.438 1 38.38 86 ALA B N 1
ATOM 3139 C CA . ALA B 1 86 ? 3.18 12.031 19.109 1 38.38 86 ALA B CA 1
ATOM 3140 C C . ALA B 1 86 ? 3.242 10.789 18.234 1 38.38 86 ALA B C 1
ATOM 3142 O O . ALA B 1 86 ? 4.305 10.18 18.062 1 38.38 86 ALA B O 1
ATOM 3143 N N . LYS B 1 87 ? 2.285 10.047 18.453 1 37.28 87 LYS B N 1
ATOM 3144 C CA . LYS B 1 87 ? 1.997 8.938 17.547 1 37.28 87 LYS B CA 1
ATOM 3145 C C . LYS B 1 87 ? 2.596 9.195 16.172 1 37.28 87 LYS B C 1
ATOM 3147 O O . LYS B 1 87 ? 2.016 9.922 15.359 1 37.28 87 LYS B O 1
ATOM 3152 N N . LEU B 1 88 ? 3.783 9.719 16.344 1 40.12 88 LEU B N 1
ATOM 3153 C CA . LEU B 1 88 ? 4.57 10.023 15.148 1 40.12 88 LEU B CA 1
ATOM 3154 C C . LEU B 1 88 ? 4.266 9.039 14.031 1 40.12 88 LEU B C 1
ATOM 3156 O O . LEU B 1 88 ? 4.379 7.824 14.227 1 40.12 88 LEU B O 1
ATOM 3160 N N . ASN B 1 89 ? 3.314 9.391 13.438 1 39.91 89 ASN B N 1
ATOM 3161 C CA . ASN B 1 89 ? 3.211 8.633 12.195 1 39.91 89 ASN B CA 1
ATOM 3162 C C . ASN B 1 89 ? 4.582 8.391 11.57 1 39.91 89 ASN B C 1
ATOM 3164 O O . ASN B 1 89 ? 5.094 9.242 10.836 1 39.91 89 ASN B O 1
ATOM 3168 N N . TRP B 1 90 ? 5.48 7.809 12.422 1 40.78 90 TRP B N 1
ATOM 3169 C CA . TRP B 1 90 ? 6.785 7.375 11.93 1 40.78 90 TRP B CA 1
ATOM 3170 C C . TRP B 1 90 ? 6.785 7.246 10.414 1 40.78 90 TRP B C 1
ATOM 3172 O O . TRP B 1 90 ? 7.734 7.664 9.75 1 40.78 90 TRP B O 1
ATOM 3182 N N . ARG B 1 91 ? 5.637 6.781 10.094 1 41.78 91 ARG B N 1
ATOM 3183 C CA . ARG B 1 91 ? 5.449 6.508 8.672 1 41.78 91 ARG B CA 1
ATOM 3184 C C . ARG B 1 91 ? 5.527 7.793 7.852 1 41.78 91 ARG B C 1
ATOM 3186 O O . ARG B 1 91 ? 6.148 7.816 6.785 1 41.78 91 ARG B O 1
ATOM 3193 N N . GLN B 1 92 ? 4.941 8.758 8.531 1 42.28 92 GLN B N 1
ATOM 3194 C CA . GLN B 1 92 ? 4.926 10.055 7.871 1 42.28 92 GLN B CA 1
ATOM 3195 C C . GLN B 1 92 ? 6.32 10.68 7.848 1 42.28 92 GLN B C 1
ATOM 3197 O O . GLN B 1 92 ? 6.742 11.227 6.824 1 42.28 92 GLN B O 1
ATOM 3202 N N . ALA B 1 93 ? 6.988 10.57 8.961 1 46 93 ALA B N 1
ATOM 3203 C CA . ALA B 1 93 ? 8.297 11.211 9.062 1 46 93 ALA B CA 1
ATOM 3204 C C . ALA B 1 93 ? 9.297 10.562 8.109 1 46 93 ALA B C 1
ATOM 3206 O O . ALA B 1 93 ? 10.031 11.266 7.40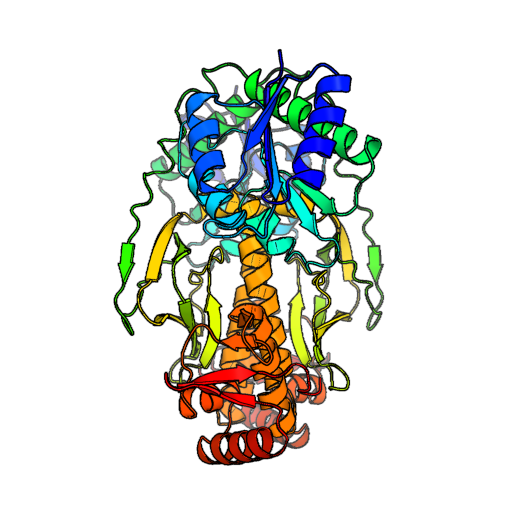6 1 46 93 ALA B O 1
ATOM 3207 N N . MET B 1 94 ? 9.203 9.336 8.117 1 44.84 94 MET B N 1
ATOM 3208 C CA . MET B 1 94 ? 10.164 8.633 7.277 1 44.84 94 MET B CA 1
ATOM 3209 C C . MET B 1 94 ? 9.789 8.742 5.805 1 44.84 94 MET B C 1
ATOM 3211 O O . MET B 1 94 ? 10.664 8.875 4.945 1 44.84 94 MET B O 1
ATOM 3215 N N . ALA B 1 95 ? 8.492 8.828 5.562 1 45.66 95 ALA B N 1
ATOM 3216 C CA . ALA B 1 95 ? 7.945 8.992 4.219 1 45.66 95 ALA B CA 1
ATOM 3217 C C . ALA B 1 95 ? 8.352 10.336 3.619 1 45.66 95 ALA B C 1
ATOM 3219 O O . ALA B 1 95 ? 8.539 10.453 2.406 1 45.66 95 ALA B O 1
ATOM 3220 N N . MET B 1 96 ? 8.609 11.266 4.434 1 44.78 96 MET B N 1
ATOM 3221 C CA . MET B 1 96 ? 8.93 12.625 4.012 1 44.78 96 MET B CA 1
ATOM 3222 C C . MET B 1 96 ? 10.422 12.789 3.781 1 44.78 96 MET B C 1
ATOM 3224 O O . MET B 1 96 ? 10.883 13.859 3.371 1 44.78 96 MET B O 1
ATOM 3228 N N . GLY B 1 97 ? 11.07 11.609 3.959 1 52.56 97 GLY B N 1
ATOM 3229 C CA . GLY B 1 97 ? 12.477 11.656 3.602 1 52.56 97 GLY B CA 1
ATOM 3230 C C . GLY B 1 97 ? 13.383 11.945 4.781 1 52.56 97 GLY B C 1
ATOM 3231 O O . GLY B 1 97 ? 14.539 12.344 4.602 1 52.56 97 GLY B O 1
ATOM 3232 N N . ALA B 1 98 ? 12.711 11.828 5.863 1 63.78 98 ALA B N 1
ATOM 3233 C CA . ALA B 1 98 ? 13.609 12.016 6.996 1 63.78 98 ALA B CA 1
ATOM 3234 C C . ALA B 1 98 ? 14.602 10.859 7.105 1 63.78 98 ALA B C 1
ATOM 3236 O O . ALA B 1 98 ? 14.266 9.711 6.797 1 63.78 98 ALA B O 1
ATOM 3237 N N . ASP B 1 99 ? 15.805 11.164 7.289 1 65.5 99 ASP B N 1
ATOM 3238 C CA . ASP B 1 99 ? 16.859 10.172 7.406 1 65.5 99 ASP B CA 1
ATOM 3239 C C . ASP B 1 99 ? 16.734 9.383 8.703 1 65.5 99 ASP B C 1
ATOM 3241 O O . ASP B 1 99 ? 17.203 8.242 8.797 1 65.5 99 ASP B O 1
ATOM 3245 N N . ASP B 1 100 ? 16.109 9.977 9.695 1 68.81 100 ASP B N 1
ATOM 3246 C CA . ASP B 1 100 ? 15.961 9.352 11.008 1 68.81 100 ASP B CA 1
ATOM 3247 C C . ASP B 1 100 ? 14.945 10.109 11.859 1 68.81 100 ASP B C 1
ATOM 3249 O O . ASP B 1 100 ? 14.461 11.172 11.461 1 68.81 100 ASP B O 1
ATOM 3253 N N . TYR B 1 101 ? 14.562 9.383 12.867 1 71.06 101 TYR B N 1
ATOM 3254 C CA . TYR B 1 101 ? 13.695 10.023 13.852 1 71.06 101 TYR B CA 1
ATOM 3255 C C . TYR B 1 101 ? 14.188 9.75 15.266 1 71.06 101 TYR B C 1
ATOM 3257 O O . TYR B 1 101 ? 14.711 8.664 15.555 1 71.06 101 TYR B O 1
ATOM 3265 N N . LEU B 1 102 ? 14.141 10.727 16.125 1 75.44 102 LEU B N 1
ATOM 3266 C CA . LEU B 1 102 ? 14.516 10.625 17.531 1 75.44 102 LEU B CA 1
ATOM 3267 C C . LEU B 1 102 ? 13.359 11.031 18.438 1 75.44 102 LEU B C 1
ATOM 3269 O O . LEU B 1 102 ? 13 12.211 18.5 1 75.44 102 LEU B O 1
ATOM 3273 N N . PRO B 1 103 ? 12.641 10 18.969 1 70.81 103 PRO B N 1
ATOM 3274 C CA . PRO B 1 103 ? 11.492 10.32 19.812 1 70.81 103 PRO B CA 1
ATOM 3275 C C . PRO B 1 103 ? 11.891 11.109 21.062 1 70.81 103 PRO B C 1
ATOM 3277 O O . PRO B 1 103 ? 12.938 10.852 21.656 1 70.81 103 PRO B O 1
ATOM 3280 N N . LYS B 1 104 ? 11.078 12.094 21.328 1 72.81 104 LYS B N 1
ATOM 3281 C CA . LYS B 1 104 ? 11.195 12.82 22.594 1 72.81 104 LYS B CA 1
ATOM 3282 C C . LYS B 1 104 ? 10.438 12.102 23.703 1 72.81 104 LYS B C 1
ATOM 3284 O O . LYS B 1 104 ? 9.383 11.516 23.469 1 72.81 104 LYS B O 1
ATOM 3289 N N . PRO B 1 105 ? 11.016 12.047 25.031 1 70.88 105 PRO B N 1
ATOM 3290 C CA . PRO B 1 105 ? 12.328 12.555 25.422 1 70.88 105 PRO B CA 1
ATOM 3291 C C . PRO B 1 105 ? 13.469 11.641 25.016 1 70.88 105 PRO B C 1
ATOM 3293 O O . PRO B 1 105 ? 13.273 10.43 24.844 1 70.88 105 PRO B O 1
ATOM 3296 N N . PHE B 1 106 ? 14.641 12.219 24.672 1 79.06 106 PHE B N 1
ATOM 3297 C CA . PHE B 1 106 ? 15.836 11.453 24.344 1 79.06 106 PHE B CA 1
ATOM 3298 C C . PHE B 1 106 ? 17 11.875 25.234 1 79.06 106 PHE B C 1
ATOM 3300 O O . PHE B 1 106 ? 17.031 12.992 25.75 1 79.06 106 PHE B O 1
ATOM 3307 N N . THR B 1 107 ? 17.906 10.977 25.516 1 79.81 107 THR B N 1
ATOM 3308 C CA . THR B 1 107 ? 19.125 11.281 26.25 1 79.81 107 THR B CA 1
ATOM 3309 C C . THR B 1 107 ? 20.172 11.938 25.344 1 79.81 107 THR B C 1
ATOM 3311 O O . THR B 1 107 ? 20.062 11.867 24.125 1 79.81 107 THR B O 1
ATOM 3314 N N . ALA B 1 108 ? 21.094 12.562 26.016 1 87.44 108 ALA B N 1
ATOM 3315 C CA . ALA B 1 108 ? 22.203 13.148 25.266 1 87.44 108 ALA B CA 1
ATOM 3316 C C . ALA B 1 108 ? 22.938 12.086 24.438 1 87.44 108 ALA B C 1
ATOM 3318 O O . ALA B 1 108 ? 23.328 12.344 23.297 1 87.44 108 ALA B O 1
ATOM 3319 N N . GLU B 1 109 ? 22.984 10.961 25 1 81.81 109 GLU B N 1
ATOM 3320 C CA . GLU B 1 109 ? 23.672 9.867 24.312 1 81.81 109 GLU B CA 1
ATOM 3321 C C . GLU B 1 109 ? 22.906 9.438 23.062 1 81.81 109 GLU B C 1
ATOM 3323 O O . GLU B 1 109 ? 23.5 9.211 22.016 1 81.81 109 GLU B O 1
ATOM 3328 N N . GLU B 1 110 ? 21.625 9.312 23.172 1 79.62 110 GLU B N 1
ATOM 3329 C CA . GLU B 1 110 ? 20.781 8.93 22.031 1 79.62 110 GLU B CA 1
ATOM 3330 C C . GLU B 1 110 ? 20.859 9.953 20.906 1 79.62 110 GLU B C 1
ATOM 3332 O O . GLU B 1 110 ? 20.953 9.586 19.734 1 79.62 110 GLU B O 1
ATOM 3337 N N . LEU B 1 111 ? 20.812 11.188 21.297 1 88.62 111 LEU B N 1
ATOM 3338 C CA . LEU B 1 111 ? 20.906 12.273 20.328 1 88.62 111 LEU B CA 1
ATOM 3339 C C . LEU B 1 111 ? 22.219 12.219 19.578 1 88.62 111 LEU B C 1
ATOM 3341 O O . LEU B 1 111 ? 22.25 12.258 18.344 1 88.62 111 LEU B O 1
ATOM 3345 N N . LEU B 1 112 ? 23.312 12.047 20.312 1 86.44 112 LEU B N 1
ATOM 3346 C CA . LEU B 1 112 ? 24.656 12.055 19.719 1 86.44 112 LEU B CA 1
ATOM 3347 C C . LEU B 1 112 ? 24.859 10.828 18.844 1 86.44 112 LEU B C 1
ATOM 3349 O O . LEU B 1 112 ? 25.516 10.914 17.797 1 86.44 112 LEU B O 1
ATOM 3353 N N . GLU B 1 113 ? 24.312 9.742 19.297 1 78.56 113 GLU B N 1
ATOM 3354 C CA . GLU B 1 113 ? 24.406 8.523 18.484 1 78.56 113 GLU B CA 1
ATOM 3355 C C . GLU B 1 113 ? 23.703 8.695 17.156 1 78.56 113 GLU B C 1
ATOM 3357 O O . GLU B 1 113 ? 24.234 8.32 16.109 1 78.56 113 GLU B O 1
ATOM 3362 N N . THR B 1 114 ? 22.5 9.227 17.203 1 79.56 114 THR B N 1
ATOM 3363 C CA . THR B 1 114 ? 21.719 9.461 15.992 1 79.56 114 THR B CA 1
ATOM 3364 C C . THR B 1 114 ? 22.453 10.406 15.055 1 79.56 114 THR B C 1
ATOM 3366 O O . THR B 1 114 ? 22.562 10.141 13.852 1 79.56 114 THR B O 1
ATOM 3369 N N . VAL B 1 115 ? 23.016 11.461 15.562 1 86.44 115 VAL B N 1
ATOM 3370 C CA . VAL B 1 115 ? 23.734 12.469 14.789 1 86.44 115 VAL B CA 1
ATOM 3371 C C . VAL B 1 115 ? 24.984 11.844 14.164 1 86.44 115 VAL B C 1
ATOM 3373 O O . VAL B 1 115 ? 25.25 12.023 12.969 1 86.44 115 VAL B O 1
ATOM 3376 N N . ALA B 1 116 ? 25.703 11.102 14.953 1 78.12 116 ALA B N 1
ATOM 3377 C CA . ALA B 1 116 ? 26.938 10.484 14.477 1 78.12 116 ALA B CA 1
ATOM 3378 C C . ALA B 1 116 ? 26.672 9.523 13.328 1 78.12 116 ALA B C 1
ATOM 3380 O O . ALA B 1 116 ? 27.375 9.531 12.32 1 78.12 116 ALA B O 1
ATOM 3381 N N . ILE B 1 117 ? 25.672 8.781 13.516 1 70.38 117 ILE B N 1
ATOM 3382 C CA . ILE B 1 117 ? 25.312 7.773 12.523 1 70.38 117 ILE B CA 1
ATOM 3383 C C . ILE B 1 117 ? 24.938 8.453 11.211 1 70.38 117 ILE B C 1
ATOM 3385 O O . ILE B 1 117 ? 25.391 8.047 10.141 1 70.38 117 ILE B O 1
ATOM 3389 N N . ARG B 1 118 ? 24.172 9.477 11.258 1 75.44 118 ARG B N 1
ATOM 3390 C CA . ARG B 1 118 ? 23.672 10.141 10.062 1 75.44 118 ARG B CA 1
ATOM 3391 C C . ARG B 1 118 ? 24.781 10.922 9.367 1 75.44 118 ARG B C 1
ATOM 3393 O O . ARG B 1 118 ? 24.844 10.945 8.141 1 75.44 118 ARG B O 1
ATOM 3400 N N . LEU B 1 119 ? 25.641 11.562 10.141 1 77.25 119 LEU B N 1
ATOM 3401 C CA . LEU B 1 119 ? 26.766 12.289 9.57 1 77.25 119 LEU B CA 1
ATOM 3402 C C . LEU B 1 119 ? 27.734 11.344 8.875 1 77.25 119 LEU B C 1
ATOM 3404 O O . LEU B 1 119 ? 28.25 11.648 7.801 1 77.25 119 LEU B O 1
ATOM 3408 N N . LYS B 1 120 ? 27.969 10.289 9.508 1 66.62 120 LYS B N 1
ATOM 3409 C CA . LYS B 1 120 ? 28.875 9.289 8.93 1 66.62 120 LYS B CA 1
ATOM 3410 C C . LYS B 1 120 ? 28.328 8.75 7.613 1 66.62 120 LYS B C 1
ATOM 3412 O O . LYS B 1 120 ? 29.062 8.633 6.633 1 66.62 120 LYS B O 1
ATOM 3417 N N . LYS B 1 121 ? 27.109 8.445 7.652 1 61.09 121 LYS B N 1
ATOM 3418 C CA . LYS B 1 121 ? 26.469 7.941 6.441 1 61.09 121 LYS B CA 1
ATOM 3419 C C . LYS B 1 121 ? 26.531 8.969 5.32 1 61.09 121 LYS B C 1
ATOM 3421 O O . LYS B 1 121 ? 26.781 8.625 4.164 1 61.09 121 LYS B O 1
ATOM 3426 N N . HIS B 1 122 ? 26.25 10.156 5.656 1 65.19 122 HIS B N 1
ATOM 3427 C CA . HIS B 1 122 ? 26.281 11.25 4.691 1 65.19 122 HIS B CA 1
ATOM 3428 C C . HIS B 1 122 ? 27.703 11.453 4.145 1 65.19 122 HIS B C 1
ATOM 3430 O O . HIS B 1 122 ? 27.875 11.695 2.949 1 65.19 122 HIS B O 1
ATOM 3436 N N . ALA B 1 123 ? 28.609 11.484 4.988 1 61.19 123 ALA B N 1
ATOM 3437 C CA . ALA B 1 123 ? 30.016 11.625 4.578 1 61.19 123 ALA B CA 1
ATOM 3438 C C . ALA B 1 123 ? 30.422 10.5 3.631 1 61.19 123 ALA B C 1
ATOM 3440 O O . ALA B 1 123 ? 31.125 10.734 2.65 1 61.19 123 ALA B O 1
ATOM 3441 N N . LEU B 1 124 ? 30 9.398 3.928 1 50.81 124 LEU B N 1
ATOM 3442 C CA . LEU B 1 124 ? 30.312 8.234 3.094 1 50.81 124 LEU B CA 1
ATOM 3443 C C . LEU B 1 124 ? 29.688 8.391 1.708 1 50.81 124 LEU B C 1
ATOM 3445 O O . LEU B 1 124 ? 30.312 8.055 0.702 1 50.81 124 LEU B O 1
ATOM 3449 N N . LEU B 1 125 ? 28.578 8.914 1.714 1 49.31 125 LEU B N 1
ATOM 3450 C CA . LEU B 1 125 ? 27.875 9.125 0.452 1 49.31 125 LEU B CA 1
ATOM 3451 C C . LEU B 1 125 ? 28.547 10.242 -0.353 1 49.31 125 LEU B C 1
ATOM 3453 O O . LEU B 1 125 ? 28.578 10.188 -1.584 1 49.31 125 LEU B O 1
ATOM 3457 N N . ARG B 1 126 ? 29.016 11.32 0.247 1 50.91 126 ARG B N 1
ATOM 3458 C CA . ARG B 1 126 ? 29.672 12.445 -0.404 1 50.91 126 ARG B CA 1
ATOM 3459 C C . ARG B 1 126 ? 31.047 12.047 -0.915 1 50.91 126 ARG B C 1
ATOM 3461 O O . ARG B 1 126 ? 31.594 12.688 -1.822 1 50.91 126 ARG B O 1
ATOM 3468 N N . SER B 1 127 ? 31.828 11.312 -0.271 1 44.34 127 SER B N 1
ATOM 3469 C CA . SER B 1 127 ? 33.156 10.914 -0.712 1 44.34 127 SER B CA 1
ATOM 3470 C C . SER B 1 127 ? 33.094 10.062 -1.973 1 44.34 127 SER B C 1
ATOM 3472 O O . SER B 1 127 ? 34.125 9.758 -2.58 1 44.34 127 SER B O 1
ATOM 3474 N N . LEU B 1 128 ? 32.094 9.617 -2.324 1 37.06 128 LEU B N 1
ATOM 3475 C CA . LEU B 1 128 ? 31.984 8.945 -3.613 1 37.06 128 LEU B CA 1
ATOM 3476 C C . LEU B 1 128 ? 32.156 9.938 -4.758 1 37.06 128 LEU B C 1
ATOM 3478 O O . LEU B 1 128 ? 31.688 11.062 -4.699 1 37.06 128 LEU B O 1
ATOM 3482 N N . PRO B 1 129 ? 33.406 9.93 -5.59 1 33.41 129 PRO B N 1
ATOM 3483 C CA . PRO B 1 129 ? 33.719 10.914 -6.625 1 33.41 129 PRO B CA 1
ATOM 3484 C C . PRO B 1 129 ? 32.5 11.438 -7.363 1 33.41 129 PRO B C 1
ATOM 3486 O O . PRO B 1 129 ? 31.484 10.75 -7.438 1 33.41 129 PRO B O 1
ATOM 3489 N N . ASP B 1 130 ? 32.562 12.922 -7.762 1 34.56 130 ASP B N 1
ATOM 3490 C CA . ASP B 1 130 ? 31.656 13.781 -8.516 1 34.56 130 ASP B CA 1
ATOM 3491 C C . ASP B 1 130 ? 31.094 13.047 -9.734 1 34.56 130 ASP B C 1
ATOM 3493 O O . ASP B 1 130 ? 30.062 13.445 -10.289 1 34.56 130 ASP B O 1
ATOM 3497 N N . THR B 1 131 ? 32 12.414 -10.672 1 30.14 131 THR B N 1
ATOM 3498 C CA . THR B 1 131 ? 31.672 11.758 -11.93 1 30.14 131 THR B CA 1
ATOM 3499 C C . THR B 1 131 ? 30.5 10.789 -11.742 1 30.14 131 THR B C 1
ATOM 3501 O O . THR B 1 131 ? 29.781 10.484 -12.688 1 30.14 131 THR B O 1
ATOM 3504 N N . PHE B 1 132 ? 30.562 9.969 -10.891 1 25.67 132 PHE B N 1
ATOM 3505 C CA . PHE B 1 132 ? 29.406 9.133 -10.594 1 25.67 132 PHE B CA 1
ATOM 3506 C C . PHE B 1 132 ? 28.281 9.961 -9.945 1 25.67 132 PHE B C 1
ATOM 3508 O O . PHE B 1 132 ? 27.203 9.445 -9.695 1 25.67 132 PHE B O 1
ATOM 3515 N N . ASN B 1 133 ? 28.484 10.945 -9.227 1 28.75 133 ASN B N 1
ATOM 3516 C CA . ASN B 1 133 ? 27.75 12.172 -8.922 1 28.75 133 ASN B CA 1
ATOM 3517 C C . ASN B 1 133 ? 27.359 12.93 -10.188 1 28.75 133 ASN B C 1
ATOM 3519 O O . ASN B 1 133 ? 27.188 14.148 -10.164 1 28.75 133 ASN B O 1
ATOM 3523 N N . THR B 1 134 ? 28.172 12.656 -11.188 1 28.98 134 THR B N 1
ATOM 3524 C CA . THR B 1 134 ? 27.969 13.469 -12.391 1 28.98 134 THR B CA 1
ATOM 3525 C C . THR B 1 134 ? 26.5 13.82 -12.57 1 28.98 134 THR B C 1
ATOM 3527 O O . THR B 1 134 ? 26.156 14.969 -12.859 1 28.98 134 THR B O 1
ATOM 3530 N N . LYS B 1 135 ? 26 12.898 -13.688 1 29 135 LYS B N 1
ATOM 3531 C CA . LYS B 1 135 ? 24.797 13.609 -14.109 1 29 135 LYS B CA 1
ATOM 3532 C C . LYS B 1 135 ? 23.906 13.953 -12.914 1 29 135 LYS B C 1
ATOM 3534 O O . LYS B 1 135 ? 23.562 13.078 -12.125 1 29 135 LYS B O 1
ATOM 3539 N N . LYS B 1 136 ? 24.141 15.023 -12.281 1 27.94 136 LYS B N 1
ATOM 3540 C CA . LYS B 1 136 ? 23.078 15.664 -11.508 1 27.94 136 LYS B CA 1
ATOM 3541 C C . LYS B 1 136 ? 21.766 14.914 -11.656 1 27.94 136 LYS B C 1
ATOM 3543 O O . LYS B 1 136 ? 21.25 14.773 -12.766 1 27.94 136 LYS B O 1
ATOM 3548 N N . PRO B 1 137 ? 21.594 13.758 -10.93 1 27.3 137 PRO B N 1
ATOM 3549 C CA . PRO B 1 137 ? 20.234 13.469 -11.383 1 27.3 137 PRO B CA 1
ATOM 3550 C C . PRO B 1 137 ? 19.516 14.703 -11.938 1 27.3 137 PRO B C 1
ATOM 3552 O O . PRO B 1 137 ? 19.688 15.805 -11.406 1 27.3 137 PRO B O 1
ATOM 3555 N N . ALA B 1 138 ? 19.516 14.906 -13.258 1 27.91 138 ALA B N 1
ATOM 3556 C CA . ALA B 1 138 ? 18.75 16.109 -13.578 1 27.91 138 ALA B CA 1
ATOM 3557 C C . ALA B 1 138 ? 17.922 16.562 -12.375 1 27.91 138 ALA B C 1
ATOM 3559 O O . ALA B 1 138 ? 17.562 15.758 -11.516 1 27.91 138 ALA B O 1
ATOM 3560 N N . ALA B 1 139 ? 18.016 17.75 -11.82 1 28.59 139 ALA B N 1
ATOM 3561 C CA . ALA B 1 139 ? 17.031 18.297 -10.883 1 28.59 139 ALA B CA 1
ATOM 3562 C C . ALA B 1 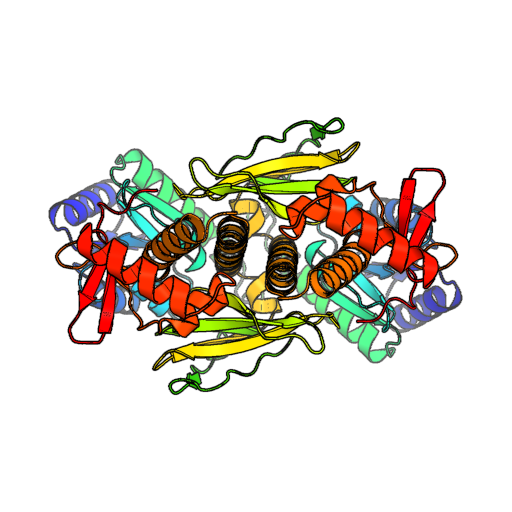139 ? 15.844 17.359 -10.719 1 28.59 139 ALA B C 1
ATOM 3564 O O . ALA B 1 139 ? 15.422 16.703 -11.68 1 28.59 139 ALA B O 1
ATOM 3565 N N . PRO B 1 140 ? 15.719 16.547 -9.641 1 33.06 140 PRO B N 1
ATOM 3566 C CA . PRO B 1 140 ? 14.391 15.945 -9.789 1 33.06 140 PRO B CA 1
ATOM 3567 C C . PRO B 1 140 ? 13.555 16.625 -10.875 1 33.06 140 PRO B C 1
ATOM 3569 O O . PRO B 1 140 ? 13.539 17.859 -10.969 1 33.06 140 PRO B O 1
ATOM 3572 N N . PRO B 1 141 ? 13.562 16.219 -12.031 1 34.59 141 PRO B N 1
ATOM 3573 C CA . PRO B 1 141 ? 12.75 17.125 -12.859 1 34.59 141 PRO B CA 1
ATOM 3574 C C . PRO B 1 141 ? 11.867 18.047 -12.023 1 34.59 141 PRO B C 1
ATOM 3576 O O . PRO B 1 141 ? 11.438 17.672 -10.93 1 34.59 141 PRO B O 1
ATOM 3579 N N . GLN B 1 142 ? 12.117 19.344 -11.688 1 38.44 142 GLN B N 1
ATOM 3580 C CA . GLN B 1 142 ? 11.109 20.297 -11.234 1 38.44 142 GLN B CA 1
ATOM 3581 C C . GLN B 1 142 ? 9.711 19.672 -11.297 1 38.44 142 GLN B C 1
ATOM 3583 O O . GLN B 1 142 ? 9.125 19.562 -12.375 1 38.44 142 GLN B O 1
ATOM 3588 N N . HIS B 1 143 ? 9.531 18.531 -10.609 1 51.59 143 HIS B N 1
ATOM 3589 C CA . HIS B 1 143 ? 8.148 18.094 -10.773 1 51.59 143 HIS B CA 1
ATOM 3590 C C . HIS B 1 143 ? 7.18 19.266 -10.672 1 51.59 143 HIS B C 1
ATOM 3592 O O . HIS B 1 143 ? 7.215 20.016 -9.695 1 51.59 143 HIS B O 1
ATOM 3598 N N . SER B 1 144 ? 6.922 19.859 -11.578 1 64.25 144 SER B N 1
ATOM 3599 C CA . SER B 1 144 ? 5.887 20.875 -11.695 1 64.25 144 SER B CA 1
ATOM 3600 C C . SER B 1 144 ? 4.664 20.531 -10.852 1 64.25 144 SER B C 1
ATOM 3602 O O . SER B 1 144 ? 4.219 19.375 -10.844 1 64.25 144 SER B O 1
ATOM 3604 N N . ILE B 1 145 ? 4.504 21.406 -9.82 1 80.75 145 ILE B N 1
ATOM 3605 C CA . ILE B 1 145 ? 3.273 21.297 -9.039 1 80.75 145 ILE B CA 1
ATOM 3606 C C . ILE B 1 145 ? 2.07 21.547 -9.945 1 80.75 145 ILE B C 1
ATOM 3608 O O . ILE B 1 145 ? 2.025 22.547 -10.672 1 80.75 145 ILE B O 1
ATOM 3612 N N . SER B 1 146 ? 1.304 20.578 -10.016 1 89.06 146 SER B N 1
ATOM 3613 C CA . SER B 1 146 ? 0.03 20.719 -10.711 1 89.06 146 SER B CA 1
ATOM 3614 C C . SER B 1 146 ? -1.085 21.109 -9.75 1 89.06 146 SER B C 1
ATOM 3616 O O . SER B 1 146 ? -1.131 20.641 -8.617 1 89.06 146 SER B O 1
ATOM 3618 N N . HIS B 1 147 ? -1.881 22 -10.219 1 90.25 147 HIS B N 1
ATOM 3619 C CA . HIS B 1 147 ? -3.008 22.453 -9.414 1 90.25 147 HIS B CA 1
ATOM 3620 C C . HIS B 1 147 ? -4.32 21.875 -9.93 1 90.25 147 HIS B C 1
ATOM 3622 O O . HIS B 1 147 ? -4.539 21.797 -11.141 1 90.25 147 HIS B O 1
ATOM 3628 N N . PHE B 1 148 ? -5.082 21.422 -8.961 1 92.81 148 PHE B N 1
ATOM 3629 C CA . PHE B 1 148 ? -6.398 20.906 -9.305 1 92.81 148 PHE B CA 1
ATOM 3630 C C . PHE B 1 148 ? -7.484 21.609 -8.5 1 92.81 148 PHE B C 1
ATOM 3632 O O . PHE B 1 148 ? -7.316 21.859 -7.305 1 92.81 148 PHE B O 1
ATOM 3639 N N . ALA B 1 149 ? -8.578 21.891 -9.203 1 90.94 149 ALA B N 1
ATOM 3640 C CA . ALA B 1 149 ? -9.727 22.547 -8.578 1 90.94 149 ALA B CA 1
ATOM 3641 C C . ALA B 1 149 ? -10.609 21.531 -7.859 1 90.94 149 ALA B C 1
ATOM 3643 O O . ALA B 1 149 ? -10.461 20.312 -8.047 1 90.94 149 ALA B O 1
ATOM 3644 N N . PRO B 1 150 ? -11.477 22 -7.055 1 86.75 150 PRO B N 1
ATOM 3645 C CA . PRO B 1 150 ? -12.391 21.078 -6.355 1 86.75 150 PRO B CA 1
ATOM 3646 C C . PRO B 1 150 ? -13.203 20.219 -7.312 1 86.75 150 PRO B C 1
ATOM 3648 O O . PRO B 1 150 ? -13.742 20.719 -8.305 1 86.75 150 PRO B O 1
ATOM 3651 N N . ASN B 1 151 ? -13.234 18.891 -7.055 1 85.88 151 ASN B N 1
ATOM 3652 C CA . ASN B 1 151 ? -14.023 17.891 -7.773 1 85.88 151 ASN B CA 1
ATOM 3653 C C . ASN B 1 151 ? -13.438 17.609 -9.148 1 85.88 151 ASN B C 1
ATOM 3655 O O . ASN B 1 151 ? -14.078 16.938 -9.977 1 85.88 151 ASN B O 1
ATOM 3659 N N . GLN B 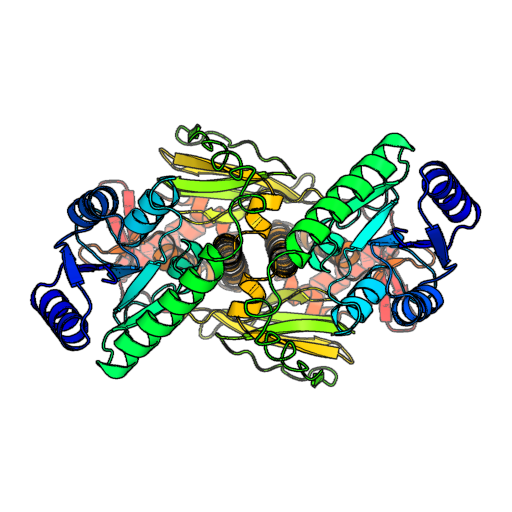1 152 ? -12.289 18.156 -9.352 1 91.38 152 GLN B N 1
ATOM 3660 C CA . GLN B 1 152 ? -11.641 17.875 -10.625 1 91.38 152 GLN B CA 1
ATOM 3661 C C . GLN B 1 152 ? -10.992 16.484 -10.625 1 91.38 152 GLN B C 1
ATOM 3663 O O . GLN B 1 152 ? -10.367 16.094 -9.641 1 91.38 152 GLN B O 1
ATOM 3668 N N . GLY B 1 153 ? -11.203 15.797 -11.711 1 93.69 153 GLY B N 1
ATOM 3669 C CA . GLY B 1 153 ? -10.531 14.516 -11.875 1 93.69 153 GLY B CA 1
ATOM 3670 C C . GLY B 1 153 ? -9.031 14.656 -12.07 1 93.69 153 GLY B C 1
ATOM 3671 O O . GLY B 1 153 ? -8.57 15.578 -12.75 1 93.69 153 GLY B O 1
ATOM 3672 N N . ILE B 1 154 ? -8.359 13.789 -11.5 1 94.44 154 ILE B N 1
ATOM 3673 C CA . ILE B 1 154 ? -6.902 13.789 -11.609 1 94.44 154 ILE B CA 1
ATOM 3674 C C . ILE B 1 154 ? -6.457 12.641 -12.508 1 94.44 154 ILE B C 1
ATOM 3676 O O . ILE B 1 154 ? -6.734 11.469 -12.227 1 94.44 154 ILE B O 1
ATOM 3680 N N . PRO B 1 155 ? -5.738 12.906 -13.547 1 91.69 155 PRO B N 1
ATOM 3681 C CA . PRO B 1 155 ? -5.324 11.836 -14.453 1 91.69 155 PRO B CA 1
ATOM 3682 C C . PRO B 1 155 ? -4.301 10.898 -13.828 1 91.69 155 PRO B C 1
ATOM 3684 O O . PRO B 1 155 ? -3.354 11.352 -13.18 1 91.69 155 PRO B O 1
ATOM 3687 N N . LEU B 1 156 ? -4.566 9.68 -14 1 88.62 156 LEU B N 1
ATOM 3688 C CA . LEU B 1 156 ? -3.66 8.656 -13.492 1 88.62 156 LEU B CA 1
ATOM 3689 C C . LEU B 1 156 ? -2.965 7.93 -14.641 1 88.62 156 LEU B C 1
ATOM 3691 O O . LEU B 1 156 ? -3.586 7.648 -15.672 1 88.62 156 LEU B O 1
ATOM 3695 N N . HIS B 1 157 ? -1.677 7.711 -14.492 1 81.75 157 HIS B N 1
ATOM 3696 C CA . HIS B 1 157 ? -0.884 6.973 -15.469 1 81.75 157 HIS B CA 1
ATOM 3697 C C . HIS B 1 157 ? -0.096 5.848 -14.805 1 81.75 157 HIS B C 1
ATOM 3699 O O . HIS B 1 157 ? 0.484 6.039 -13.734 1 81.75 157 HIS B O 1
ATOM 3705 N N . PRO B 1 158 ? -0.049 4.707 -15.391 1 71.56 158 PRO B N 1
ATOM 3706 C CA . PRO B 1 158 ? 0.579 3.535 -14.773 1 71.56 158 PRO B CA 1
ATOM 3707 C C . PRO B 1 158 ? 2.066 3.738 -14.5 1 71.56 158 PRO B C 1
ATOM 3709 O O . PRO B 1 158 ? 2.645 3.045 -13.656 1 71.56 158 PRO B O 1
ATOM 3712 N N . ASP B 1 159 ? 2.656 4.664 -15.125 1 68.19 159 ASP B N 1
ATOM 3713 C CA . ASP B 1 159 ? 4.102 4.816 -15 1 68.19 159 ASP B CA 1
ATOM 3714 C C . ASP B 1 159 ? 4.457 5.988 -14.086 1 68.19 159 ASP B C 1
ATOM 3716 O O . ASP B 1 159 ? 5.613 6.414 -14.031 1 68.19 159 ASP B O 1
ATOM 3720 N N . SER B 1 160 ? 3.426 6.5 -13.5 1 81 160 SER B N 1
ATOM 3721 C CA . SER B 1 160 ? 3.707 7.648 -12.641 1 81 160 SER B CA 1
ATOM 3722 C C . SER B 1 160 ? 2.809 7.648 -11.406 1 81 160 SER B C 1
ATOM 3724 O O . SER B 1 160 ? 1.786 6.961 -11.375 1 81 160 SER B O 1
ATOM 3726 N N . PHE B 1 161 ? 3.299 8.398 -10.406 1 87.56 161 PHE B N 1
ATOM 3727 C CA . PHE B 1 161 ? 2.561 8.586 -9.156 1 87.56 161 PHE B CA 1
ATOM 3728 C C . PHE B 1 161 ? 2.438 10.062 -8.82 1 87.56 161 PHE B C 1
ATOM 3730 O O . PHE B 1 161 ? 3.311 10.859 -9.164 1 87.56 161 PHE B O 1
ATOM 3737 N N . TRP B 1 162 ? 1.35 10.328 -8.188 1 89.94 162 TRP B N 1
ATOM 3738 C CA . TRP B 1 162 ? 1.17 11.656 -7.625 1 89.94 162 TRP B CA 1
ATOM 3739 C C . TRP B 1 162 ? 1.514 11.672 -6.141 1 89.94 162 TRP B C 1
ATOM 3741 O O . TRP B 1 162 ? 1.176 10.734 -5.41 1 89.94 162 TRP B O 1
ATOM 3751 N N . GLN B 1 163 ? 2.145 12.711 -5.746 1 85.88 163 GLN B N 1
ATOM 3752 C CA . GLN B 1 163 ? 2.312 12.992 -4.324 1 85.88 163 GLN B CA 1
ATOM 3753 C C . GLN B 1 163 ? 1.545 14.25 -3.918 1 85.88 163 GLN B C 1
ATOM 3755 O O . GLN B 1 163 ? 1.638 15.281 -4.582 1 85.88 163 GLN B O 1
ATOM 3760 N N . VAL B 1 164 ? 0.864 14.125 -2.818 1 84.56 164 VAL B N 1
ATOM 3761 C CA . VAL B 1 164 ? 0.083 15.273 -2.361 1 84.56 164 VAL B CA 1
ATOM 3762 C C . VAL B 1 164 ? 0.986 16.25 -1.611 1 84.56 164 VAL B C 1
ATOM 3764 O O . VAL B 1 164 ? 1.658 15.867 -0.649 1 84.56 164 VAL B O 1
ATOM 3767 N N . HIS B 1 165 ? 0.982 17.391 -2.102 1 78.31 165 HIS B N 1
ATOM 3768 C CA . HIS B 1 165 ? 1.691 18.453 -1.409 1 78.31 165 HIS B CA 1
ATOM 3769 C C . HIS B 1 165 ? 0.748 19.25 -0.51 1 78.31 165 HIS B C 1
ATOM 3771 O O . HIS B 1 165 ? 1.133 19.672 0.583 1 78.31 165 HIS B O 1
ATOM 3777 N N . HIS B 1 166 ? -0.358 19.484 -1.06 1 79.69 166 HIS B N 1
ATOM 3778 C CA . HIS B 1 166 ? -1.4 20.203 -0.326 1 79.69 166 HIS B CA 1
ATOM 3779 C C . HIS B 1 166 ? -2.789 19.719 -0.743 1 79.69 166 HIS B C 1
ATOM 3781 O O . HIS B 1 166 ? -3.018 19.422 -1.914 1 79.69 166 HIS B O 1
ATOM 3787 N N . GLY B 1 167 ? -3.672 19.719 0.349 1 81.62 167 GLY B N 1
ATOM 3788 C CA . GLY B 1 167 ? -5.055 19.359 0.059 1 81.62 167 GLY B CA 1
ATOM 3789 C C . GLY B 1 167 ? -5.352 17.891 0.269 1 81.62 167 GLY B C 1
ATOM 3790 O O . GLY B 1 167 ? -4.57 17.188 0.905 1 81.62 167 GLY B O 1
ATOM 3791 N N . LEU B 1 168 ? -6.555 17.531 -0.172 1 87.62 168 LEU B N 1
ATOM 3792 C CA . LEU B 1 168 ? -7.047 16.172 -0.003 1 87.62 168 LEU B CA 1
ATOM 3793 C C . LEU B 1 168 ? -7.539 15.609 -1.329 1 87.62 168 LEU B C 1
ATOM 3795 O O . LEU B 1 168 ? -8.211 16.297 -2.096 1 87.62 168 LEU B O 1
ATOM 3799 N N . VAL B 1 169 ? -7.094 14.383 -1.582 1 92.25 169 VAL B N 1
ATOM 3800 C CA . VAL B 1 169 ? -7.527 13.688 -2.791 1 92.25 169 VAL B CA 1
ATOM 3801 C C . VAL B 1 169 ? -8.383 12.484 -2.414 1 92.25 169 VAL B C 1
ATOM 3803 O O . VAL B 1 169 ? -8.016 11.703 -1.531 1 92.25 169 VAL B O 1
ATOM 3806 N N . LYS B 1 170 ? -9.523 12.406 -3.008 1 90.88 170 LYS B N 1
ATOM 3807 C CA . LYS B 1 170 ? -10.359 11.219 -2.863 1 90.88 170 LYS B CA 1
ATOM 3808 C C . LYS B 1 170 ? -9.977 10.141 -3.873 1 90.88 170 LYS B C 1
ATOM 3810 O O . LYS B 1 170 ? -9.891 10.414 -5.074 1 90.88 170 LYS B O 1
ATOM 3815 N N . LEU B 1 171 ? -9.766 8.984 -3.375 1 93.38 171 LEU B N 1
ATOM 3816 C CA . LEU B 1 171 ? -9.383 7.852 -4.211 1 93.38 171 LEU B CA 1
ATOM 3817 C C . LEU B 1 171 ? -10.516 6.828 -4.289 1 93.38 171 LEU B C 1
ATOM 3819 O O . LEU B 1 171 ? -11.102 6.473 -3.266 1 93.38 171 LEU B O 1
ATOM 3823 N N . SER B 1 172 ? -10.781 6.395 -5.496 1 91.38 172 SER B N 1
ATOM 3824 C CA . SER B 1 172 ? -11.859 5.438 -5.703 1 91.38 172 SER B CA 1
ATOM 3825 C C . SER B 1 172 ? -11.461 4.352 -6.691 1 91.38 172 SER B C 1
ATOM 3827 O O . SER B 1 172 ? -10.523 4.535 -7.477 1 91.38 172 SER B O 1
ATOM 3829 N N . ALA B 1 173 ? -12.062 3.273 -6.574 1 89.94 173 ALA B N 1
ATOM 3830 C CA . ALA B 1 173 ? -11.883 2.146 -7.484 1 89.94 173 ALA B CA 1
ATOM 3831 C C . ALA B 1 173 ? -13.227 1.529 -7.863 1 89.94 173 ALA B C 1
ATOM 3833 O O . ALA B 1 173 ? -14.188 1.582 -7.086 1 89.94 173 ALA B O 1
ATOM 3834 N N . ALA B 1 174 ? -13.227 1.005 -9.078 1 84.69 174 ALA B N 1
ATOM 3835 C CA . ALA B 1 174 ? -14.461 0.377 -9.547 1 84.69 174 ALA B CA 1
ATOM 3836 C C . ALA B 1 174 ? -14.156 -0.887 -10.352 1 84.69 174 ALA B C 1
ATOM 3838 O O . ALA B 1 174 ? -13.164 -0.944 -11.078 1 84.69 174 ALA B O 1
ATOM 3839 N N . LEU B 1 175 ? -15.023 -1.879 -10.078 1 81.06 175 LEU B N 1
ATOM 3840 C CA . LEU B 1 175 ? -15.023 -3.021 -10.984 1 81.06 175 LEU B CA 1
ATOM 3841 C C . LEU B 1 175 ? -15.633 -2.643 -12.328 1 81.06 175 LEU B C 1
ATOM 3843 O O . LEU B 1 175 ? -16.266 -1.594 -12.453 1 81.06 175 LEU B O 1
ATOM 3847 N N . VAL B 1 176 ? -15.359 -3.557 -13.273 1 75.94 176 VAL B N 1
ATOM 3848 C CA . VAL B 1 176 ? -15.977 -3.33 -14.578 1 75.94 176 VAL B CA 1
ATOM 3849 C C . VAL B 1 176 ? -17.5 -3.291 -14.438 1 75.94 176 VAL B C 1
ATOM 3851 O O . VAL B 1 176 ? -18.094 -4.207 -13.867 1 75.94 176 VAL B O 1
ATOM 3854 N N . GLU B 1 177 ? -18.172 -2.246 -14.734 1 70.31 177 GLU B N 1
ATOM 3855 C CA . GLU B 1 177 ? -19.609 -2.014 -14.711 1 70.31 177 GLU B CA 1
ATOM 3856 C C . GLU B 1 177 ? -20.125 -1.778 -13.289 1 70.31 177 GLU B C 1
ATOM 3858 O O . GLU B 1 177 ? -21.328 -1.806 -13.047 1 70.31 177 GLU B O 1
ATOM 3863 N N . GLY B 1 178 ? -19.203 -1.761 -12.367 1 76.69 178 GLY B N 1
ATOM 3864 C CA . GLY B 1 178 ? -19.609 -1.518 -10.992 1 76.69 178 GLY B CA 1
ATOM 3865 C C . GLY B 1 178 ? -19.531 -0.053 -10.602 1 76.69 178 GLY B C 1
ATOM 3866 O O . GLY B 1 178 ? -19.016 0.772 -11.352 1 76.69 178 GLY B O 1
ATOM 3867 N N . GLU B 1 179 ? -20.109 0.214 -9.477 1 78.94 179 GLU B N 1
ATOM 3868 C CA . GLU B 1 179 ? -20.031 1.567 -8.938 1 78.94 179 GLU B CA 1
ATOM 3869 C C . GLU B 1 179 ? -18.703 1.815 -8.242 1 78.94 179 GLU B C 1
ATOM 3871 O O . GLU B 1 179 ? -18.172 0.925 -7.582 1 78.94 179 GLU B O 1
ATOM 3876 N N . PRO B 1 180 ? -18.281 3.012 -8.461 1 86.5 180 PRO B N 1
ATOM 3877 C CA . PRO B 1 180 ? -17.031 3.326 -7.777 1 86.5 180 PRO B CA 1
ATOM 3878 C C . PRO B 1 180 ? -17.172 3.305 -6.258 1 86.5 180 PRO B C 1
ATOM 3880 O O . PRO B 1 180 ? -18.203 3.705 -5.723 1 86.5 180 PRO B O 1
ATOM 3883 N N . VAL B 1 181 ? -16.094 2.84 -5.641 1 88.5 181 VAL B N 1
ATOM 3884 C CA . VAL B 1 181 ? -16 2.793 -4.184 1 88.5 181 VAL B CA 1
ATOM 3885 C C . VAL B 1 181 ? -14.781 3.568 -3.713 1 88.5 181 VAL B C 1
ATOM 3887 O O . VAL B 1 181 ? -13.727 3.52 -4.348 1 88.5 181 VAL B O 1
ATOM 3890 N N . VAL B 1 182 ? -14.992 4.219 -2.609 1 89.94 182 VAL B N 1
ATOM 3891 C CA . VAL B 1 182 ? -13.852 4.938 -2.047 1 89.94 182 VAL B CA 1
ATOM 3892 C C . VAL B 1 182 ? -12.852 3.941 -1.474 1 89.94 182 VAL B C 1
ATOM 3894 O O . VAL B 1 182 ? -13.219 3.049 -0.706 1 89.94 182 VAL B O 1
ATOM 3897 N N . VAL B 1 183 ? -11.617 4.105 -1.874 1 92.19 183 VAL B N 1
ATOM 3898 C CA . VAL B 1 183 ? -10.609 3.168 -1.394 1 92.19 183 VAL B CA 1
ATOM 3899 C C . VAL B 1 183 ? -9.617 3.893 -0.487 1 92.19 183 VAL B C 1
ATOM 3901 O O . VAL B 1 183 ? -8.703 3.273 0.068 1 92.19 183 VAL B O 1
ATOM 3904 N N . GLY B 1 184 ? -9.781 5.191 -0.371 1 90.62 184 GLY B N 1
ATOM 3905 C CA . GLY B 1 184 ? -8.938 5.953 0.538 1 90.62 184 GLY B CA 1
ATOM 3906 C C . GLY B 1 184 ? -8.914 7.438 0.232 1 90.62 184 GLY B C 1
ATOM 3907 O O . GLY B 1 184 ? -9.672 7.914 -0.615 1 90.62 184 GLY B O 1
ATOM 3908 N N . TRP B 1 185 ? -8.086 8.102 1.026 1 89.75 185 TRP B N 1
ATOM 3909 C CA . TRP B 1 185 ? -7.797 9.523 0.865 1 89.75 185 TRP B CA 1
ATOM 3910 C C . TRP B 1 185 ? -6.297 9.781 0.939 1 89.75 185 TRP B C 1
ATOM 3912 O O . TRP B 1 185 ? -5.586 9.133 1.716 1 89.75 185 TRP B O 1
ATOM 3922 N N . ALA B 1 186 ? -5.906 10.648 0.152 1 89.81 186 ALA B N 1
ATOM 3923 C CA . ALA B 1 186 ? -4.492 11 0.182 1 89.81 186 ALA B CA 1
ATOM 3924 C C . ALA B 1 186 ? -4.301 12.445 0.641 1 89.81 186 ALA B C 1
ATOM 3926 O O . ALA B 1 186 ? -4.953 13.359 0.128 1 89.81 186 ALA B O 1
ATOM 3927 N N . VAL B 1 187 ? -3.543 12.547 1.626 1 81.44 187 VAL B N 1
ATOM 3928 C CA . VAL B 1 187 ? -3.094 13.844 2.109 1 81.44 187 VAL B CA 1
ATOM 3929 C C . VAL B 1 187 ? -1.567 13.914 2.074 1 81.44 187 VAL B C 1
ATOM 3931 O O . VAL B 1 187 ? -0.901 12.898 1.842 1 81.44 187 VAL B O 1
ATOM 3934 N N . ALA B 1 188 ? -1.038 15.07 2.219 1 73.38 188 ALA B N 1
ATOM 3935 C CA . ALA B 1 188 ? 0.417 15.188 2.244 1 73.38 188 ALA B CA 1
ATOM 3936 C C . ALA B 1 188 ? 1.015 14.32 3.348 1 73.38 188 ALA B C 1
ATOM 3938 O O . ALA B 1 188 ? 0.494 14.273 4.465 1 73.38 188 ALA B O 1
ATOM 3939 N N . PRO B 1 189 ? 2.01 13.609 3.047 1 71.38 189 PRO B N 1
ATOM 3940 C CA . PRO B 1 189 ? 2.752 13.492 1.79 1 71.38 189 PRO B CA 1
ATOM 3941 C C . PRO B 1 189 ? 2.457 12.195 1.047 1 71.38 189 PRO B C 1
ATOM 3943 O O . PRO B 1 189 ? 3.352 11.617 0.42 1 71.38 189 PRO B O 1
ATOM 3946 N N . MET B 1 190 ? 1.259 11.695 1.195 1 81.31 190 MET B N 1
ATOM 3947 C CA . MET B 1 190 ? 0.889 10.383 0.668 1 81.31 190 MET B CA 1
ATOM 3948 C C . MET B 1 190 ? 0.997 10.359 -0.853 1 81.31 190 MET B C 1
ATOM 3950 O O . MET B 1 190 ? 0.922 11.406 -1.502 1 81.31 190 MET B O 1
ATOM 3954 N N . LEU B 1 191 ? 1.211 9.188 -1.361 1 86.25 191 LEU B N 1
ATOM 3955 C CA . LEU B 1 191 ? 1.3 8.906 -2.791 1 86.25 191 LEU B CA 1
ATOM 3956 C C . LEU B 1 191 ? 0.069 8.148 -3.275 1 86.25 191 LEU B C 1
ATOM 3958 O O . LEU B 1 191 ? -0.548 7.406 -2.51 1 86.25 191 LEU B O 1
ATOM 3962 N N . PHE B 1 192 ? -0.241 8.406 -4.473 1 90.19 192 PHE B N 1
ATOM 3963 C CA . PHE B 1 192 ? -1.271 7.586 -5.102 1 90.19 192 PHE B CA 1
ATOM 3964 C C . PHE B 1 192 ? -1.029 7.477 -6.605 1 90.19 192 PHE B C 1
ATOM 3966 O O . PHE B 1 192 ? -0.345 8.312 -7.191 1 90.19 192 PHE B O 1
ATOM 3973 N N . GLY B 1 193 ? -1.516 6.426 -7.133 1 88.25 193 GLY B N 1
ATOM 3974 C CA . GLY B 1 193 ? -1.391 6.117 -8.547 1 88.25 193 GLY B CA 1
ATOM 3975 C C . GLY B 1 193 ? -2.328 5.016 -9 1 88.25 193 GLY B C 1
ATOM 3976 O O . GLY B 1 193 ? -3.385 4.805 -8.406 1 88.25 193 GLY B O 1
ATOM 3977 N N . THR B 1 194 ? -2.006 4.512 -10.172 1 76.25 194 THR B N 1
ATOM 3978 C CA . THR B 1 194 ? -2.834 3.443 -10.719 1 76.25 194 THR B CA 1
ATOM 3979 C C . THR B 1 194 ? -1.977 2.25 -11.125 1 76.25 194 THR B C 1
ATOM 3981 O O . THR B 1 194 ? -0.768 2.387 -11.328 1 76.25 194 THR B O 1
ATOM 3984 N N . ASP B 1 195 ? -2.701 1.189 -10.977 1 68.38 195 ASP B N 1
ATOM 3985 C CA . ASP B 1 195 ? -2.045 -0.05 -11.383 1 68.38 195 ASP B CA 1
ATOM 3986 C C . ASP B 1 195 ? -1.971 -0.159 -12.898 1 68.38 195 ASP B C 1
ATOM 3988 O O . ASP B 1 195 ? -2.857 0.325 -13.609 1 68.38 195 ASP B O 1
ATOM 3992 N N . ALA B 1 196 ? -0.783 -0.42 -13.367 1 54 196 ALA B N 1
ATOM 3993 C CA . ALA B 1 196 ? -0.597 -0.583 -14.812 1 54 196 ALA B CA 1
ATOM 3994 C C . ALA B 1 196 ? -1.315 -1.829 -15.32 1 54 196 ALA B C 1
ATOM 3996 O O . ALA B 1 196 ? -1.546 -1.973 -16.516 1 54 196 ALA B O 1
ATOM 3997 N N . VAL B 1 197 ? -1.666 -2.729 -14.469 1 50.72 197 VAL B N 1
ATOM 3998 C CA . VAL B 1 197 ? -2.074 -4.051 -14.938 1 50.72 197 VAL B CA 1
ATOM 3999 C C . VAL B 1 197 ? -3.541 -4.023 -15.352 1 50.72 197 VAL B C 1
ATOM 4001 O O . VAL B 1 197 ? -4.344 -3.289 -14.773 1 50.72 197 VAL B O 1
ATOM 4004 N N . GLU B 1 198 ? -3.781 -4.375 -16.594 1 47.22 198 GLU B N 1
ATOM 4005 C CA . GLU B 1 198 ? -5.152 -4.613 -17.031 1 47.22 198 GLU B CA 1
ATOM 4006 C C . GLU B 1 198 ? -5.992 -5.234 -15.922 1 47.22 198 GLU B C 1
ATOM 4008 O O . GLU B 1 198 ? -6.043 -6.457 -15.781 1 47.22 198 GLU B O 1
ATOM 4013 N N . SER B 1 199 ? -6.238 -4.426 -14.891 1 61 199 SER B N 1
ATOM 4014 C CA . SER B 1 199 ? -6.965 -4.941 -13.734 1 61 199 SER B CA 1
ATOM 4015 C C . SER B 1 199 ? -8.469 -4.781 -13.914 1 61 199 SER B C 1
ATOM 4017 O O . SER B 1 199 ? -8.922 -4.051 -14.797 1 61 199 SER B O 1
ATOM 4019 N N . GLU B 1 200 ? -9.219 -5.77 -13.484 1 66.56 200 GLU B N 1
ATOM 4020 C CA . GLU B 1 200 ? -10.672 -5.715 -13.375 1 66.56 200 GLU B CA 1
ATOM 4021 C C . GLU B 1 200 ? -11.125 -4.496 -12.578 1 66.56 200 GLU B C 1
ATOM 4023 O O . GLU B 1 200 ? -12.32 -4.227 -12.469 1 66.56 200 GLU B O 1
ATOM 4028 N N . VAL B 1 201 ? -10.078 -3.717 -12.203 1 79.75 201 VAL B N 1
ATOM 4029 C CA . VAL B 1 201 ? -10.406 -2.596 -11.328 1 79.75 201 VAL B CA 1
ATOM 4030 C C . VAL B 1 201 ? -9.867 -1.298 -11.93 1 79.75 201 VAL B C 1
ATOM 4032 O O . VAL B 1 201 ? -8.703 -1.231 -12.344 1 79.75 201 VAL B O 1
ATOM 4035 N N . TYR B 1 202 ? -10.766 -0.362 -12.102 1 82.88 202 TYR B N 1
ATOM 4036 C CA . TYR B 1 202 ? -10.383 0.967 -12.562 1 82.88 202 TYR B CA 1
ATOM 4037 C C . TYR B 1 202 ? -10.234 1.932 -11.391 1 82.88 202 TYR B C 1
ATOM 4039 O O . TYR B 1 202 ? -11.062 1.938 -10.477 1 82.88 202 TYR B O 1
ATOM 4047 N N . TYR B 1 203 ? -9.133 2.697 -11.469 1 88.12 203 TYR B N 1
ATOM 4048 C CA . TYR B 1 203 ? -8.836 3.615 -10.375 1 88.12 203 TYR B CA 1
ATOM 4049 C C . TYR B 1 203 ? -9.086 5.059 -10.789 1 88.12 203 TYR B C 1
ATOM 4051 O O . TYR B 1 203 ? -8.812 5.441 -11.93 1 88.12 203 TYR B O 1
ATOM 4059 N N . GLN B 1 204 ? -9.648 5.789 -9.875 1 88.62 204 GLN B N 1
ATOM 4060 C CA . GLN B 1 204 ? -9.93 7.203 -10.102 1 88.62 204 GLN B CA 1
ATOM 4061 C C . GLN B 1 204 ? -9.484 8.047 -8.914 1 88.62 204 GLN B C 1
ATOM 4063 O O . GLN B 1 204 ? -9.406 7.547 -7.785 1 88.62 204 GLN B O 1
ATOM 4068 N N . ALA B 1 205 ? -9.109 9.242 -9.211 1 94.5 205 ALA B N 1
ATOM 4069 C CA . ALA B 1 205 ? -8.75 10.219 -8.18 1 94.5 205 ALA B CA 1
ATOM 4070 C C . ALA B 1 205 ? -9.375 11.578 -8.461 1 94.5 205 ALA B C 1
ATOM 4072 O O . ALA B 1 205 ? -9.461 12 -9.617 1 94.5 205 ALA B O 1
ATOM 4073 N N . SER B 1 206 ? -9.859 12.227 -7.422 1 92.38 206 SER B N 1
ATOM 4074 C CA . SER B 1 206 ? -10.453 13.555 -7.586 1 92.38 206 SER B CA 1
ATOM 4075 C C . SER B 1 206 ? -10.055 14.484 -6.445 1 92.38 206 SER B C 1
ATOM 4077 O O . SER B 1 206 ? -9.859 14.039 -5.312 1 92.38 206 SER B O 1
ATOM 4079 N N . ALA B 1 207 ? -9.969 15.711 -6.688 1 92.38 207 ALA B N 1
ATOM 4080 C CA . ALA B 1 207 ? -9.578 16.734 -5.715 1 92.38 207 ALA B CA 1
ATOM 4081 C C . ALA B 1 207 ? -10.742 17.094 -4.805 1 92.38 207 ALA B C 1
ATOM 4083 O O . ALA B 1 207 ? -11.859 17.328 -5.277 1 92.38 207 ALA B O 1
ATOM 4084 N N . VAL B 1 208 ? -10.383 17 -3.527 1 86.75 208 VAL B N 1
ATOM 4085 C CA . VAL B 1 208 ? -11.305 17.547 -2.545 1 86.75 208 VAL B CA 1
ATOM 4086 C C . VAL B 1 208 ? -10.852 18.938 -2.131 1 86.75 208 VAL B C 1
ATOM 4088 O O . VAL B 1 208 ? -9.906 19.094 -1.349 1 86.75 208 VAL B O 1
ATOM 4091 N N . GLY B 1 209 ? -11.422 20.016 -2.701 1 83.38 209 GLY B N 1
ATOM 4092 C CA . GLY B 1 209 ? -10.898 21.375 -2.566 1 83.38 209 GLY B CA 1
ATOM 4093 C C . GLY B 1 209 ? -9.727 21.641 -3.486 1 83.38 209 GLY B C 1
ATOM 4094 O O . GLY B 1 209 ? -9.617 21.047 -4.559 1 83.38 209 GLY B O 1
ATOM 4095 N N . ARG B 1 210 ? -8.922 22.562 -3.049 1 84.69 210 ARG B N 1
ATOM 4096 C CA . ARG B 1 210 ? -7.719 22.859 -3.816 1 84.69 210 ARG B CA 1
ATOM 4097 C C . ARG B 1 210 ? -6.582 21.906 -3.449 1 84.69 210 ARG B C 1
ATOM 4099 O O . ARG B 1 210 ? -6.289 21.719 -2.268 1 84.69 210 ARG B O 1
ATOM 4106 N N . VAL B 1 211 ? -6.086 21.328 -4.523 1 89.88 211 VAL B N 1
ATOM 4107 C CA . VAL B 1 211 ? -5.059 20.328 -4.277 1 89.88 211 VAL B CA 1
ATOM 4108 C C . VAL B 1 211 ? -3.811 20.641 -5.098 1 89.88 211 VAL B C 1
ATOM 4110 O O . VAL B 1 211 ? -3.912 21.109 -6.234 1 89.88 211 VAL B O 1
ATOM 4113 N N . GLU B 1 212 ? -2.701 20.484 -4.48 1 85.56 212 GLU B N 1
ATOM 4114 C CA . GLU B 1 212 ? -1.404 20.609 -5.141 1 85.56 212 GLU B CA 1
ATOM 4115 C C . GLU B 1 212 ? -0.667 19.266 -5.156 1 85.56 212 GLU B C 1
ATOM 4117 O O . GLU B 1 212 ? -0.459 18.656 -4.105 1 85.56 212 GLU B O 1
ATOM 4122 N N . LEU B 1 213 ? -0.316 18.891 -6.398 1 89.62 213 LEU B N 1
ATOM 4123 C CA . LEU B 1 213 ? 0.293 17.578 -6.551 1 89.62 213 LEU B CA 1
ATOM 4124 C C . LEU B 1 213 ? 1.622 17.672 -7.293 1 89.62 213 LEU B C 1
ATOM 4126 O O . LEU B 1 213 ? 1.771 18.5 -8.203 1 89.62 213 LEU B O 1
ATOM 4130 N N . ALA B 1 214 ? 2.502 16.812 -6.914 1 83.81 214 ALA B N 1
ATOM 4131 C CA . ALA B 1 214 ? 3.746 16.609 -7.652 1 83.81 214 ALA B CA 1
ATOM 4132 C C . ALA B 1 214 ? 3.777 15.234 -8.312 1 83.81 214 ALA B C 1
ATOM 4134 O O . ALA B 1 214 ? 3.354 14.242 -7.711 1 83.81 214 ALA B O 1
ATOM 4135 N N . LYS B 1 215 ? 4.273 15.227 -9.469 1 84.81 215 LYS B N 1
ATOM 4136 C CA . LYS B 1 215 ? 4.32 13.969 -10.219 1 84.81 215 LYS B CA 1
ATOM 4137 C C . LYS B 1 215 ? 5.703 13.336 -10.141 1 84.81 215 LYS B C 1
ATOM 4139 O O . LYS B 1 215 ? 6.719 14.023 -10.273 1 84.81 215 LYS B O 1
ATOM 4144 N N . PHE B 1 216 ? 5.668 12.047 -9.922 1 78.56 216 PHE B N 1
ATOM 4145 C CA . PHE B 1 216 ? 6.906 11.273 -9.867 1 78.56 216 PHE B CA 1
ATOM 4146 C C . PHE B 1 216 ? 6.812 10.039 -10.766 1 78.56 216 PHE B C 1
ATOM 4148 O O . PHE B 1 216 ? 5.746 9.43 -10.875 1 78.56 216 PHE B O 1
ATOM 4155 N N . SER B 1 217 ? 7.887 9.703 -11.297 1 72.12 217 SER B N 1
ATOM 4156 C CA . SER B 1 217 ? 7.91 8.453 -12.047 1 72.12 217 SER B CA 1
ATOM 4157 C C . SER B 1 217 ? 7.949 7.25 -11.125 1 72.12 217 SER B C 1
ATOM 4159 O O . SER B 1 217 ? 8.344 7.363 -9.961 1 72.12 217 SER B O 1
ATOM 4161 N N . ALA B 1 218 ? 7.531 6.16 -11.625 1 71.62 218 ALA B N 1
ATOM 4162 C CA . ALA B 1 218 ? 7.578 4.918 -10.867 1 71.62 218 ALA B CA 1
ATOM 4163 C C . ALA B 1 218 ? 9 4.605 -10.406 1 71.62 218 ALA B C 1
ATOM 4165 O O . ALA B 1 218 ? 9.203 4.109 -9.297 1 71.62 218 ALA B O 1
ATOM 4166 N N . GLN B 1 219 ? 9.883 4.91 -11.18 1 63.72 219 GLN B N 1
ATOM 4167 C CA . GLN B 1 219 ? 11.289 4.68 -10.852 1 63.72 219 GLN B CA 1
ATOM 4168 C C . GLN B 1 219 ? 11.734 5.559 -9.68 1 63.72 219 GLN B C 1
ATOM 4170 O O . GLN B 1 219 ? 12.445 5.094 -8.789 1 63.72 219 GLN B O 1
ATOM 4175 N N . GLU B 1 220 ? 11.312 6.75 -9.742 1 66.94 220 GLU B N 1
ATOM 4176 C CA . GLU B 1 220 ? 11.633 7.68 -8.664 1 66.94 220 GLU B CA 1
ATOM 4177 C C . GLU B 1 220 ? 11.031 7.219 -7.34 1 66.94 220 GLU B C 1
ATOM 4179 O O . GLU B 1 220 ? 11.672 7.324 -6.293 1 66.94 220 GLU B O 1
ATOM 4184 N N . VAL B 1 221 ? 9.891 6.738 -7.383 1 73.44 221 VAL B N 1
ATOM 4185 C CA . VAL B 1 221 ? 9.188 6.262 -6.199 1 73.44 221 VAL B CA 1
ATOM 4186 C C . VAL B 1 221 ? 9.906 5.039 -5.629 1 73.44 221 VAL B C 1
ATOM 4188 O O . VAL B 1 221 ? 10.117 4.945 -4.414 1 73.44 221 VAL B O 1
ATOM 4191 N N . ALA B 1 222 ? 10.312 4.223 -6.469 1 67 222 ALA B N 1
ATOM 4192 C CA . ALA B 1 222 ? 10.984 2.996 -6.047 1 67 222 ALA B CA 1
ATOM 4193 C C . ALA B 1 222 ? 12.352 3.299 -5.445 1 67 222 ALA B C 1
ATOM 4195 O O . ALA B 1 222 ? 12.82 2.582 -4.559 1 67 222 ALA B O 1
ATOM 4196 N N . ALA B 1 223 ? 12.906 4.316 -5.914 1 58.56 223 ALA B N 1
ATOM 4197 C CA . ALA B 1 223 ? 14.281 4.637 -5.523 1 58.56 223 ALA B CA 1
ATOM 4198 C C . ALA B 1 223 ? 14.297 5.457 -4.234 1 58.56 223 ALA B C 1
ATOM 4200 O O . ALA B 1 223 ? 15.359 5.648 -3.633 1 58.56 223 ALA B O 1
ATOM 4201 N N . SER B 1 224 ? 13.141 5.859 -3.865 1 62.31 224 SER B N 1
ATOM 4202 C CA . SER B 1 224 ? 13.078 6.75 -2.711 1 62.31 224 SER B CA 1
ATOM 4203 C C . SER B 1 224 ? 12.492 6.039 -1.496 1 62.31 224 SER B C 1
ATOM 4205 O O . SER B 1 224 ? 11.32 5.652 -1.503 1 62.31 224 SER B O 1
ATOM 4207 N N . PRO B 1 225 ? 13.266 5.852 -0.489 1 61.72 225 PRO B N 1
ATOM 4208 C CA . PRO B 1 225 ? 12.742 5.219 0.724 1 61.72 225 PRO B CA 1
ATOM 4209 C C . PRO B 1 225 ? 11.531 5.953 1.297 1 61.72 225 PRO B C 1
ATOM 4211 O O . PRO B 1 225 ? 10.625 5.32 1.845 1 61.72 225 PRO B O 1
ATOM 4214 N N . HIS B 1 226 ? 11.508 7.18 1.104 1 62.91 226 HIS B N 1
ATOM 4215 C CA . HIS B 1 226 ? 10.391 7.98 1.595 1 62.91 226 HIS B CA 1
ATOM 4216 C C . HIS B 1 226 ? 9.094 7.629 0.862 1 62.91 226 HIS B C 1
ATOM 4218 O O . HIS B 1 226 ? 8.023 7.602 1.467 1 62.91 226 HIS B O 1
ATOM 4224 N N . MET B 1 227 ? 9.297 7.391 -0.219 1 69.69 227 MET B N 1
ATOM 4225 C CA . MET B 1 227 ? 8.117 7.074 -1.021 1 69.69 227 MET B CA 1
ATOM 4226 C C . MET B 1 227 ? 7.578 5.691 -0.675 1 69.69 227 MET B C 1
ATOM 4228 O O . MET B 1 227 ? 6.367 5.473 -0.689 1 69.69 227 MET B O 1
ATOM 4232 N N . ALA B 1 228 ? 8.43 4.809 -0.267 1 71.44 228 ALA B N 1
ATOM 4233 C CA . ALA B 1 228 ? 7.992 3.498 0.204 1 71.44 228 ALA B CA 1
ATOM 4234 C C . ALA B 1 228 ? 7.117 3.625 1.445 1 71.44 228 ALA B C 1
ATOM 4236 O O . ALA B 1 228 ? 6.113 2.922 1.578 1 71.44 228 ALA B O 1
ATOM 4237 N N . GLN B 1 229 ? 7.395 4.469 2.189 1 70.69 229 GLN B N 1
ATOM 4238 C CA . GLN B 1 229 ? 6.621 4.699 3.404 1 70.69 229 GLN B CA 1
ATOM 4239 C C . GLN B 1 229 ? 5.246 5.277 3.08 1 70.69 229 GLN B C 1
ATOM 4241 O O . GLN B 1 229 ? 4.254 4.926 3.721 1 70.69 229 GLN B O 1
ATOM 4246 N N . ALA B 1 230 ? 5.312 6.227 2.193 1 75.56 230 ALA B N 1
ATOM 4247 C CA . ALA B 1 230 ? 4.039 6.789 1.751 1 75.56 230 ALA B CA 1
ATOM 4248 C C . ALA B 1 230 ? 3.121 5.707 1.199 1 75.56 230 ALA B C 1
ATOM 4250 O O . ALA B 1 230 ? 1.912 5.727 1.439 1 75.56 230 ALA B O 1
ATOM 4251 N N . LEU B 1 231 ? 3.678 4.797 0.62 1 80.44 231 LEU B N 1
ATOM 4252 C CA . LEU B 1 231 ? 2.91 3.68 0.083 1 80.44 231 LEU B CA 1
ATOM 4253 C C . LEU B 1 231 ? 2.375 2.799 1.206 1 80.44 231 LEU B C 1
ATOM 4255 O O . LEU B 1 231 ? 1.238 2.324 1.142 1 80.44 231 LEU B O 1
ATOM 4259 N N . LEU B 1 232 ? 3.184 2.637 2.17 1 80.75 232 LEU B N 1
ATOM 4260 C CA . LEU B 1 232 ? 2.777 1.836 3.32 1 80.75 232 LEU B CA 1
ATOM 4261 C C . LEU B 1 232 ? 1.594 2.475 4.039 1 80.75 232 LEU B C 1
ATOM 4263 O O . LEU B 1 232 ? 0.666 1.778 4.453 1 80.75 232 LEU B O 1
ATOM 4267 N N . SER B 1 233 ? 1.664 3.727 4.137 1 82.25 233 SER B N 1
ATOM 4268 C CA . SER B 1 233 ? 0.556 4.438 4.766 1 82.25 233 SER B CA 1
ATOM 4269 C C . SER B 1 233 ? -0.744 4.223 3.998 1 82.25 233 SER B C 1
ATOM 4271 O O . SER B 1 233 ? -1.8 4.016 4.602 1 82.25 233 SER B O 1
ATOM 4273 N N . ARG B 1 234 ? -0.611 4.262 2.762 1 86.69 234 ARG B N 1
ATOM 4274 C CA . ARG B 1 234 ? -1.78 4.023 1.92 1 86.69 234 ARG B CA 1
ATOM 4275 C C . ARG B 1 234 ? -2.301 2.602 2.094 1 86.69 234 ARG B C 1
ATOM 4277 O O . ARG B 1 234 ? -3.512 2.381 2.15 1 86.69 234 ARG B O 1
ATOM 4284 N N . LEU B 1 235 ? -1.405 1.74 2.141 1 89 235 LEU B N 1
ATOM 4285 C CA . LEU B 1 235 ? -1.782 0.342 2.316 1 89 235 LEU B CA 1
ATOM 4286 C C . LEU B 1 235 ? -2.549 0.146 3.621 1 89 235 LEU B C 1
ATOM 4288 O O . LEU B 1 235 ? -3.619 -0.466 3.631 1 89 235 LEU B O 1
ATOM 4292 N N . TYR B 1 236 ? -2.098 0.698 4.648 1 86.75 236 TYR B N 1
ATOM 4293 C CA . TYR B 1 236 ? -2.738 0.5 5.941 1 86.75 236 TYR B CA 1
ATOM 4294 C C . TYR B 1 236 ? -4.07 1.237 6.012 1 86.75 236 TYR B C 1
ATOM 4296 O O . TYR B 1 236 ? -5.012 0.774 6.66 1 86.75 236 TYR B O 1
ATOM 4304 N N . GLN B 1 237 ? -4.129 2.336 5.344 1 89.31 237 GLN B N 1
ATOM 4305 C CA . GLN B 1 237 ? -5.422 3 5.238 1 89.31 237 GLN B CA 1
ATOM 4306 C C . GLN B 1 237 ? -6.445 2.105 4.547 1 89.31 237 GLN B C 1
ATOM 4308 O O . GLN B 1 237 ? -7.574 1.964 5.016 1 89.31 237 GLN B O 1
ATOM 4313 N N . SER B 1 238 ? -6.035 1.551 3.436 1 91.88 238 SER B N 1
ATOM 4314 C CA . SER B 1 238 ? -6.93 0.664 2.697 1 91.88 238 SER B CA 1
ATOM 4315 C C . SER B 1 238 ? -7.32 -0.549 3.533 1 91.88 238 SER B C 1
ATOM 4317 O O . SER B 1 238 ? -8.477 -0.969 3.523 1 91.88 238 SER B O 1
ATOM 4319 N N . ASN B 1 239 ? -6.363 -1.08 4.242 1 91.44 239 ASN B N 1
ATOM 4320 C CA . ASN B 1 239 ? -6.656 -2.211 5.117 1 91.44 239 ASN B CA 1
ATOM 4321 C C . ASN B 1 239 ? -7.641 -1.825 6.219 1 91.44 239 ASN B C 1
ATOM 4323 O O . ASN B 1 239 ? -8.547 -2.594 6.543 1 91.44 239 ASN B O 1
ATOM 4327 N N . ALA B 1 240 ? -7.445 -0.688 6.746 1 90.31 240 ALA B N 1
ATOM 4328 C CA . ALA B 1 240 ? -8.359 -0.211 7.781 1 90.31 240 ALA B CA 1
ATOM 4329 C C . ALA B 1 240 ? -9.773 -0.05 7.23 1 90.31 240 ALA B C 1
ATOM 4331 O O . ALA B 1 240 ? -10.75 -0.383 7.906 1 90.31 240 ALA B O 1
ATOM 4332 N N . LEU 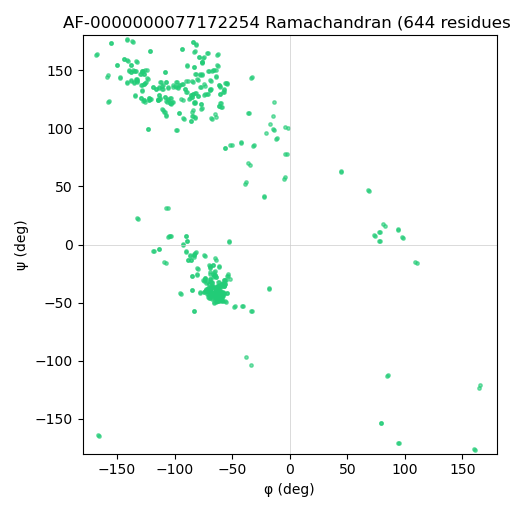B 1 241 ? -9.82 0.464 6.066 1 93.06 241 LEU B N 1
ATOM 4333 C CA . LEU B 1 241 ? -11.125 0.629 5.434 1 93.06 241 LEU B CA 1
ATOM 4334 C C . LEU B 1 241 ? -11.805 -0.721 5.234 1 93.06 241 LEU B C 1
ATOM 4336 O O . LEU B 1 241 ? -13.016 -0.848 5.445 1 93.06 241 LEU B O 1
ATOM 4340 N N . LEU B 1 242 ? -11.008 -1.661 4.871 1 92.75 242 LEU B N 1
ATOM 4341 C CA . LEU B 1 242 ? -11.562 -3.002 4.723 1 92.75 242 LEU B CA 1
ATOM 4342 C C . LEU B 1 242 ? -12.102 -3.518 6.051 1 92.75 242 LEU B C 1
ATOM 4344 O O . LEU B 1 242 ? -13.203 -4.07 6.102 1 92.75 242 LEU B O 1
ATOM 4348 N N . ALA B 1 243 ? -11.383 -3.338 7.07 1 89.94 243 ALA B N 1
ATOM 4349 C CA . ALA B 1 243 ? -11.82 -3.77 8.398 1 89.94 243 ALA B CA 1
ATOM 4350 C C . ALA B 1 243 ? -13.117 -3.078 8.805 1 89.94 243 ALA B C 1
ATOM 4352 O O . ALA B 1 243 ? -14.008 -3.709 9.367 1 89.94 243 ALA B O 1
ATOM 4353 N N . VAL B 1 244 ? -13.156 -1.838 8.477 1 91.62 244 VAL B N 1
ATOM 4354 C CA . VAL B 1 244 ? -14.336 -1.037 8.805 1 91.62 244 VAL B CA 1
ATOM 4355 C C . VAL B 1 244 ? -15.539 -1.548 8.023 1 91.62 244 VAL B C 1
ATOM 4357 O O . VAL B 1 244 ? -16.594 -1.818 8.602 1 91.62 244 VAL B O 1
ATOM 4360 N N . CYS B 1 245 ? -15.359 -1.705 6.734 1 90.25 245 CYS B N 1
ATOM 4361 C CA . CYS B 1 245 ? -16.453 -2.08 5.848 1 90.25 245 CYS B CA 1
ATOM 4362 C C . CYS B 1 245 ? -16.906 -3.516 6.109 1 90.25 245 CYS B C 1
ATOM 4364 O O . CYS B 1 245 ? -18.031 -3.893 5.773 1 90.25 245 CYS B O 1
ATOM 4366 N N . GLY B 1 246 ? -16.078 -4.238 6.707 1 87.19 246 GLY B N 1
ATOM 4367 C CA . GLY B 1 246 ? -16.375 -5.637 6.969 1 87.19 246 GLY B CA 1
ATOM 4368 C C . GLY B 1 246 ? -17.234 -5.844 8.203 1 87.19 246 GLY B C 1
ATOM 4369 O O . GLY B 1 246 ? -17.688 -6.961 8.469 1 87.19 246 GLY B O 1
ATOM 4370 N N . GLN B 1 247 ? -17.484 -4.848 8.938 1 86.94 247 GLN B N 1
ATOM 4371 C CA . GLN B 1 247 ? -18.328 -4.973 10.125 1 86.94 247 GLN B CA 1
ATOM 4372 C C . GLN B 1 247 ? -19.781 -5.219 9.742 1 86.94 247 GLN B C 1
ATOM 4374 O O . GLN B 1 247 ? -20.266 -4.699 8.734 1 86.94 247 GLN B O 1
ATOM 4379 N N . ARG B 1 248 ? -20.5 -5.949 10.586 1 83.56 248 ARG B N 1
ATOM 4380 C CA . ARG B 1 248 ? -21.875 -6.328 10.289 1 83.56 248 ARG B CA 1
ATOM 4381 C C . ARG B 1 248 ? -22.828 -5.164 10.531 1 83.56 248 ARG B C 1
ATOM 4383 O O . ARG B 1 248 ? -23.75 -4.93 9.75 1 83.56 248 ARG B O 1
ATOM 4390 N N . ARG B 1 249 ? -22.609 -4.445 11.602 1 89.06 249 ARG B N 1
ATOM 4391 C CA . ARG B 1 249 ? -23.531 -3.381 11.984 1 89.06 249 ARG B CA 1
ATOM 4392 C C . ARG B 1 249 ? -23.109 -2.049 11.367 1 89.06 249 ARG B C 1
ATOM 4394 O O . ARG B 1 249 ? -21.938 -1.666 11.43 1 89.06 249 ARG B O 1
ATOM 4401 N N . ALA B 1 250 ? -24.078 -1.377 10.812 1 91.31 250 ALA B N 1
ATOM 4402 C CA . ALA B 1 250 ? -23.828 -0.073 10.203 1 91.31 250 ALA B CA 1
ATOM 4403 C C . ALA B 1 250 ? -23.266 0.911 11.227 1 91.31 250 ALA B C 1
ATOM 4405 O O . ALA B 1 250 ? -22.422 1.752 10.891 1 91.31 250 ALA B O 1
ATOM 4406 N N . ASP B 1 251 ? -23.703 0.782 12.43 1 93.38 251 ASP B N 1
ATOM 4407 C CA . ASP B 1 251 ? -23.219 1.632 13.516 1 93.38 251 ASP B CA 1
ATOM 4408 C C . ASP B 1 251 ? -21.719 1.479 13.711 1 93.38 251 ASP B C 1
ATOM 4410 O O . ASP B 1 251 ? -21 2.473 13.812 1 93.38 251 ASP B O 1
ATOM 4414 N N . ASP B 1 252 ? -21.297 0.233 13.688 1 90.88 252 ASP B N 1
ATOM 4415 C CA . ASP B 1 252 ? -19.875 -0.061 13.852 1 90.88 252 ASP B CA 1
ATOM 4416 C C . ASP B 1 252 ? -19.062 0.459 12.664 1 90.88 252 ASP B C 1
ATOM 4418 O O . ASP B 1 252 ? -17.969 0.992 12.836 1 90.88 252 ASP B O 1
ATOM 4422 N N . ARG B 1 253 ? -19.625 0.282 11.516 1 92.38 253 ARG B N 1
ATOM 4423 C CA . ARG B 1 253 ? -18.938 0.739 10.32 1 92.38 253 ARG B CA 1
ATOM 4424 C C . ARG B 1 253 ? -18.766 2.254 10.328 1 92.38 253 ARG B C 1
ATOM 4426 O O . ARG B 1 253 ? -17.688 2.768 10.031 1 92.38 253 ARG B O 1
ATOM 4433 N N . LEU B 1 254 ? -19.812 2.98 10.703 1 95.19 254 LEU B N 1
ATOM 4434 C CA . LEU B 1 254 ? -19.734 4.438 10.695 1 95.19 254 LEU B CA 1
ATOM 4435 C C . LEU B 1 254 ? -18.781 4.941 11.773 1 95.19 254 LEU B C 1
ATOM 4437 O O . LEU B 1 254 ? -17.984 5.852 11.523 1 95.19 254 LEU B O 1
ATOM 4441 N N . ARG B 1 255 ? -18.875 4.344 12.922 1 93.56 255 ARG B N 1
ATOM 4442 C CA . ARG B 1 255 ? -17.938 4.73 13.984 1 93.56 255 ARG B CA 1
ATOM 4443 C C . ARG B 1 255 ? -16.5 4.488 13.555 1 93.56 255 ARG B C 1
ATOM 4445 O O . ARG B 1 255 ? -15.641 5.359 13.727 1 93.56 255 ARG B O 1
ATOM 4452 N N . GLY B 1 256 ? -16.266 3.324 13.008 1 92.06 256 GLY B N 1
ATOM 4453 C CA . GLY B 1 256 ? -14.938 3.012 12.516 1 92.06 256 GLY B CA 1
ATOM 4454 C C . GLY B 1 256 ? -14.453 3.98 11.453 1 92.06 256 GLY B C 1
ATOM 4455 O O . GLY B 1 256 ? -13.289 4.391 11.469 1 92.06 256 GLY B O 1
ATOM 4456 N N . LEU B 1 257 ? -15.312 4.293 10.555 1 93.56 257 LEU B N 1
ATOM 4457 C CA . LEU B 1 257 ? -14.961 5.238 9.5 1 93.56 257 LEU B CA 1
ATOM 4458 C C . LEU B 1 257 ? -14.602 6.602 10.086 1 93.56 257 LEU B C 1
ATOM 4460 O O . LEU B 1 257 ? -13.602 7.207 9.688 1 93.56 257 LEU B O 1
ATOM 4464 N N . LEU B 1 258 ? -15.406 7.059 11.008 1 94 258 LEU B N 1
ATOM 4465 C CA . LEU B 1 258 ? -15.164 8.367 11.609 1 94 258 LEU B CA 1
ATOM 4466 C C . LEU B 1 258 ? -13.836 8.391 12.352 1 94 258 LEU B C 1
ATOM 4468 O O . LEU B 1 258 ? -13.094 9.375 12.289 1 94 258 LEU B O 1
ATOM 4472 N N . LEU B 1 259 ? -13.555 7.324 13.008 1 90.06 259 LEU B N 1
ATOM 4473 C CA . LEU B 1 259 ? -12.281 7.23 13.719 1 90.06 259 LEU B CA 1
ATOM 4474 C C . LEU B 1 259 ? -11.109 7.227 12.742 1 90.06 259 LEU B C 1
ATOM 4476 O O . LEU B 1 259 ? -10.078 7.855 12.992 1 90.06 259 LEU B O 1
ATOM 4480 N N . LEU B 1 260 ? -11.289 6.512 11.711 1 88.38 260 LEU B N 1
ATOM 4481 C CA . LEU B 1 260 ? -10.266 6.48 10.672 1 88.38 260 LEU B CA 1
ATOM 4482 C C . LEU B 1 260 ? -10.055 7.867 10.07 1 88.38 260 LEU B C 1
ATOM 4484 O O . LEU B 1 260 ? -8.914 8.305 9.906 1 88.38 260 LEU B O 1
ATOM 4488 N N . LEU B 1 261 ? -11.164 8.539 9.75 1 89.56 261 LEU B N 1
ATOM 4489 C CA . LEU B 1 261 ? -11.086 9.875 9.172 1 89.56 261 LEU B CA 1
ATOM 4490 C C . LEU B 1 261 ? -10.43 10.852 10.141 1 89.56 261 LEU B C 1
ATOM 4492 O O . LEU B 1 261 ? -9.641 11.703 9.734 1 89.56 261 LEU B O 1
ATOM 4496 N N . LYS B 1 262 ? -10.797 10.695 11.344 1 88 262 LYS B N 1
ATOM 4497 C CA . LYS B 1 262 ? -10.195 11.508 12.398 1 88 262 LYS B CA 1
ATOM 4498 C C . LYS B 1 262 ? -8.672 11.391 12.383 1 88 262 LYS B C 1
ATOM 4500 O O . LYS B 1 262 ? -7.969 12.391 12.492 1 88 262 LYS B O 1
ATOM 4505 N N . ARG B 1 263 ? -8.25 10.258 12.203 1 81 263 ARG B N 1
ATOM 4506 C CA . ARG B 1 263 ? -6.816 9.969 12.219 1 81 263 ARG B CA 1
ATOM 4507 C C . ARG B 1 263 ? -6.141 10.469 10.945 1 81 263 ARG B C 1
ATOM 4509 O O . ARG B 1 263 ? -5.062 11.062 11 1 81 263 ARG B O 1
ATOM 4516 N N . GLU B 1 264 ? -6.789 10.281 9.844 1 80.06 264 GLU B N 1
ATOM 4517 C CA . GLU B 1 264 ? -6.164 10.492 8.539 1 80.06 264 GLU B CA 1
ATOM 4518 C C . GLU B 1 264 ? -6.246 11.961 8.125 1 80.06 264 GLU B C 1
ATOM 4520 O O . GLU B 1 264 ? -5.316 12.492 7.508 1 80.06 264 GLU B O 1
ATOM 4525 N N . VAL B 1 265 ? -7.363 12.539 8.422 1 81.94 265 VAL B N 1
ATOM 4526 C CA . VAL B 1 265 ? -7.582 13.867 7.867 1 81.94 265 VAL B CA 1
ATOM 4527 C C . VAL B 1 265 ? -8.062 14.812 8.961 1 81.94 265 VAL B C 1
ATOM 4529 O O . VAL B 1 265 ? -8.766 15.789 8.688 1 81.94 265 VAL B O 1
ATOM 4532 N N . GLY B 1 266 ? -7.762 14.43 10.141 1 80.69 266 GLY B N 1
ATOM 4533 C CA . GLY B 1 266 ? -8.211 15.234 11.258 1 80.69 266 GLY B CA 1
ATOM 4534 C C . GLY B 1 266 ? -7.219 16.328 11.648 1 80.69 266 GLY B C 1
ATOM 4535 O O . GLY B 1 266 ? -6.02 16.203 11.391 1 80.69 266 GLY B O 1
ATOM 4536 N N . GLU B 1 267 ? -7.766 17.328 12.211 1 74.06 267 GLU B N 1
ATOM 4537 C CA . GLU B 1 267 ? -6.996 18.391 12.844 1 74.06 267 GLU B CA 1
ATOM 4538 C C . GLU B 1 267 ? -7.551 18.719 14.227 1 74.06 267 GLU B C 1
ATOM 4540 O O . GLU B 1 267 ? -8.766 18.688 14.438 1 74.06 267 GLU B O 1
ATOM 4545 N N . PRO B 1 268 ? -6.676 18.984 15.109 1 74.94 268 PRO B N 1
ATOM 4546 C CA . PRO B 1 268 ? -7.168 19.297 16.453 1 74.94 268 PRO B CA 1
ATOM 4547 C C . PRO B 1 268 ? -8.078 20.516 16.484 1 74.94 268 PRO B C 1
ATOM 4549 O O . PRO B 1 268 ? -7.848 21.484 15.758 1 74.94 268 PRO B O 1
ATOM 4552 N N . CYS B 1 269 ? -9.195 20.453 17.203 1 71.94 269 CYS B N 1
ATOM 4553 C CA . CYS B 1 269 ? -10.117 21.562 17.422 1 71.94 269 CYS B CA 1
ATOM 4554 C C . CYS B 1 269 ? -10.656 21.531 18.859 1 71.94 269 CYS B C 1
ATOM 4556 O O . CYS B 1 269 ? -10.297 20.656 19.641 1 71.94 269 CYS B O 1
ATOM 4558 N N . ARG B 1 270 ? -11.445 22.656 19.031 1 76.81 270 ARG B N 1
ATOM 4559 C CA . ARG B 1 270 ? -12.094 22.703 20.344 1 76.81 270 ARG B CA 1
ATOM 4560 C C . ARG B 1 270 ? -13.086 21.562 20.516 1 76.81 270 ARG B C 1
ATOM 4562 O O . ARG B 1 270 ? -13.969 21.375 19.688 1 76.81 270 ARG B O 1
ATOM 4569 N N . GLY B 1 271 ? -12.875 20.672 21.328 1 79.62 271 GLY B N 1
ATOM 4570 C CA . GLY B 1 271 ? -13.812 19.594 21.609 1 79.62 271 GLY B CA 1
ATOM 4571 C C . GLY B 1 271 ? -13.352 18.25 21.078 1 79.62 271 GLY B C 1
ATOM 4572 O O . GLY B 1 271 ? -14.016 17.234 21.281 1 79.62 271 GLY B O 1
ATOM 4573 N N . GLY B 1 272 ? -12.367 18.359 20.203 1 88.19 272 GLY B N 1
ATOM 4574 C CA . GLY B 1 272 ? -11.828 17.094 19.703 1 88.19 272 GLY B CA 1
ATOM 4575 C C . GLY B 1 272 ? -10.984 17.25 18.453 1 88.19 272 GLY B C 1
ATOM 4576 O O . GLY B 1 272 ? -10.008 18 18.453 1 88.19 272 GLY B O 1
ATOM 4577 N N . THR B 1 273 ? -11.43 16.5 17.422 1 88.56 273 THR B N 1
ATOM 4578 C CA . THR B 1 273 ? -10.719 16.531 16.141 1 88.56 273 THR B CA 1
ATOM 4579 C C . THR B 1 273 ? -11.664 16.875 15 1 88.56 273 THR B C 1
ATOM 4581 O O . THR B 1 273 ? -12.672 16.188 14.797 1 88.56 273 THR B O 1
ATOM 4584 N N . ARG B 1 274 ? -11.312 17.922 14.312 1 89 274 ARG B N 1
ATOM 4585 C CA . ARG B 1 274 ? -12.133 18.344 13.172 1 89 274 ARG B CA 1
ATOM 4586 C C . ARG B 1 274 ? -11.578 17.781 11.867 1 89 274 ARG B C 1
ATOM 4588 O O . ARG B 1 274 ? -10.367 17.766 11.656 1 89 274 ARG B O 1
ATOM 4595 N N . LEU B 1 275 ? -12.531 17.281 11 1 87.69 275 LEU B N 1
ATOM 4596 C CA . LEU B 1 275 ? -12.102 16.812 9.695 1 87.69 275 LEU B CA 1
ATOM 4597 C C . LEU B 1 275 ? -11.75 17.969 8.773 1 87.69 275 LEU B C 1
ATOM 4599 O O . LEU B 1 275 ? -12.477 18.969 8.719 1 87.69 275 LEU B O 1
ATOM 4603 N N . ARG B 1 276 ? -10.68 17.859 8.055 1 77.31 276 ARG B N 1
ATOM 4604 C CA . ARG B 1 276 ? -10.156 18.922 7.219 1 77.31 276 ARG B CA 1
ATOM 4605 C C . ARG B 1 276 ? -11.07 19.188 6.023 1 77.31 276 ARG B C 1
ATOM 4607 O O . ARG B 1 276 ? -11.008 20.25 5.406 1 77.31 276 ARG B O 1
ATOM 4614 N N . VAL B 1 277 ? -11.914 18.219 5.738 1 78.31 277 VAL B N 1
ATOM 4615 C CA . VAL B 1 277 ? -12.805 18.344 4.59 1 78.31 277 VAL B CA 1
ATOM 4616 C C . VAL B 1 277 ? -14.227 17.969 4.988 1 78.31 277 VAL B C 1
ATOM 4618 O O . VAL B 1 277 ? -14.438 17.266 5.984 1 78.31 277 VAL B O 1
ATOM 4621 N N . ARG B 1 278 ? -15.078 18.531 4.148 1 85.69 278 ARG B N 1
ATOM 4622 C CA . ARG B 1 278 ? -16.484 18.219 4.352 1 85.69 278 ARG B CA 1
ATOM 4623 C C . ARG B 1 278 ? -16.844 16.891 3.678 1 85.69 278 ARG B C 1
ATOM 4625 O O . ARG B 1 278 ? -16.547 16.688 2.502 1 85.69 278 ARG B O 1
ATOM 4632 N N . PHE B 1 279 ? -17.484 16.031 4.438 1 87.44 279 PHE B N 1
ATOM 4633 C CA . PHE B 1 279 ? -18.047 14.805 3.9 1 87.44 279 PHE B CA 1
ATOM 4634 C C . PHE B 1 279 ? -19.578 14.844 3.957 1 87.44 279 PHE B C 1
ATOM 4636 O O . PHE B 1 279 ? -20.156 15.109 5.012 1 87.44 279 PHE B O 1
ATOM 4643 N N . THR B 1 280 ? -20.156 14.602 2.779 1 87.81 280 THR B N 1
ATOM 4644 C CA . THR B 1 280 ? -21.625 14.516 2.781 1 87.81 280 THR B CA 1
ATOM 4645 C C . THR B 1 280 ? -22.078 13.188 3.375 1 87.81 280 THR B C 1
ATOM 4647 O O . THR B 1 280 ? -21.297 12.25 3.498 1 87.81 280 THR B O 1
ATOM 4650 N N . HIS B 1 281 ? -23.328 13.172 3.785 1 93.06 281 HIS B N 1
ATOM 4651 C CA . HIS B 1 281 ? -23.906 11.914 4.27 1 93.06 281 HIS B CA 1
ATOM 4652 C C . HIS B 1 281 ? -23.812 10.828 3.205 1 93.06 281 HIS B C 1
ATOM 4654 O O . HIS B 1 281 ? -23.594 9.656 3.527 1 93.06 281 HIS B O 1
ATOM 4660 N N . GLN B 1 282 ? -23.906 11.242 1.988 1 87.62 282 GLN B N 1
ATOM 4661 C CA . GLN B 1 282 ? -23.828 10.297 0.875 1 87.62 282 GLN B CA 1
ATOM 4662 C C . GLN B 1 282 ? -22.406 9.75 0.728 1 87.62 282 GLN B C 1
ATOM 4664 O O . GLN B 1 282 ? -22.219 8.562 0.471 1 87.62 282 GLN B O 1
ATOM 4669 N N . ASP B 1 283 ? -21.438 10.633 0.935 1 84.94 283 ASP B N 1
ATOM 4670 C CA . ASP B 1 283 ? -20.047 10.203 0.879 1 84.94 283 ASP B CA 1
ATOM 4671 C C . ASP B 1 283 ? -19.766 9.109 1.912 1 84.94 283 ASP B C 1
ATOM 4673 O O . ASP B 1 283 ? -19.156 8.086 1.594 1 84.94 283 ASP B O 1
ATOM 4677 N N . LEU B 1 284 ? -20.219 9.414 3.074 1 92.06 284 LEU B N 1
ATOM 4678 C CA . LEU B 1 284 ? -20 8.477 4.172 1 92.06 284 LEU B CA 1
ATOM 4679 C C . LEU B 1 284 ? -20.734 7.164 3.912 1 92.06 284 LEU B C 1
ATOM 4681 O O . LEU B 1 284 ? -20.188 6.082 4.109 1 92.06 284 LEU B O 1
ATOM 4685 N N . ALA B 1 285 ? -21.953 7.246 3.383 1 91.12 285 ALA B N 1
ATOM 4686 C CA . ALA B 1 285 ? -22.766 6.07 3.084 1 91.12 285 ALA B CA 1
ATOM 4687 C C . ALA B 1 285 ? -22.109 5.207 2.01 1 91.12 285 ALA B C 1
ATOM 4689 O O . ALA B 1 285 ? -22.016 3.988 2.16 1 91.12 285 ALA B O 1
ATOM 4690 N N . ASN B 1 286 ? -21.562 5.82 1.03 1 83.31 286 ASN B N 1
ATOM 4691 C CA . ASN B 1 286 ? -20.906 5.105 -0.062 1 83.31 286 ASN B CA 1
ATOM 4692 C C . ASN B 1 286 ? -19.656 4.383 0.414 1 83.31 286 ASN B C 1
ATOM 4694 O O . ASN B 1 286 ? -19.359 3.281 -0.049 1 83.31 286 ASN B O 1
ATOM 4698 N N . THR B 1 287 ? -19.031 5.039 1.289 1 87.25 287 THR B N 1
ATOM 4699 C CA . THR B 1 287 ? -17.766 4.484 1.757 1 87.25 287 THR B CA 1
ATOM 4700 C C . THR B 1 287 ? -18 3.217 2.574 1 87.25 287 THR B C 1
ATOM 4702 O O . THR B 1 287 ? -17.25 2.24 2.443 1 87.25 287 THR B O 1
ATOM 4705 N N . ILE B 1 288 ? -19.062 3.219 3.346 1 89.94 288 ILE B N 1
ATOM 4706 C CA . ILE B 1 288 ? -19.234 2.076 4.234 1 89.94 288 ILE B CA 1
ATOM 4707 C C . ILE B 1 288 ? -20.328 1.16 3.688 1 89.94 288 ILE B C 1
ATOM 4709 O O . ILE B 1 288 ? -20.781 0.24 4.375 1 89.94 288 ILE B O 1
ATOM 4713 N N . GLY B 1 289 ? -20.797 1.433 2.529 1 84.94 289 GLY B N 1
ATOM 4714 C CA . GLY B 1 289 ? -21.719 0.544 1.836 1 84.94 289 GLY B CA 1
ATOM 4715 C C . GLY B 1 289 ? -23.078 0.461 2.498 1 84.94 289 GLY B C 1
ATOM 4716 O O . GLY B 1 289 ? -23.594 -0.633 2.742 1 84.94 289 GLY B O 1
ATOM 4717 N N . THR B 1 290 ? -23.641 1.56 2.838 1 88.19 290 THR B N 1
ATOM 4718 C CA . THR B 1 290 ? -24.984 1.584 3.418 1 88.19 290 THR B CA 1
ATOM 4719 C C . THR B 1 290 ? -25.812 2.705 2.807 1 88.19 290 THR B C 1
ATOM 4721 O O . THR B 1 290 ? -25.344 3.418 1.916 1 88.19 290 THR B O 1
ATOM 4724 N N . ALA B 1 291 ? -27.062 2.717 3.205 1 90.56 291 ALA B N 1
ATOM 4725 C CA . ALA B 1 291 ? -27.953 3.738 2.682 1 90.56 291 ALA B CA 1
ATOM 4726 C C . ALA B 1 291 ? -27.703 5.09 3.342 1 90.56 291 ALA B C 1
ATOM 4728 O O . ALA B 1 291 ? -27.406 5.156 4.539 1 90.56 291 ALA B O 1
ATOM 4729 N N . ARG B 1 292 ? -27.891 6.133 2.551 1 92.62 292 ARG B N 1
ATOM 4730 C CA . ARG B 1 292 ? -27.719 7.492 3.047 1 92.62 292 ARG B CA 1
ATOM 4731 C C . ARG B 1 292 ? -28.625 7.75 4.258 1 92.62 292 ARG B C 1
ATOM 4733 O O . ARG B 1 292 ? -28.188 8.383 5.227 1 92.62 292 ARG B O 1
ATOM 4740 N N . ALA B 1 293 ? -29.828 7.281 4.18 1 95.69 293 ALA B N 1
ATOM 4741 C CA . ALA B 1 293 ? -30.781 7.488 5.262 1 95.69 293 ALA B CA 1
ATOM 4742 C C . ALA B 1 293 ? -30.281 6.887 6.566 1 95.69 293 ALA B C 1
ATOM 4744 O O . ALA B 1 293 ? -30.469 7.465 7.641 1 95.69 293 ALA B O 1
ATOM 4745 N N . THR B 1 294 ? -29.625 5.773 6.453 1 95.19 294 THR B N 1
ATOM 4746 C CA . THR B 1 294 ? -29.078 5.102 7.629 1 95.19 294 THR B CA 1
ATOM 4747 C C . THR B 1 294 ? -27.969 5.941 8.258 1 95.19 294 THR B C 1
ATOM 4749 O O . THR B 1 294 ? -27.922 6.09 9.477 1 95.19 294 THR B O 1
ATOM 4752 N N . VAL B 1 295 ? -27.109 6.512 7.488 1 95.44 295 VAL B N 1
ATOM 4753 C CA . VAL B 1 295 ? -26.016 7.332 7.973 1 95.44 295 VAL B CA 1
ATOM 4754 C C . VAL B 1 295 ? -26.562 8.594 8.641 1 95.44 295 VAL B C 1
ATOM 4756 O O . VAL B 1 295 ? -26.062 9.008 9.695 1 95.44 295 VAL B O 1
ATOM 4759 N N . THR B 1 296 ? -27.562 9.172 8.016 1 96.38 296 THR B N 1
ATOM 4760 C CA . THR B 1 296 ? -28.172 10.359 8.578 1 96.38 296 THR B CA 1
ATOM 4761 C C . THR B 1 296 ? -28.719 10.078 9.977 1 96.38 296 THR B C 1
ATOM 4763 O O . THR B 1 296 ? -28.516 10.859 10.906 1 96.38 296 THR B O 1
ATOM 4766 N N . LEU B 1 297 ? -29.391 8.961 10.07 1 97 297 LEU B N 1
ATOM 4767 C CA . LEU B 1 297 ? -29.969 8.555 11.352 1 97 297 LEU B CA 1
ATOM 4768 C C . LEU B 1 297 ? -28.859 8.352 12.383 1 97 297 LEU B C 1
ATOM 4770 O O . LEU B 1 297 ? -28.984 8.789 13.531 1 97 297 LEU B O 1
ATOM 4774 N N . LEU B 1 298 ? -27.828 7.715 12.016 1 96.88 298 LEU B N 1
ATOM 4775 C CA . LEU B 1 298 ? -26.75 7.398 12.938 1 96.88 298 LEU B CA 1
ATOM 4776 C C . LEU B 1 298 ? -26 8.664 13.344 1 96.88 298 LEU B C 1
ATOM 4778 O O . LEU B 1 298 ? -25.625 8.82 14.508 1 96.88 298 LEU B O 1
ATOM 4782 N N . LEU B 1 299 ? -25.781 9.5 12.414 1 96.25 299 LEU B N 1
ATOM 4783 C CA . LEU B 1 299 ? -25.094 10.75 12.727 1 96.25 299 LEU B CA 1
ATOM 4784 C C . LEU B 1 299 ? -25.891 11.578 13.719 1 96.25 299 LEU B C 1
ATOM 4786 O O . LEU B 1 299 ? -25.312 12.219 14.602 1 96.25 299 LEU B O 1
ATOM 4790 N N . ASN B 1 300 ? -27.188 11.57 13.508 1 96.56 300 ASN B N 1
ATOM 4791 C CA . ASN B 1 300 ? -28.047 12.266 14.469 1 96.56 300 ASN B CA 1
ATOM 4792 C C . ASN B 1 300 ? -27.938 11.656 15.867 1 96.56 300 ASN B C 1
ATOM 4794 O O . ASN B 1 300 ? -27.875 12.383 16.859 1 96.56 300 ASN B O 1
ATOM 4798 N N . ARG B 1 301 ? -27.969 10.406 15.906 1 96.81 301 ARG B N 1
ATOM 4799 C CA . ARG B 1 301 ? -27.797 9.719 17.188 1 96.81 301 ARG B CA 1
ATOM 4800 C C . ARG B 1 301 ? -26.453 10.031 17.812 1 96.81 301 ARG B C 1
ATOM 4802 O O . ARG B 1 301 ? -26.359 10.266 19.016 1 96.81 301 ARG B O 1
ATOM 4809 N N . PHE B 1 302 ? -25.375 10 16.984 1 96.88 302 PHE B N 1
ATOM 4810 C CA . PHE B 1 302 ? -24.031 10.281 17.469 1 96.88 302 PHE B CA 1
ATOM 4811 C C . PHE B 1 302 ? -23.938 11.703 18.016 1 96.88 302 PHE B C 1
ATOM 4813 O O . PHE B 1 302 ? -23.25 11.945 19 1 96.88 302 PHE B O 1
ATOM 4820 N N . LYS B 1 303 ? -24.641 12.602 17.391 1 95.62 303 LYS B N 1
ATOM 4821 C CA . LYS B 1 303 ? -24.703 13.984 17.859 1 95.62 303 LYS B CA 1
ATOM 4822 C C . LYS B 1 303 ? -25.359 14.086 19.219 1 95.62 303 LYS B C 1
ATOM 4824 O O . LYS B 1 303 ? -24.875 14.797 20.109 1 95.62 303 LYS B O 1
ATOM 4829 N N . GLN B 1 304 ? -26.438 13.398 19.375 1 95.75 304 GLN B N 1
ATOM 4830 C CA . GLN B 1 304 ? -27.172 13.398 20.641 1 95.75 304 GLN B CA 1
ATOM 4831 C C . GLN B 1 304 ? -26.328 12.844 21.781 1 95.75 304 GLN B C 1
ATOM 4833 O O . GLN B 1 304 ? -26.438 13.297 22.922 1 95.75 304 GLN B O 1
ATOM 4838 N N . CYS B 1 305 ? -25.469 11.914 21.422 1 95.25 305 CYS B N 1
ATOM 4839 C CA . CYS B 1 305 ? -24.609 11.289 22.422 1 95.25 305 CYS B CA 1
ATOM 4840 C C . CYS B 1 305 ? -23.375 12.148 22.703 1 95.25 305 CYS B C 1
ATOM 4842 O O . CYS B 1 305 ? -22.578 11.836 23.594 1 95.25 305 CYS B O 1
ATOM 4844 N N . GLY B 1 306 ? -23.188 13.195 21.891 1 93.62 306 GLY B N 1
ATOM 4845 C CA . GLY B 1 306 ? -22.047 14.078 22.078 1 93.62 306 GLY B CA 1
ATOM 4846 C C . GLY B 1 306 ? -20.781 13.539 21.438 1 93.62 306 GLY B C 1
ATOM 4847 O O . GLY B 1 306 ? -19.672 13.961 21.797 1 93.62 306 GLY B O 1
ATOM 4848 N N . TRP B 1 307 ? -20.938 12.578 20.562 1 95.69 307 TRP B N 1
ATOM 4849 C CA . TRP B 1 307 ? -19.766 11.93 19.969 1 95.69 307 TRP B CA 1
ATOM 4850 C C . TRP B 1 307 ? -19.266 12.734 18.766 1 95.69 307 TRP B C 1
ATOM 4852 O O . TRP B 1 307 ? -18.078 12.625 18.406 1 95.69 307 TRP B O 1
ATOM 4862 N N . ILE B 1 308 ? -20.188 13.461 18.141 1 95.94 308 ILE B N 1
ATOM 4863 C CA . ILE B 1 308 ? -19.781 14.289 17.016 1 95.94 308 ILE B CA 1
ATOM 4864 C C . ILE B 1 308 ? -20.516 15.633 17.062 1 95.94 308 ILE B C 1
ATOM 4866 O O . ILE B 1 308 ? -21.516 15.773 17.781 1 95.94 308 ILE B O 1
ATOM 4870 N N . ALA B 1 309 ? -19.953 16.625 16.406 1 94.38 309 ALA B N 1
ATOM 4871 C CA . ALA B 1 309 ? -20.578 17.922 16.203 1 94.38 309 ALA B CA 1
ATOM 4872 C C . ALA B 1 309 ? -20.359 18.422 14.773 1 94.38 309 ALA B C 1
ATOM 4874 O O . ALA B 1 309 ? -19.391 18.031 14.117 1 94.38 309 ALA B O 1
ATOM 4875 N N . VAL B 1 310 ? -21.297 19.125 14.32 1 91.62 310 VAL B N 1
ATOM 4876 C CA . VAL B 1 310 ? -21.172 19.734 13 1 91.62 310 VAL B CA 1
ATOM 4877 C C . VAL B 1 310 ? -20.859 21.219 13.133 1 91.62 310 VAL B C 1
ATOM 4879 O O . VAL B 1 310 ? -21.609 21.953 13.773 1 91.62 310 VAL B O 1
ATOM 4882 N N . GLU B 1 311 ? -19.828 21.562 12.492 1 88.62 311 GLU B N 1
ATOM 4883 C CA . GLU B 1 311 ? -19.406 22.953 12.57 1 88.62 311 GLU B CA 1
ATOM 4884 C C . GLU B 1 311 ? -20.156 23.828 11.57 1 88.62 311 GLU B C 1
ATOM 4886 O O . GLU B 1 311 ? -20.922 23.312 10.75 1 88.62 311 GLU B O 1
ATOM 4891 N N . SER B 1 312 ? -19.906 25.156 11.664 1 85.44 312 SER B N 1
ATOM 4892 C CA . SER B 1 312 ? -20.625 26.109 10.828 1 85.44 312 SER B CA 1
ATOM 4893 C C . SER B 1 312 ? -20.312 25.906 9.352 1 85.44 312 SER B C 1
ATOM 4895 O O . SER B 1 312 ? -21.141 26.172 8.484 1 85.44 312 SER B O 1
ATOM 4897 N N . ASP B 1 313 ? -19.141 25.406 9.117 1 84.31 313 ASP B N 1
ATOM 4898 C CA . ASP B 1 313 ? -18.75 25.172 7.734 1 84.31 313 ASP B CA 1
ATOM 4899 C C . ASP B 1 313 ? -19.141 23.781 7.277 1 84.31 313 ASP B C 1
ATOM 4901 O O . ASP B 1 313 ? -18.703 23.312 6.219 1 84.31 313 ASP B O 1
ATOM 4905 N N . ARG B 1 314 ? -19.891 23.062 8.102 1 87.38 314 ARG B N 1
ATOM 4906 C CA . ARG B 1 314 ? -20.5 21.766 7.801 1 87.38 314 ARG B CA 1
ATOM 4907 C C . ARG B 1 314 ? -19.484 20.641 7.898 1 87.38 314 ARG B C 1
ATOM 4909 O O . ARG B 1 314 ? -19.734 19.531 7.449 1 87.38 314 ARG B O 1
ATOM 4916 N N . ARG B 1 315 ? -18.328 20.984 8.445 1 89.88 315 ARG B N 1
ATOM 4917 C CA . ARG B 1 315 ? -17.359 19.922 8.719 1 89.88 315 ARG B CA 1
ATOM 4918 C C . ARG B 1 315 ? -17.656 19.234 10.039 1 89.88 315 ARG B C 1
ATOM 4920 O O . ARG B 1 315 ? -18.234 19.828 10.945 1 89.88 315 ARG B O 1
ATOM 4927 N N . LEU B 1 316 ? -17.25 17.984 10.094 1 93.19 316 LEU B N 1
ATOM 4928 C CA . LEU B 1 316 ? -17.531 17.172 11.281 1 93.19 316 LEU B CA 1
ATOM 4929 C C . LEU B 1 316 ? -16.422 17.312 12.312 1 93.19 316 LEU B C 1
ATOM 4931 O O . LEU B 1 316 ? -15.234 17.312 11.953 1 93.19 316 LEU B O 1
ATOM 4935 N N . CYS B 1 317 ? -16.812 17.547 13.492 1 94.31 317 CYS B N 1
ATOM 4936 C CA . CYS B 1 317 ? -15.906 17.453 14.633 1 94.31 317 CYS B CA 1
ATOM 4937 C C . CYS B 1 317 ? -16.156 16.188 15.43 1 94.31 317 CYS B C 1
ATOM 4939 O O . CYS B 1 317 ? -17.281 15.953 15.891 1 94.31 317 CYS B O 1
ATOM 4941 N N . ILE B 1 318 ? -15.148 15.422 15.547 1 94.19 318 ILE B N 1
ATOM 4942 C CA . ILE B 1 318 ? -15.266 14.141 16.219 1 94.19 318 ILE B CA 1
ATOM 4943 C C . ILE B 1 318 ? -14.695 14.242 17.641 1 94.19 318 ILE B C 1
ATOM 4945 O O . ILE B 1 318 ? -13.516 14.555 17.812 1 94.19 318 ILE B O 1
ATOM 4949 N N . SER B 1 319 ? -15.516 13.93 18.562 1 93.38 319 SER B N 1
ATOM 4950 C CA . SER B 1 319 ? -15.133 14.008 19.969 1 93.38 319 SER B CA 1
ATOM 4951 C C . SER B 1 319 ? -14.25 12.836 20.359 1 93.38 319 SER B C 1
ATOM 4953 O O . SER B 1 319 ? -14.352 11.75 19.781 1 93.38 319 SER B O 1
ATOM 4955 N N . ASP B 1 320 ? -13.477 13.062 21.406 1 86.69 320 ASP B N 1
ATOM 4956 C CA . ASP B 1 320 ? -12.633 11.992 21.938 1 86.69 320 ASP B CA 1
ATOM 4957 C C . ASP B 1 320 ? -13.469 10.961 22.688 1 86.69 320 ASP B C 1
ATOM 4959 O O . ASP B 1 320 ? -12.984 9.867 23 1 86.69 320 ASP B O 1
ATOM 4963 N N . ALA B 1 321 ? -14.711 11.312 22.891 1 88.44 321 ALA B N 1
ATOM 4964 C CA . ALA B 1 321 ? -15.617 10.422 23.609 1 88.44 321 ALA B CA 1
ATOM 4965 C C . ALA B 1 321 ? -16.203 9.367 22.672 1 88.44 321 ALA B C 1
ATOM 4967 O O . ALA B 1 321 ? -16.844 8.414 23.125 1 88.44 321 ALA B O 1
ATOM 4968 N N . LEU B 1 322 ? -15.961 9.531 21.375 1 90.62 322 LEU B N 1
ATOM 4969 C CA . LEU B 1 322 ? -16.438 8.508 20.453 1 90.62 322 LEU B CA 1
ATOM 4970 C C . LEU B 1 322 ? -15.812 7.156 20.766 1 90.62 322 LEU B C 1
ATOM 4972 O O . LEU B 1 322 ? -14.586 7.023 20.797 1 90.62 322 LEU B O 1
ATOM 4976 N N . PRO B 1 323 ? -16.703 6.219 21.031 1 80.38 323 PRO B N 1
ATOM 4977 C CA . PRO B 1 323 ? -16.188 4.906 21.422 1 80.38 323 PRO B CA 1
ATOM 4978 C C . PRO B 1 323 ? -15.453 4.207 20.281 1 80.38 323 PRO B C 1
ATOM 4980 O O . PRO B 1 323 ? -15.859 4.328 19.109 1 80.38 323 PRO B O 1
ATOM 4983 N N . HIS B 1 324 ? -14.484 3.389 20.625 1 77.75 324 HIS B N 1
ATOM 4984 C CA . HIS B 1 324 ? -13.742 2.592 19.656 1 77.75 324 HIS B CA 1
ATOM 4985 C C . HIS B 1 324 ? -14.469 1.286 19.344 1 77.75 324 HIS B C 1
ATOM 4987 O O . HIS B 1 324 ? -15.18 0.748 20.203 1 77.75 324 HIS B O 1
#

Secondary structure (DSSP, 8-state):
--EEEEE-S-HHHHHHHHHHHHHTT-EEEEESSHHHHHHHHHHH--SEEEEES--SSS-HHHHHHHHHH-TTTTTS-EEEEEESSS---HHHHHHTT-SEEEEES--HHHHHHHHHHHHHHHHHHHTS-TTSS-S--SSS----EEEE-TT-B----TTEEEEEEEEEEEEEEEETTSPPEEEEEEETT-EEE---S--SEEEEEEEEEEEEEEEEEHHHHHH-HHHHHHHHHHHHHHHHHHHHHT-SSHHHHHHHHHHHHHHHHEEEETTEEEESS---HHHHHHHHT--HHHHHHHHHHHHHTTSEEE-TTS-EEEETTS--/--EEEEE-S-HHHHHHHHHHHHHTT-EEEEESSHHHHHHHHHHH--SEEEEES--SSS-HHHHHHHHHH-TTTTTS-EEEEEESSS---HHHHHHTT-SEEEEES--HHHHHHHHHHHHHHHHHHHSS-TTSS-S---SS----EEEE-TT-B----TTEEEEEEEEEEEEEEEETTSPPEEEEEEETT-EEE---S--SEEEEEEEEEEEEEEEEEHHHHHH-HHHHHHHHHHHHHHHHHHHHHT-SSHHHHHHHHHHHHHHHHEEEETTEEEESS---HHHHHHHHT--HHHHHHHHHHHHHTTSEEE-TTS-EEEETTS--

InterPro domains:
  IPR001789 Signal transduction response regulator, receiver domain [PF00072] (4-115)
  IPR001789 Signal transduction response regulator, receiver domain [PS50110] (3-119)
  IPR001789 Signal transduction response regulator, receiver domain [SM00448] (2-115)
  IPR011006 CheY-like superfamily [SSF52172] (2-130)
  IPR012318 Crp-type HTH domain [PF13545] (253-320)
  IPR012318 Crp-type HTH domain [PS51063] (248-322)
  IPR012318 Crp-type HTH domain [SM00419] (271-320)
  IPR018490 Cyclic nucleotide-binding domain superfamily [SSF51206] (156-236)
  IPR036388 Winged helix-like DNA-binding domain superfamily [G3DSA:1.10.10.10] (235-322)
  IPR036390 Winged helix DNA-binding domain superfamily [SSF46785] (250-316)
  IPR039420 Transcriptional regulatory protein WalR-like [PTHR48111] (1-240)

Organism: Gloeobacter violaceus (strain ATCC 29082 / PCC 7421) (NCBI:txid251221)

Solvent-accessible surface area (backbone atoms only — not comparable to full-atom values): 32912 Å² total; per-residue (Å²): 131,57,33,32,34,39,26,27,59,50,62,69,61,38,50,51,52,38,49,57,41,41,73,74,64,35,48,56,45,80,19,61,30,30,64,53,29,53,53,48,40,71,73,63,56,38,59,30,36,39,28,33,40,89,33,78,86,42,22,27,61,55,38,38,47,55,33,57,70,30,85,87,42,41,78,43,46,30,29,35,40,31,53,56,75,46,73,56,51,54,49,54,49,38,24,56,54,33,71,41,73,44,54,33,88,69,52,71,64,56,51,50,51,53,51,51,53,51,45,51,52,48,50,48,61,62,68,40,62,59,75,77,56,37,76,50,65,71,59,71,68,77,48,59,70,42,80,40,50,59,70,33,74,48,91,71,43,54,62,32,33,40,29,28,69,36,47,34,32,42,29,30,23,15,37,66,94,46,68,72,19,59,41,48,71,36,35,60,70,24,48,49,65,36,75,67,58,96,52,70,52,49,72,48,37,28,22,51,43,61,24,33,31,32,57,40,43,50,65,56,39,27,71,28,37,15,42,30,29,16,44,48,54,46,31,51,49,22,34,46,48,38,22,24,48,51,44,87,47,68,67,57,18,51,46,43,47,51,54,49,43,41,69,73,43,35,38,84,46,93,75,33,28,27,36,77,56,72,68,50,54,55,55,56,10,54,54,50,61,51,54,42,69,57,41,50,54,49,52,52,51,35,37,76,72,56,26,35,44,73,44,94,84,57,22,45,30,40,22,80,72,45,74,115,132,56,32,33,34,37,25,28,58,50,61,68,60,38,51,52,52,38,48,56,39,41,73,74,64,35,48,56,45,81,18,62,30,29,65,52,29,54,53,48,41,70,73,63,54,38,59,30,36,40,28,31,38,86,35,78,86,43,22,29,64,55,40,39,48,54,33,56,69,29,84,86,40,42,79,40,46,30,29,36,39,30,54,55,74,46,74,56,50,55,49,55,50,37,22,56,52,33,70,41,73,46,54,34,88,67,51,73,64,55,52,49,51,52,51,51,52,51,47,50,52,49,50,50,61,63,67,40,63,60,74,75,54,36,79,48,69,65,61,70,69,78,49,58,72,43,79,39,50,60,72,33,75,50,89,71,42,55,63,32,32,40,29,27,69,36,48,34,32,44,29,29,21,16,37,66,94,47,68,72,19,58,42,48,71,36,35,60,70,25,48,49,66,35,77,68,57,93,51,70,52,48,69,47,36,28,22,51,42,64,23,33,32,31,57,39,43,50,65,56,41,28,71,29,37,14,44,30,28,17,44,48,53,48,30,51,49,22,35,46,49,39,22,25,48,51,44,88,48,67,67,57,19,52,46,43,46,50,52,49,42,40,70,74,42,36,39,85,46,94,75,33,26,26,37,78,56,69,68,51,54,55,55,56,12,54,53,50,60,51,54,41,69,56,42,50,52,48,51,51,52,35,37,76,71,57,24,35,45,72,42,97,84,55,21,46,29,39,23,79,72,45,74,117

Radius of gyration: 25.81 Å; Cα contacts (8 Å, |Δi|>4): 1344; chains: 2; bounding box: 67×64×59 Å

Nearest PDB structures (foldseek):
  6rh1-assembly1_C  TM=9.519E-01  e=3.677E-11  Thermotoga maritima
  2iyn-assembly4_B  TM=9.384E-01  e=3.381E-10  Escherichia coli
  2jba-assembly1_B  TM=9.225E-01  e=2.360E-10  Escherichia coli
  4h60-assembly1_A  TM=9.429E-01  e=1.191E-09  Vibrio cholerae O395
  3gt7-assembly1_A  TM=9.201E-01  e=1.122E-09  Syntrophus aciditrophicus SB

Sequence (648 aa):
MTDILVIEDDALVRESVLEVLEAQGFRAIGAQNGQVGLRLAEEHLPDLILCDILMPGLDGYAVLAALSDNPLTQGIPFVFLTARVAKLNWRQAMAMGADDYLPKPFTAEELLETVAIRLKKHALLRSLPDTFNTKKPAAPPQHSISHFAPNQGIPLHPDSFWQVHHGLVKLSAALVEGEPVVVGWAVAPMLFGTDAVESEVYYQASAVGRVELAKFSAQEVAASPHMAQALLSRLYQSNALLAVCGQRRADDRLRGLLLLLKREVGEPCRGGTRLRVRFTHQDLANTIGTARATVTLLLNRFKQCGWIAVESDRRLCISDALPHMTDILVIEDDALVRESVLEVLEAQGFRAIGAQNGQVGLRLAEEHLPDLILCDILMPGLDGYAVLAALSDNPLTQGIPFVFLTARVAKLNWRQAMAMGADDYLPKPFTAEELLETVAIRLKKHALLRSLPDTFNTKKPAAPPQHSISHFAPNQGIPLHPDSFWQVHHGLVKLSAALVEGEPVVVGWAVAPMLFGTDAVESEVYYQASAVGRVELAKFSAQEVAASPHMAQALLSRLYQSNALLAVCGQRRADDRLRGLLLLLKREVGEPCRGGTRLRVRFTHQDLANTIGTARATVTLLLNRFKQCGWIAVESDRRLCISDALPH